Protein AF-0000000075762023 (afdb_homodimer)

Radius of gyration: 26.84 Å; Cα contacts (8 Å, |Δi|>4): 780; chains: 2; bounding box: 70×91×89 Å

InterPro domains:
  IPR003718 OsmC/Ohr conserved domain [PF02566] (85-186)
  IPR015946 K homology domain-like, alpha/beta [G3DSA:3.30.300.20] (29-181)
  IPR036102 OsmC/Ohr superfamily [SSF82784] (44-187)
  IPR052924 OsmC/Ohr hydroperoxide reductase [PTHR35368] (49-187)

pLDDT: mean 82.72, std 25.73, range [24.31, 98.94]

Secondary structure (DSSP, 8-state):
-----------------------TT-S-HHHHHHHHHHHHHHHS----PPPEEEEEEEEE-STT-EEEEETTEEEEE---GGGTS--SS--HHHHHHHHHHHHHHHHHHHHHHHTT--EEEEEEEEEEEE-HHHHHTS-TTS-SSEEEEEEEEEEEES--HHHHHHHHHHHHHH-HHHHHHHH--EEEEEE-/-----------------------TT---HHHHHHHHHHHHHHHS----PPPEEEEEEEEE-STT-EEEEETTEEEEE---GGGTS--SS--HHHHHHHHHHHHHHHHHHHHHHHTT--EEEEEEEEEEEE-HHHHHTS-TTS-SSEEEEEEEEEEEES--HHHHHHHHHHHHHH-HHHHHHHH--EEEEEE-

Foldseek 3Di:
DDDPDDPPPPPPPPPPPPPPPPDLPPPPPVVLVVLLVVLCVVPDDPDPDDDDDFDKDWDDDPWAWIWIDGPPDIAIAWDDVVVRTPPPHHHPVVVLQVLVVVLLVVLLVSVCSVVVWDWSDKDKDKDFDADCCCVVVNDVVGHGDTPDIDIDMDTDTPDDPVVVVVSSVVSLVPRPSNCCVPVNDDDDDDDD/DPDPPPDDPPPPDPPPPPPPPPDPPPPPPVVLVVLLVVLCVVPDDPDPDDDDDFDKDWDDDPWAWIWIDGPPDIAIAWDDVVVRTPPPHHHPVVVLQVLVVVLLVVLLVSVCSVVVWDWSDKDKDKDFDADCCCVVVNDVVGHGDTPDIDIDMDTDTPDDPVVVVVSSVVSLVVRPSNCCVPVNDDDDDDDD

Organism: Stutzerimonas stutzeri (strain A1501) (NCBI:txid379731)

Solvent-accessible surface area (backbone atoms only — not comparable to full-atom values): 20640 Å² total; per-residue (Å²): 131,86,74,80,76,76,80,76,74,76,74,78,77,73,74,76,75,68,74,77,75,75,70,81,71,70,66,58,70,60,60,57,50,47,38,49,52,49,45,50,70,63,62,63,66,91,59,82,54,69,75,39,76,50,60,30,41,31,35,48,52,74,83,43,29,23,40,22,38,30,82,97,30,75,48,55,26,13,27,48,61,90,66,51,18,81,50,77,25,36,35,33,69,44,36,46,45,39,20,43,48,30,29,42,50,41,40,41,51,53,50,24,60,77,66,70,46,62,69,76,40,40,36,37,42,30,38,36,32,30,33,61,29,14,46,70,63,70,33,84,86,42,61,30,20,50,67,34,36,39,38,34,31,38,78,43,46,89,55,55,72,69,52,49,51,52,50,50,53,50,22,51,67,28,15,31,58,52,38,22,35,45,69,22,30,51,71,47,75,45,78,101,134,86,77,80,75,76,81,78,76,75,76,79,78,77,75,79,74,69,76,77,74,76,70,82,73,71,66,58,69,61,61,58,50,47,38,49,52,49,46,49,71,65,62,63,67,88,59,83,52,70,76,40,78,47,61,30,40,31,34,48,54,74,84,44,30,22,41,24,38,30,82,98,31,77,47,54,25,14,26,48,60,88,67,51,18,81,51,78,26,34,34,33,71,44,38,44,45,40,20,43,48,30,28,42,49,40,39,42,52,53,50,24,61,76,68,69,46,62,69,78,39,39,37,36,44,31,38,36,32,29,32,61,30,15,48,70,62,70,34,84,87,41,60,30,19,50,67,35,36,40,38,35,33,35,78,44,47,88,54,55,71,68,52,48,51,51,51,51,53,50,22,52,69,28,14,32,55,52,38,22,36,45,69,22,30,51,70,46,76,44,76,101

Structure (mmCIF, N/CA/C/O backbone):
data_AF-0000000075762023-model_v1
#
loop_
_entity.id
_entity.type
_entity.pdbx_description
1 polymer 'Predicted redox protein, regulator of disulfide bond formation'
#
loop_
_atom_site.group_PDB
_atom_site.id
_atom_site.type_symbol
_atom_site.label_atom_id
_atom_site.label_alt_id
_atom_site.label_comp_id
_atom_site.label_asym_id
_atom_site.label_entity_id
_atom_site.label_seq_id
_atom_site.pdbx_PDB_ins_code
_atom_site.Cartn_x
_atom_site.Cartn_y
_atom_site.Cartn_z
_atom_site.occupancy
_atom_site.B_iso_or_equiv
_atom_site.auth_seq_id
_atom_site.auth_comp_id
_atom_site.auth_asym_id
_atom_site.auth_atom_id
_atom_site.pdbx_PDB_model_num
ATOM 1 N N . MET A 1 1 ? -41.469 50.562 -46.719 1 26.89 1 MET A N 1
ATOM 2 C CA . MET A 1 1 ? -40.531 51.094 -45.719 1 26.89 1 MET A CA 1
ATOM 3 C C . MET A 1 1 ? -40.906 50.594 -44.344 1 26.89 1 MET A C 1
ATOM 5 O O . MET A 1 1 ? -40.406 51.094 -43.344 1 26.89 1 MET A O 1
ATOM 9 N N . ARG A 1 2 ? -42.156 49.906 -44.25 1 25.31 2 ARG A N 1
ATOM 10 C CA . ARG A 1 2 ? -42.75 49.75 -42.938 1 25.31 2 ARG A CA 1
ATOM 11 C C . ARG A 1 2 ? -41.781 49.031 -42 1 25.31 2 ARG A C 1
ATOM 13 O O . ARG A 1 2 ? -41 48.219 -42.438 1 25.31 2 ARG A O 1
ATOM 20 N N . GLY A 1 3 ? -41.688 49.562 -40.781 1 26 3 GLY A N 1
ATOM 21 C CA . GLY A 1 3 ? -41 49.625 -39.531 1 26 3 GLY A CA 1
ATOM 22 C C . GLY A 1 3 ? -41.188 48.406 -38.656 1 26 3 GLY A C 1
ATOM 23 O O . GLY A 1 3 ? -42.281 48.156 -38.156 1 26 3 GLY A O 1
ATOM 24 N N . HIS A 1 4 ? -40.875 47.156 -39.156 1 32.91 4 HIS A N 1
ATOM 25 C CA . HIS A 1 4 ? -41.062 45.906 -38.406 1 32.91 4 HIS A CA 1
ATOM 26 C C . HIS A 1 4 ? -40.656 46.094 -36.969 1 32.91 4 HIS A C 1
ATOM 28 O O . HIS A 1 4 ? -39.562 46.625 -36.688 1 32.91 4 HIS A O 1
ATOM 34 N N . GLU A 1 5 ? -41.688 46.219 -36.156 1 27.72 5 GLU A N 1
ATOM 35 C CA . GLU A 1 5 ? -41.688 46.5 -34.719 1 27.72 5 GLU A CA 1
ATOM 36 C C . GLU A 1 5 ? -40.688 45.625 -34 1 27.72 5 GLU A C 1
ATOM 38 O O . GLU A 1 5 ? -40.219 44.625 -34.562 1 27.72 5 GLU A O 1
ATOM 43 N N . PRO A 1 6 ? -41.031 45.281 -32.75 1 31.05 6 PRO A N 1
ATOM 44 C CA . PRO A 1 6 ? -40.594 45.469 -31.344 1 31.05 6 PRO A CA 1
ATOM 45 C C . PRO A 1 6 ? -39.938 44.219 -30.766 1 31.05 6 PRO A C 1
ATOM 47 O O . PRO A 1 6 ? -40.625 43.312 -30.297 1 31.05 6 PRO A O 1
ATOM 50 N N . ALA A 1 7 ? -39.25 43.25 -31.438 1 32.41 7 ALA A N 1
ATOM 51 C CA . ALA A 1 7 ? -39.062 42 -30.734 1 32.41 7 ALA A CA 1
ATOM 52 C C . ALA A 1 7 ? -38.531 42.219 -29.328 1 32.41 7 ALA A C 1
ATOM 54 O O . ALA A 1 7 ? -37.469 42.781 -29.141 1 32.41 7 ALA A O 1
ATOM 55 N N . SER A 1 8 ? -39.438 42.469 -28.359 1 25.86 8 SER A N 1
ATOM 56 C CA . SER A 1 8 ? -39.062 42.656 -26.953 1 25.86 8 SER A CA 1
ATOM 57 C C . SER A 1 8 ? -38.188 41.531 -26.469 1 25.86 8 SER A C 1
ATOM 59 O O . SER A 1 8 ? -38.562 40.344 -26.578 1 25.86 8 SER A O 1
ATOM 61 N N . ARG A 1 9 ? -36.938 41.625 -26.609 1 30.05 9 ARG A N 1
ATOM 62 C CA . ARG A 1 9 ? -35.875 40.75 -26.141 1 30.05 9 ARG A CA 1
ATOM 63 C C . ARG A 1 9 ? -36.125 40.344 -24.688 1 30.05 9 ARG A C 1
ATOM 65 O O . ARG A 1 9 ? -36.25 41.188 -23.812 1 30.05 9 ARG A O 1
ATOM 72 N N . ILE A 1 10 ? -36.906 39.25 -24.422 1 30.78 10 ILE A N 1
ATOM 73 C CA . ILE A 1 10 ? -37.125 38.719 -23.062 1 30.78 10 ILE A CA 1
ATOM 74 C C . ILE A 1 10 ? -35.781 38.75 -22.297 1 30.78 10 ILE A C 1
ATOM 76 O O . ILE A 1 10 ? -34.75 38.312 -22.828 1 30.78 10 ILE A O 1
ATOM 80 N N . PRO A 1 11 ? -35.688 39.594 -21.219 1 29.28 11 PRO A N 1
ATOM 81 C CA . PRO A 1 11 ? -34.469 39.781 -20.438 1 29.28 11 PRO A CA 1
ATOM 82 C C . PRO A 1 11 ? -33.906 38.469 -19.891 1 29.28 11 PRO A C 1
ATOM 84 O O . PRO A 1 11 ? -34.656 37.531 -19.656 1 29.28 11 PRO A O 1
ATOM 87 N N . PRO A 1 12 ? -32.688 38.062 -20.359 1 27.89 12 PRO A N 1
ATOM 88 C CA . PRO A 1 12 ? -32.094 36.812 -19.875 1 27.89 12 PRO A CA 1
ATOM 89 C C . PRO A 1 12 ? -32.188 36.688 -18.359 1 27.89 12 PRO A C 1
ATOM 91 O O . PRO A 1 12 ? -32.281 37.688 -17.641 1 27.89 12 PRO A O 1
ATOM 94 N N . THR A 1 13 ? -33.031 35.75 -17.875 1 27.86 13 THR A N 1
ATOM 95 C CA . THR A 1 13 ? -33.156 35.344 -16.484 1 27.86 13 THR A CA 1
ATOM 96 C C . THR A 1 13 ? -31.797 35.25 -15.82 1 27.86 13 THR A C 1
ATOM 98 O O . THR A 1 13 ? -30.938 34.469 -16.266 1 27.86 13 THR A O 1
ATOM 101 N N . VAL A 1 14 ? -31.328 36.344 -15.25 1 25.41 14 VAL A N 1
ATOM 102 C CA . VAL A 1 14 ? -30.141 36.375 -14.406 1 25.41 14 VAL A CA 1
ATOM 103 C C . VAL A 1 14 ? -30.234 35.281 -13.336 1 25.41 14 VAL A C 1
ATOM 105 O O . VAL A 1 14 ? -31.172 35.25 -12.555 1 25.41 14 VAL A O 1
ATOM 108 N N . PHE A 1 15 ? -29.938 34.031 -13.742 1 24.66 15 PHE A N 1
ATOM 109 C CA . PHE A 1 15 ? -29.75 33.062 -12.695 1 24.66 15 PHE A CA 1
ATOM 110 C C . PHE A 1 15 ? -28.953 33.625 -11.531 1 24.66 15 PHE A C 1
ATOM 112 O O . PHE A 1 15 ? -27.891 34.219 -11.742 1 24.66 15 PHE A O 1
ATOM 119 N N . ASP A 1 16 ? -29.609 34.156 -10.539 1 24.53 16 ASP A N 1
ATOM 120 C CA . ASP A 1 16 ? -29.078 34.625 -9.258 1 24.53 16 ASP A CA 1
ATOM 121 C C . ASP A 1 16 ? -28.125 33.594 -8.664 1 24.53 16 ASP A C 1
ATOM 123 O O . ASP A 1 16 ? -28.516 32.438 -8.406 1 24.53 16 ASP A O 1
ATOM 127 N N . GLN A 1 17 ? -26.891 33.625 -8.992 1 24.34 17 GLN A N 1
ATOM 128 C CA . GLN A 1 17 ? -25.703 32.969 -8.508 1 24.34 17 GLN A CA 1
ATOM 129 C C . GLN A 1 17 ? -25.625 32.969 -6.98 1 24.34 17 GLN A C 1
ATOM 131 O O . GLN A 1 17 ? -24.609 32.625 -6.391 1 24.34 17 GLN A O 1
ATOM 136 N N . ASN A 1 18 ? -26.578 33.625 -6.297 1 27.88 18 ASN A N 1
ATOM 137 C CA . ASN A 1 18 ? -26.297 33.812 -4.879 1 27.88 18 ASN A CA 1
ATOM 138 C C . ASN A 1 18 ? -26.266 32.5 -4.125 1 27.88 18 ASN A C 1
ATOM 140 O O . ASN A 1 18 ? -26.891 32.375 -3.07 1 27.88 18 ASN A O 1
ATOM 144 N N . GLN A 1 19 ? -26.422 31.406 -4.695 1 26.48 19 GLN A N 1
ATOM 145 C CA . GLN A 1 19 ? -26.469 30.375 -3.66 1 26.48 19 GLN A CA 1
ATOM 146 C C . GLN A 1 19 ? -25.297 30.516 -2.693 1 26.48 19 GLN A C 1
ATOM 148 O O . GLN A 1 19 ? -24.141 30.516 -3.113 1 26.48 19 GLN A O 1
ATOM 153 N N . ARG A 1 20 ? -25.516 31.094 -1.488 1 29.86 20 ARG A N 1
ATOM 154 C CA . ARG A 1 20 ? -24.734 31.297 -0.273 1 29.86 20 ARG A CA 1
ATOM 155 C C . ARG A 1 20 ? -23.906 30.062 0.064 1 29.86 20 ARG A C 1
ATOM 157 O O . ARG A 1 20 ? -24.438 28.953 0.181 1 29.86 20 ARG A O 1
ATOM 164 N N . GLY A 1 21 ? -22.641 29.906 -0.375 1 27.83 21 GLY A N 1
ATOM 165 C CA . GLY A 1 21 ? -21.594 28.969 -0.01 1 27.83 21 GLY A CA 1
ATOM 166 C C . GLY A 1 21 ? -21.578 28.625 1.47 1 27.83 21 GLY A C 1
ATOM 167 O O . GLY A 1 21 ? -21.5 29.531 2.312 1 27.83 21 GLY A O 1
ATOM 168 N N . LEU A 1 22 ? -22.422 27.734 1.983 1 33.84 22 LEU A N 1
ATOM 169 C CA . LEU A 1 22 ? -22.359 27.344 3.389 1 33.84 22 LEU A CA 1
ATOM 170 C C . LEU A 1 22 ? -20.922 27.312 3.883 1 33.84 22 LEU A C 1
ATOM 172 O O . LEU A 1 22 ? -20.047 26.719 3.242 1 33.84 22 LEU A O 1
ATOM 176 N N . PRO A 1 23 ? -20.547 28.234 4.727 1 31.52 23 PRO A N 1
ATOM 177 C CA . PRO A 1 23 ? -19.188 28.422 5.254 1 31.52 23 PRO A CA 1
ATOM 178 C C . PRO A 1 23 ? -18.562 27.109 5.719 1 31.52 23 PRO A C 1
ATOM 180 O O . PRO A 1 23 ? -19.266 26.203 6.184 1 31.52 23 PRO A O 1
ATOM 183 N N . ALA A 1 24 ? -17.453 26.719 5.18 1 35.88 24 ALA A N 1
ATOM 184 C CA . ALA A 1 24 ? -16.406 25.781 5.547 1 35.88 24 ALA A CA 1
ATOM 185 C C . ALA A 1 24 ? -16.172 25.766 7.055 1 35.88 24 ALA A C 1
ATOM 187 O O . ALA A 1 24 ? -15.414 24.938 7.566 1 35.88 24 ALA A O 1
ATOM 188 N N . ALA A 1 25 ? -16.609 26.75 7.816 1 36.41 25 ALA A N 1
ATOM 189 C CA . ALA A 1 25 ? -16.281 27.016 9.211 1 36.41 25 ALA A CA 1
ATOM 190 C C . ALA A 1 25 ? -16.891 25.969 10.133 1 36.41 25 ALA A C 1
ATOM 192 O O . ALA A 1 25 ? -16.719 26.016 11.352 1 36.41 25 ALA A O 1
ATOM 193 N N . LEU A 1 26 ? -17.922 25.297 9.641 1 34.25 26 LEU A N 1
ATOM 194 C CA . LEU A 1 26 ? -18.516 24.516 10.719 1 34.25 26 LEU A CA 1
ATOM 195 C C . LEU A 1 26 ? -17.641 23.312 11.07 1 34.25 26 LEU A C 1
ATOM 197 O O . LEU A 1 26 ? -17.984 22.172 10.734 1 34.25 26 LEU A O 1
ATOM 201 N N . LEU A 1 27 ? -16.531 23.203 10.562 1 37.44 27 LEU A N 1
ATOM 202 C CA . LEU A 1 27 ? -15.75 22.125 11.18 1 37.44 27 LEU A CA 1
ATOM 203 C C . LEU A 1 27 ? -15.789 22.25 12.703 1 37.44 27 LEU A C 1
ATOM 205 O O . LEU A 1 27 ? -15.336 23.25 13.266 1 37.44 27 LEU A O 1
ATOM 209 N N . ILE A 1 28 ? -16.719 21.547 13.383 1 41.66 28 ILE A N 1
ATOM 210 C CA . ILE A 1 28 ? -17.156 21.578 14.773 1 41.66 28 ILE A CA 1
ATOM 211 C C . ILE A 1 28 ? -15.938 21.469 15.695 1 41.66 28 ILE A C 1
ATOM 213 O O . ILE A 1 28 ? -15.016 20.688 15.43 1 41.66 28 ILE A O 1
ATOM 217 N N . SER A 1 29 ? -15.656 22.469 16.641 1 46.97 29 SER A N 1
ATOM 218 C CA . SER A 1 29 ? -14.781 22.578 17.812 1 46.97 29 SER A CA 1
ATOM 219 C C . SER A 1 29 ? -14.5 21.203 18.422 1 46.97 29 SER A C 1
ATOM 221 O O . SER A 1 29 ? -13.359 20.906 18.797 1 46.97 29 SER A O 1
ATOM 223 N N . GLY A 1 30 ? -15.414 20.406 18.25 1 46.25 30 GLY A N 1
ATOM 224 C CA . GLY A 1 30 ? -15.305 19.125 18.922 1 46.25 30 GLY A CA 1
ATOM 225 C C . GLY A 1 30 ? -14.289 18.203 18.297 1 46.25 30 GLY A C 1
ATOM 226 O O . GLY A 1 30 ? -13.602 17.453 18.984 1 46.25 30 GLY A O 1
ATOM 227 N N . GLN A 1 31 ? -14.195 18.203 17.016 1 52.5 31 GLN A N 1
ATOM 228 C CA . GLN A 1 31 ? -13.242 17.297 16.359 1 52.5 31 GLN A CA 1
ATOM 229 C C . GLN A 1 31 ? -11.805 17.766 16.609 1 52.5 31 GLN A C 1
ATOM 231 O O . GLN A 1 31 ? -10.906 16.938 16.797 1 52.5 31 GLN A O 1
ATOM 236 N N . ILE A 1 32 ? -11.68 19.078 16.656 1 54.25 32 ILE A N 1
ATOM 237 C CA . ILE A 1 32 ? -10.359 19.641 16.953 1 54.25 32 ILE A CA 1
ATOM 238 C C . ILE A 1 32 ? -9.938 19.25 18.359 1 54.25 32 ILE A C 1
ATOM 240 O O . ILE A 1 32 ? -8.789 18.859 18.578 1 54.25 32 ILE A O 1
ATOM 244 N N . ASP A 1 33 ? -10.938 19.359 19.234 1 56.47 33 ASP A N 1
ATOM 245 C CA . ASP A 1 33 ? -10.641 19.031 20.625 1 56.47 33 ASP A CA 1
ATOM 246 C C . ASP A 1 33 ? -10.305 17.547 20.781 1 56.47 33 ASP A C 1
ATOM 248 O O . ASP A 1 33 ? -9.422 17.188 21.562 1 56.47 33 ASP A O 1
ATOM 252 N N . ALA A 1 34 ? -10.984 16.719 20.078 1 55.34 34 ALA A N 1
ATOM 253 C CA . ALA A 1 34 ? -10.695 15.297 20.141 1 55.34 34 ALA A CA 1
ATOM 254 C C . ALA A 1 34 ? -9.297 14.992 19.609 1 55.34 34 ALA A C 1
ATOM 256 O O . ALA A 1 34 ? -8.57 14.18 20.188 1 55.34 34 ALA A O 1
ATOM 257 N N . ILE A 1 35 ? -8.875 15.641 18.578 1 57.5 35 ILE A N 1
ATOM 258 C CA . ILE A 1 35 ? -7.543 15.453 18.016 1 57.5 35 ILE A CA 1
ATOM 259 C C . ILE A 1 35 ? -6.492 15.945 19 1 57.5 35 ILE A C 1
ATOM 261 O O . ILE A 1 35 ? -5.492 15.273 19.25 1 57.5 35 ILE A O 1
ATOM 265 N N . ARG A 1 36 ? -6.789 17.031 19.609 1 58.5 36 ARG A N 1
ATOM 266 C CA . ARG A 1 36 ? -5.875 17.609 20.594 1 58.5 36 ARG A CA 1
ATOM 267 C C . ARG A 1 36 ? -5.668 16.672 21.781 1 58.5 36 ARG A C 1
ATOM 269 O O . ARG A 1 36 ? -4.539 16.484 22.234 1 58.5 36 ARG A O 1
ATOM 276 N N . ARG A 1 37 ? -6.676 16.109 22.328 1 55.72 37 ARG A N 1
ATOM 277 C CA . ARG A 1 37 ? -6.586 15.203 23.469 1 55.72 37 ARG A CA 1
ATOM 278 C C . ARG A 1 37 ? -5.828 13.93 23.094 1 55.72 37 ARG A C 1
ATOM 280 O O . ARG A 1 37 ? -5.016 13.438 23.875 1 55.72 37 ARG A O 1
ATOM 287 N N . ILE A 1 38 ? -6.078 13.492 22 1 54.34 38 ILE A N 1
ATOM 288 C CA . ILE A 1 38 ? -5.441 12.258 21.578 1 54.34 38 ILE A CA 1
ATOM 289 C C . ILE A 1 38 ? -3.957 12.508 21.312 1 54.34 38 ILE A C 1
ATOM 291 O O . ILE A 1 38 ? -3.109 11.688 21.672 1 54.34 38 ILE A O 1
ATOM 295 N N . VAL A 1 39 ? -3.666 13.625 20.703 1 53.5 39 VAL A N 1
ATOM 296 C CA . VAL A 1 39 ? -2.277 13.992 20.453 1 53.5 39 VAL A CA 1
ATOM 297 C C . VAL A 1 39 ? -1.553 14.219 21.766 1 53.5 39 VAL A C 1
ATOM 299 O O . VAL A 1 39 ? -0.402 13.812 21.938 1 53.5 39 VAL A O 1
ATOM 302 N N . VAL A 1 40 ? -2.156 14.984 22.688 1 50.34 40 VAL A N 1
ATOM 303 C CA . VAL A 1 40 ? -1.568 15.227 23.984 1 50.34 40 VAL A CA 1
ATOM 304 C C . VAL A 1 40 ? -1.33 13.898 24.703 1 50.34 40 VAL A C 1
ATOM 306 O O . VAL A 1 40 ? -0.29 13.711 25.344 1 50.34 40 VAL A O 1
ATOM 309 N N . ARG A 1 41 ? -2.32 13.039 24.625 1 48.59 41 ARG A N 1
ATOM 310 C CA . ARG A 1 41 ? -2.121 11.734 25.25 1 48.59 41 ARG A CA 1
ATOM 311 C C . ARG A 1 41 ? -0.947 10.992 24.609 1 48.59 41 ARG A C 1
ATOM 313 O O . ARG A 1 41 ? -0.188 10.312 25.312 1 48.59 41 ARG A O 1
ATOM 320 N N . ILE A 1 42 ? -0.777 11.258 23.312 1 50.66 42 ILE A N 1
ATOM 321 C CA . ILE A 1 42 ? 0.311 10.602 22.594 1 50.66 42 ILE A CA 1
ATOM 322 C C . ILE A 1 42 ? 1.623 11.328 22.875 1 50.66 42 ILE A C 1
ATOM 324 O O . ILE A 1 42 ? 2.68 10.703 22.969 1 50.66 42 ILE A O 1
ATOM 328 N N . SER A 1 43 ? 1.646 12.719 22.906 1 48.31 43 SER A N 1
ATOM 329 C CA . SER A 1 43 ? 2.84 13.555 22.969 1 48.31 43 SER A CA 1
ATOM 330 C C . SER A 1 43 ? 3.473 13.516 24.359 1 48.31 43 SER A C 1
ATOM 332 O O . SER A 1 43 ? 4.535 14.102 24.578 1 48.31 43 SER A O 1
ATOM 334 N N . LYS A 1 44 ? 2.781 13.445 25.375 1 46.53 44 LYS A N 1
ATOM 335 C CA . LYS A 1 44 ? 3.434 13.789 26.625 1 46.53 44 LYS A CA 1
ATOM 336 C C . LYS A 1 44 ? 4.707 12.977 26.828 1 46.53 44 LYS A C 1
ATOM 338 O O . LYS A 1 44 ? 5.734 13.508 27.25 1 46.53 44 LYS A O 1
ATOM 343 N N . GLY A 1 45 ? 4.898 11.695 27.297 1 45.97 45 GLY A N 1
ATOM 344 C CA . GLY A 1 45 ? 6.086 11.156 27.938 1 45.97 45 GLY A CA 1
ATOM 345 C C . GLY A 1 45 ? 7.086 10.578 26.953 1 45.97 45 GLY A C 1
ATOM 346 O O . GLY A 1 45 ? 6.723 10.242 25.828 1 45.97 45 GLY A O 1
ATOM 347 N N . THR A 1 46 ? 8.477 11.078 26.938 1 50.69 46 THR A N 1
ATOM 348 C CA . THR A 1 46 ? 9.656 10.484 26.312 1 50.69 46 THR A CA 1
ATOM 349 C C . THR A 1 46 ? 9.57 8.961 26.328 1 50.69 46 THR A C 1
ATOM 351 O O . THR A 1 46 ? 10.594 8.273 26.312 1 50.69 46 THR A O 1
ATOM 354 N N . GLN A 1 47 ? 8.523 8.43 26.703 1 55.19 47 GLN A N 1
ATOM 355 C CA . GLN A 1 47 ? 8.523 6.977 26.875 1 55.19 47 GLN A CA 1
ATOM 356 C C . GLN A 1 47 ? 8.305 6.273 25.531 1 55.19 47 GLN A C 1
ATOM 358 O O . GLN A 1 47 ? 7.488 6.719 24.719 1 55.19 47 GLN A O 1
ATOM 363 N N . ARG A 1 48 ? 9.367 5.578 25.031 1 63.44 48 ARG A N 1
ATOM 364 C CA . ARG A 1 48 ? 9.219 4.602 23.953 1 63.44 48 ARG A CA 1
ATOM 365 C C . ARG A 1 48 ? 7.84 3.945 24 1 63.44 48 ARG A C 1
ATOM 367 O O . ARG A 1 48 ? 7.434 3.414 25.031 1 63.44 48 ARG A O 1
ATOM 374 N N . MET A 1 49 ? 7.113 4.352 22.953 1 78.38 49 MET A N 1
ATOM 375 C CA . MET A 1 49 ? 5.812 3.691 22.891 1 78.38 49 MET A CA 1
ATOM 376 C C . MET A 1 49 ? 5.969 2.207 22.578 1 78.38 49 MET A C 1
ATOM 378 O O . MET A 1 49 ? 6.953 1.8 21.969 1 78.38 49 MET A O 1
ATOM 382 N N . ALA A 1 50 ? 5.109 1.427 23.031 1 86.06 50 ALA A N 1
ATOM 383 C CA . ALA A 1 50 ? 5.113 -0.012 22.781 1 86.06 50 ALA A CA 1
ATOM 384 C C . ALA A 1 50 ? 4.918 -0.308 21.297 1 86.06 50 ALA A C 1
ATOM 386 O O . ALA A 1 50 ? 4.172 0.392 20.609 1 86.06 50 ALA A O 1
ATOM 387 N N . MET A 1 51 ? 5.652 -1.298 20.828 1 92.88 51 MET A N 1
ATOM 388 C CA . MET A 1 51 ? 5.492 -1.816 19.469 1 92.88 51 MET A CA 1
ATOM 389 C C . MET A 1 51 ? 4.043 -2.229 19.219 1 92.88 51 MET A C 1
ATOM 391 O O . MET A 1 51 ? 3.404 -2.83 20.078 1 92.88 51 MET A O 1
ATOM 395 N N . LYS A 1 52 ? 3.516 -1.783 18.047 1 96.25 52 LYS A N 1
ATOM 396 C CA . LYS A 1 52 ? 2.164 -2.168 17.641 1 96.25 52 LYS A CA 1
ATOM 397 C C . LYS A 1 52 ? 2.195 -3.18 16.5 1 96.25 52 LYS A C 1
ATOM 399 O O . LYS A 1 52 ? 3.023 -3.074 15.594 1 96.25 52 LYS A O 1
ATOM 404 N N . THR A 1 53 ? 1.274 -4.18 16.641 1 98.12 53 THR A N 1
ATOM 405 C CA . THR A 1 53 ? 1.064 -5.113 15.539 1 98.12 53 THR A CA 1
ATOM 406 C C . THR A 1 53 ? -0.293 -4.879 14.883 1 98.12 53 THR A C 1
ATOM 408 O O . THR A 1 53 ? -1.32 -4.84 15.562 1 98.12 53 THR A O 1
ATOM 411 N N . ILE A 1 54 ? -0.273 -4.68 13.562 1 98.38 54 ILE A N 1
ATOM 412 C CA . ILE A 1 54 ? -1.519 -4.609 12.812 1 98.38 54 ILE A CA 1
ATOM 413 C C . ILE A 1 54 ? -1.644 -5.828 11.898 1 98.38 54 ILE A C 1
ATOM 415 O O . ILE A 1 54 ? -0.644 -6.473 11.57 1 98.38 54 ILE A O 1
ATOM 419 N N . SER A 1 55 ? -2.949 -6.141 11.547 1 98.75 55 SER A N 1
ATOM 420 C CA . SER A 1 55 ? -3.16 -7.367 10.781 1 98.75 55 SER A CA 1
ATOM 421 C C . SER A 1 55 ? -4.289 -7.199 9.766 1 98.75 55 SER A C 1
ATOM 423 O O . SER A 1 55 ? -5.113 -6.293 9.898 1 98.75 55 SER A O 1
ATOM 425 N N . ALA A 1 56 ? -4.246 -7.996 8.734 1 98.88 56 ALA A N 1
ATOM 426 C CA . ALA A 1 56 ? -5.281 -8.148 7.723 1 98.88 56 ALA A CA 1
ATOM 427 C C . ALA A 1 56 ? -5.406 -9.609 7.277 1 98.88 56 ALA A C 1
ATOM 429 O O . ALA A 1 56 ? -4.434 -10.359 7.336 1 98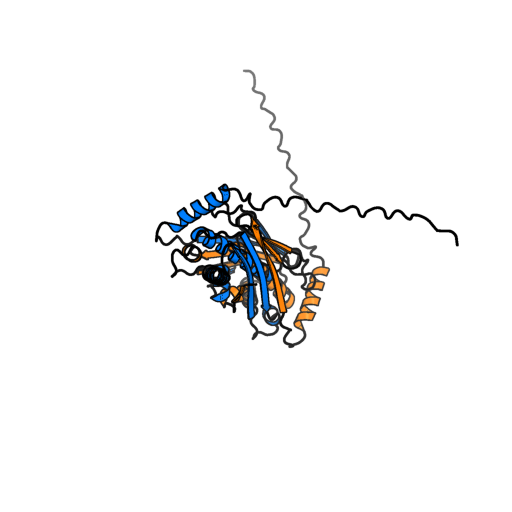.88 56 ALA A O 1
ATOM 430 N N . ARG A 1 57 ? -6.594 -9.977 6.867 1 98.88 57 ARG A N 1
ATOM 431 C CA . ARG A 1 57 ? -6.871 -11.312 6.348 1 98.88 57 ARG A CA 1
ATOM 432 C C . ARG A 1 57 ? -7.57 -11.234 4.992 1 98.88 57 ARG A C 1
ATOM 434 O O . ARG A 1 57 ? -8.477 -10.422 4.801 1 98.88 57 ARG A O 1
ATOM 441 N N . GLY A 1 58 ? -7.105 -12.094 4.113 1 98.81 58 GLY A N 1
ATOM 442 C CA . GLY A 1 58 ? -7.684 -12.031 2.781 1 98.81 58 GLY A CA 1
ATOM 443 C C . GLY A 1 58 ? -7.836 -13.398 2.137 1 98.81 58 GLY A C 1
ATOM 444 O O . GLY A 1 58 ? -7.363 -14.398 2.676 1 98.81 58 GLY A O 1
ATOM 445 N N . GLN A 1 59 ? -8.523 -13.352 1.021 1 98.81 59 GLN A N 1
ATOM 446 C CA . GLN A 1 59 ? -8.703 -14.57 0.239 1 98.81 59 GLN A CA 1
ATOM 447 C C . GLN A 1 59 ? -8.914 -14.258 -1.238 1 98.81 59 GLN A C 1
ATOM 449 O O . GLN A 1 59 ? -9.43 -13.188 -1.581 1 98.81 59 GLN A O 1
ATOM 454 N N . MET A 1 60 ? -8.523 -15.195 -1.936 1 98.25 60 MET A N 1
ATOM 455 C CA . MET A 1 60 ? -8.773 -15.156 -3.373 1 98.25 60 MET A CA 1
ATOM 456 C C . MET A 1 60 ? -10.219 -15.539 -3.682 1 98.25 60 MET A C 1
ATOM 458 O O . MET A 1 60 ? -10.695 -16.594 -3.234 1 98.25 60 MET A O 1
ATOM 462 N N . ASN A 1 61 ? -10.898 -14.68 -4.395 1 95 61 ASN A N 1
ATOM 463 C CA . ASN A 1 61 ? -12.234 -14.977 -4.898 1 95 61 ASN A CA 1
ATOM 464 C C . ASN A 1 61 ? -12.188 -15.484 -6.336 1 95 61 ASN A C 1
ATOM 466 O O . ASN A 1 61 ? -11.203 -16.094 -6.754 1 95 61 ASN A O 1
ATOM 470 N N . ALA A 1 62 ? -13.328 -15.367 -7.008 1 92.56 62 ALA A N 1
ATOM 471 C CA . ALA A 1 62 ? -13.367 -15.805 -8.398 1 92.56 62 ALA A CA 1
ATOM 472 C C . ALA A 1 62 ? -12.484 -14.914 -9.281 1 92.56 62 ALA A C 1
ATOM 474 O O . ALA A 1 62 ? -12.398 -13.711 -9.055 1 92.56 62 ALA A O 1
ATOM 475 N N . GLY A 1 63 ? -11.859 -15.555 -10.242 1 94.56 63 GLY A N 1
ATOM 476 C CA . GLY A 1 63 ? -11.031 -14.797 -11.164 1 94.56 63 GLY A CA 1
ATOM 477 C C . GLY A 1 63 ? -9.797 -14.211 -10.508 1 94.56 63 GLY A C 1
ATOM 478 O O . GLY A 1 63 ? -9.039 -14.922 -9.852 1 94.56 63 GLY A O 1
ATOM 479 N N . MET A 1 64 ? -9.633 -12.875 -10.695 1 96.75 64 MET A N 1
ATOM 480 C CA . MET A 1 64 ? -8.445 -12.195 -10.195 1 96.75 64 MET A CA 1
ATOM 481 C C . MET A 1 64 ? -8.75 -11.43 -8.914 1 96.75 64 MET A C 1
ATOM 483 O O . MET A 1 64 ? -7.863 -10.789 -8.344 1 96.75 64 MET A O 1
ATOM 487 N N . ALA A 1 65 ? -9.961 -11.516 -8.43 1 98.56 65 ALA A N 1
ATOM 488 C CA . ALA A 1 65 ? -10.398 -10.672 -7.312 1 98.56 65 ALA A CA 1
ATOM 489 C C . ALA A 1 65 ? -9.844 -11.203 -5.988 1 98.56 65 ALA A C 1
ATOM 491 O O . ALA A 1 65 ? -9.859 -12.406 -5.738 1 98.56 65 ALA A O 1
ATOM 492 N N . ILE A 1 66 ? -9.328 -10.336 -5.219 1 98.81 66 ILE A N 1
ATOM 493 C CA . ILE A 1 66 ? -8.859 -10.625 -3.863 1 98.81 66 ILE A CA 1
ATOM 494 C C . ILE A 1 66 ? -9.617 -9.742 -2.867 1 98.81 66 ILE A C 1
ATOM 496 O O . ILE A 1 66 ? -9.703 -8.523 -3.051 1 98.81 66 ILE A O 1
ATOM 500 N N . GLU A 1 67 ? -10.164 -10.336 -1.896 1 98.88 67 GLU A N 1
ATOM 501 C CA . GLU A 1 67 ? -10.875 -9.633 -0.834 1 98.88 67 GLU A CA 1
ATOM 502 C C . GLU A 1 67 ? -10.094 -9.68 0.477 1 98.88 67 GLU A C 1
ATOM 504 O O . GLU A 1 67 ? -9.656 -10.742 0.904 1 98.88 67 GLU A O 1
ATOM 509 N N . VAL A 1 68 ? -9.938 -8.516 1.115 1 98.94 68 VAL A N 1
ATOM 510 C CA . VAL A 1 68 ? -9.133 -8.438 2.33 1 98.94 68 VAL A CA 1
ATOM 511 C C . VAL A 1 68 ? -9.914 -7.703 3.42 1 98.94 68 VAL A C 1
ATOM 513 O O . VAL A 1 68 ? -10.477 -6.637 3.176 1 98.94 68 VAL A O 1
ATOM 516 N N . GLU A 1 69 ? -9.93 -8.266 4.508 1 98.81 69 GLU A N 1
ATOM 517 C CA . GLU A 1 69 ? -10.477 -7.629 5.699 1 98.81 69 GLU A CA 1
ATOM 518 C C . GLU A 1 69 ? -9.391 -6.906 6.484 1 98.81 69 GLU A C 1
ATOM 520 O O . GLU A 1 69 ? -8.375 -7.504 6.844 1 98.81 69 GLU A O 1
ATOM 525 N N . CYS A 1 70 ? -9.602 -5.684 6.746 1 96.25 70 CYS A N 1
ATOM 526 C CA . CYS A 1 70 ? -8.742 -4.801 7.523 1 96.25 70 CYS A CA 1
ATOM 527 C C . CYS A 1 70 ? -9.508 -4.176 8.688 1 96.25 70 CYS A C 1
ATOM 529 O O . CYS A 1 70 ? -10.164 -3.146 8.516 1 96.25 70 CYS A O 1
ATOM 531 N N . GLY A 1 71 ? -9.32 -4.727 9.859 1 93.44 71 GLY A N 1
ATOM 532 C CA . GLY A 1 71 ? -10.18 -4.27 10.938 1 93.44 71 GLY A CA 1
ATOM 533 C C . GLY A 1 71 ? -11.656 -4.43 10.625 1 93.44 71 GLY A C 1
ATOM 534 O O . GLY A 1 71 ? -12.109 -5.523 10.281 1 93.44 71 GLY A O 1
ATOM 535 N N . ASN A 1 72 ? -12.375 -3.275 10.664 1 95.25 72 ASN A N 1
ATOM 536 C CA . ASN A 1 72 ? -13.812 -3.281 10.422 1 95.25 72 ASN A CA 1
ATOM 537 C C . ASN A 1 72 ? -14.133 -3.035 8.953 1 95.25 72 ASN A C 1
ATOM 539 O O . ASN A 1 72 ? -15.289 -2.826 8.586 1 95.25 72 ASN A O 1
ATOM 543 N N . HIS A 1 73 ? -13.133 -3.068 8.125 1 98.44 73 HIS A N 1
ATOM 544 C CA . HIS A 1 73 ? -13.32 -2.703 6.723 1 98.44 73 HIS A CA 1
ATOM 545 C C . HIS A 1 73 ? -12.945 -3.857 5.801 1 98.44 73 HIS A C 1
ATOM 547 O O . HIS A 1 73 ? -12.289 -4.812 6.227 1 98.44 73 HIS A O 1
ATOM 553 N N . ARG A 1 74 ? -13.484 -3.719 4.602 1 98.12 74 ARG A N 1
ATOM 554 C CA . ARG A 1 74 ? -13.219 -4.695 3.553 1 98.12 74 ARG A CA 1
ATOM 555 C C . ARG A 1 74 ? -12.742 -4.012 2.273 1 98.12 74 ARG A C 1
ATOM 557 O O . ARG A 1 74 ? -13.367 -3.053 1.811 1 98.12 74 ARG A O 1
ATOM 564 N N . LEU A 1 75 ? -11.664 -4.496 1.769 1 98.44 75 LEU A N 1
ATOM 565 C CA . LEU A 1 75 ? -11.133 -3.996 0.504 1 98.44 75 LEU A CA 1
ATOM 566 C C . LEU A 1 75 ? -11.141 -5.09 -0.559 1 98.44 75 LEU A C 1
ATOM 568 O O . LEU A 1 75 ? -10.617 -6.18 -0.337 1 98.44 75 LEU A O 1
ATOM 572 N N . ILE A 1 76 ? -11.797 -4.785 -1.718 1 98.56 76 ILE A N 1
ATOM 573 C CA . ILE A 1 76 ? -11.758 -5.676 -2.875 1 98.56 76 ILE A CA 1
ATOM 574 C C . ILE A 1 76 ? -10.781 -5.125 -3.912 1 98.56 76 ILE A C 1
ATOM 576 O O . ILE A 1 76 ? -10.867 -3.955 -4.297 1 98.56 76 ILE A O 1
ATOM 580 N N . MET A 1 77 ? -9.859 -5.914 -4.262 1 98.75 77 MET A N 1
ATOM 581 C CA . MET A 1 77 ? -8.914 -5.582 -5.324 1 98.75 77 MET A CA 1
ATOM 582 C C . MET A 1 77 ? -9.094 -6.516 -6.52 1 98.75 77 MET A C 1
ATOM 584 O O . MET A 1 77 ? -9.531 -7.656 -6.363 1 98.75 77 MET A O 1
ATOM 588 N N . ASP A 1 78 ? -8.789 -5.957 -7.695 1 98.62 78 ASP A N 1
ATOM 589 C CA . ASP A 1 78 ? -8.922 -6.746 -8.914 1 98.62 78 ASP A CA 1
ATOM 590 C C . ASP A 1 78 ? -8.039 -6.195 -10.031 1 98.62 78 ASP A C 1
ATOM 592 O O . ASP A 1 78 ? -7.336 -5.203 -9.836 1 98.62 78 ASP A O 1
ATOM 596 N N . GLN A 1 79 ? -8.016 -6.883 -11.07 1 97.75 79 GLN A N 1
ATOM 597 C CA . GLN A 1 79 ? -7.359 -6.41 -12.281 1 97.75 79 GLN A CA 1
ATOM 598 C C . GLN A 1 79 ? -8.383 -5.875 -13.281 1 97.75 79 GLN A C 1
ATOM 600 O O . GLN A 1 79 ? -9.547 -6.262 -13.258 1 97.75 79 GLN A O 1
ATOM 605 N N . PRO A 1 80 ? -7.883 -4.926 -14.109 1 96.94 80 PRO A N 1
ATOM 606 C CA . PRO A 1 80 ? -8.781 -4.48 -15.18 1 96.94 80 PRO A CA 1
ATOM 607 C C . PRO A 1 80 ? -9.125 -5.594 -16.172 1 96.94 80 PRO A C 1
ATOM 609 O O . PRO A 1 80 ? -8.469 -6.645 -16.172 1 96.94 80 PRO A O 1
ATOM 612 N N . ARG A 1 81 ? -10.109 -5.348 -16.984 1 95.12 81 ARG A N 1
ATOM 613 C CA . ARG A 1 81 ? -10.578 -6.375 -17.906 1 95.12 81 ARG A CA 1
ATOM 614 C C . ARG A 1 81 ? -9.484 -6.762 -18.891 1 95.12 81 ARG A C 1
ATOM 616 O O . ARG A 1 81 ? -9.391 -7.922 -19.297 1 95.12 81 ARG A O 1
ATOM 623 N N . ASN A 1 82 ? -8.594 -5.789 -19.219 1 92.5 82 ASN A N 1
ATOM 624 C CA . ASN A 1 82 ? -7.535 -6.059 -20.188 1 92.5 82 ASN A CA 1
ATOM 625 C C . ASN A 1 82 ? -6.367 -6.797 -19.547 1 92.5 82 ASN A C 1
ATOM 627 O O . ASN A 1 82 ? -5.41 -7.176 -20.219 1 92.5 82 ASN A O 1
ATOM 631 N N . ALA A 1 83 ? -6.469 -7.016 -18.281 1 92.69 83 ALA A N 1
ATOM 632 C CA . ALA A 1 83 ? -5.484 -7.812 -17.547 1 92.69 83 ALA A CA 1
ATOM 633 C C . ALA A 1 83 ? -6.145 -9 -16.859 1 92.69 83 ALA A C 1
ATOM 635 O O . ALA A 1 83 ? -5.762 -9.359 -15.742 1 92.69 83 ALA A O 1
ATOM 636 N N . ALA A 1 84 ? -7.227 -9.445 -17.406 1 93 84 ALA A N 1
ATOM 637 C CA . ALA A 1 84 ? -7.891 -10.703 -17.062 1 93 84 ALA A CA 1
ATOM 638 C C . ALA A 1 84 ? -8.742 -10.539 -15.805 1 93 84 ALA A C 1
ATOM 640 O O . ALA A 1 84 ? -9.188 -11.531 -15.219 1 93 84 ALA A O 1
ATOM 641 N N . GLY A 1 85 ? -8.922 -9.359 -15.328 1 96.81 85 GLY A N 1
ATOM 642 C CA . GLY A 1 85 ? -9.805 -9.141 -14.203 1 96.81 85 GLY A CA 1
ATOM 643 C C . GLY A 1 85 ? -11.211 -8.734 -14.609 1 96.81 85 GLY A C 1
ATOM 644 O O . GLY A 1 85 ? -11.555 -8.789 -15.797 1 96.81 85 GLY A O 1
ATOM 645 N N . GLN A 1 86 ? -12.008 -8.43 -13.617 1 97.62 86 GLN A N 1
ATOM 646 C CA . GLN A 1 86 ? -13.375 -7.961 -13.82 1 97.62 86 GLN A CA 1
ATOM 647 C C . GLN A 1 86 ? -13.539 -6.512 -13.367 1 97.62 86 GLN A C 1
ATOM 649 O O . GLN A 1 86 ? -14.648 -5.992 -13.312 1 97.62 86 GLN A O 1
ATOM 654 N N . ASP A 1 87 ? -12.469 -5.879 -12.992 1 97.94 87 ASP A N 1
ATOM 655 C CA . ASP A 1 87 ? -12.445 -4.477 -12.594 1 97.94 87 ASP A CA 1
ATOM 656 C C . ASP A 1 87 ? -13.352 -4.234 -11.391 1 97.94 87 ASP A C 1
ATOM 658 O O . ASP A 1 87 ? -14.078 -3.24 -11.344 1 97.94 87 ASP A O 1
ATOM 662 N N . LEU A 1 88 ? -13.352 -5.086 -10.43 1 98 88 LEU A N 1
ATOM 663 C CA . LEU A 1 88 ? -14.227 -5.016 -9.258 1 98 88 LEU A CA 1
ATOM 664 C C . LEU A 1 88 ? -13.633 -4.094 -8.195 1 98 88 LEU A C 1
ATOM 666 O O . LEU A 1 88 ? -14.312 -3.732 -7.238 1 98 88 LEU A O 1
ATOM 670 N N . GLY A 1 89 ? -12.422 -3.686 -8.328 1 98.44 89 GLY A N 1
ATOM 671 C CA . GLY A 1 89 ? -11.688 -2.809 -7.43 1 98.44 89 GLY A CA 1
ATOM 672 C C . GLY A 1 89 ? -10.352 -2.355 -7.996 1 98.44 89 GLY A C 1
ATOM 673 O O . GLY A 1 89 ? -9.984 -2.734 -9.109 1 98.44 89 GLY A O 1
ATOM 674 N N . PRO A 1 90 ? -9.688 -1.5 -7.258 1 98.69 90 PRO A N 1
ATOM 675 C CA . PRO A 1 90 ? -8.352 -1.102 -7.715 1 98.69 90 PRO A CA 1
ATOM 676 C C . PRO A 1 90 ? -7.375 -2.27 -7.762 1 98.69 90 PRO A C 1
ATOM 678 O O . PRO A 1 90 ? -7.582 -3.283 -7.09 1 98.69 90 PRO A O 1
ATOM 681 N N . THR A 1 91 ? -6.379 -2.129 -8.602 1 98.62 91 THR A N 1
ATOM 682 C CA . THR A 1 91 ? -5.273 -3.078 -8.531 1 98.62 91 THR A CA 1
ATOM 683 C C . THR A 1 91 ? -4.492 -2.9 -7.23 1 98.62 91 THR A C 1
ATOM 685 O O . THR A 1 91 ? -4.562 -1.845 -6.598 1 98.62 91 THR A O 1
ATOM 688 N N . PRO A 1 92 ? -3.723 -3.908 -6.809 1 98.75 92 PRO A N 1
ATOM 689 C CA . PRO A 1 92 ? -2.885 -3.74 -5.621 1 98.75 92 PRO A CA 1
ATOM 690 C C . PRO A 1 92 ? -1.92 -2.564 -5.738 1 98.75 92 PRO A C 1
ATOM 692 O O . PRO A 1 92 ? -1.673 -1.861 -4.754 1 98.75 92 PRO A O 1
ATOM 695 N N . LEU A 1 93 ? -1.377 -2.301 -6.934 1 98.75 93 LEU A N 1
ATOM 696 C CA . LEU A 1 93 ? -0.464 -1.18 -7.129 1 98.75 93 LEU A CA 1
ATOM 697 C C . LEU A 1 93 ? -1.197 0.15 -6.984 1 98.75 93 LEU A C 1
ATOM 699 O O . LEU A 1 93 ? -0.652 1.109 -6.434 1 98.75 93 LEU A O 1
ATOM 703 N N . GLU A 1 94 ? -2.406 0.182 -7.477 1 98.69 94 GLU A N 1
ATOM 704 C CA . GLU A 1 94 ? -3.221 1.377 -7.277 1 98.69 94 GLU A CA 1
ATOM 705 C C . GLU A 1 94 ? -3.531 1.592 -5.801 1 98.69 94 GLU A C 1
ATOM 707 O O . GLU A 1 94 ? -3.566 2.73 -5.324 1 98.69 94 GLU A O 1
ATOM 712 N N . ALA A 1 95 ? -3.764 0.542 -5.102 1 98.81 95 ALA A N 1
ATOM 713 C CA . ALA A 1 95 ? -4.004 0.633 -3.662 1 98.81 95 ALA A CA 1
ATOM 714 C C . ALA A 1 95 ? -2.787 1.202 -2.939 1 98.81 95 ALA A C 1
ATOM 716 O O . ALA A 1 95 ? -2.926 1.949 -1.968 1 98.81 95 ALA A O 1
ATOM 717 N N . ILE A 1 96 ? -1.577 0.888 -3.367 1 98.88 96 ILE A N 1
ATOM 718 C CA . ILE A 1 96 ? -0.357 1.448 -2.797 1 98.88 96 ILE A CA 1
ATOM 719 C C . ILE A 1 96 ? -0.332 2.959 -3.014 1 98.88 96 ILE A C 1
ATOM 721 O O . ILE A 1 96 ? -0.026 3.719 -2.092 1 98.88 96 ILE A O 1
ATOM 725 N N . LEU A 1 97 ? -0.669 3.395 -4.242 1 98.94 97 LEU A N 1
ATOM 726 C CA . LEU A 1 97 ? -0.708 4.828 -4.504 1 98.94 97 LEU A CA 1
ATOM 727 C C . LEU A 1 97 ? -1.706 5.523 -3.584 1 98.94 97 LEU A C 1
ATOM 729 O O . LEU A 1 97 ? -1.421 6.598 -3.051 1 98.94 97 LEU A O 1
ATOM 733 N N . ALA A 1 98 ? -2.855 4.895 -3.426 1 98.94 98 ALA A N 1
ATOM 734 C CA . ALA A 1 98 ? -3.867 5.457 -2.533 1 98.94 98 ALA A CA 1
ATOM 735 C C . ALA A 1 98 ? -3.346 5.547 -1.101 1 98.94 98 ALA A C 1
ATOM 737 O O . ALA A 1 98 ? -3.57 6.547 -0.414 1 98.94 98 ALA A O 1
ATOM 738 N N . ALA A 1 99 ? -2.652 4.508 -0.658 1 98.94 99 ALA A N 1
ATOM 739 C CA . ALA A 1 99 ? -2.109 4.48 0.698 1 98.94 99 ALA A CA 1
ATOM 740 C C . ALA A 1 99 ? -1.092 5.598 0.903 1 98.94 99 ALA A C 1
ATOM 742 O O . ALA A 1 99 ? -1.004 6.176 1.989 1 98.94 99 ALA A O 1
ATOM 743 N N . VAL A 1 100 ? -0.325 5.906 -0.136 1 98.94 100 VAL A N 1
ATOM 744 C CA . VAL A 1 100 ? 0.637 7 -0.066 1 98.94 100 VAL A CA 1
ATOM 745 C C . VAL A 1 100 ? -0.094 8.32 0.196 1 98.94 100 VAL A C 1
ATOM 747 O O . VAL A 1 100 ? 0.242 9.047 1.133 1 98.94 100 VAL A O 1
ATOM 750 N N . ALA A 1 101 ? -1.126 8.547 -0.6 1 98.94 101 ALA A N 1
ATOM 751 C CA . ALA A 1 101 ? -1.912 9.766 -0.41 1 98.94 101 ALA A CA 1
ATOM 752 C C . ALA A 1 101 ? -2.551 9.797 0.976 1 98.94 101 ALA A C 1
ATOM 754 O O . ALA A 1 101 ? -2.52 10.82 1.659 1 98.94 101 ALA A O 1
ATOM 755 N N . GLY A 1 102 ? -3.117 8.68 1.36 1 98.88 102 GLY A N 1
ATOM 756 C CA . GLY A 1 102 ? -3.74 8.57 2.67 1 98.88 102 GLY A CA 1
ATOM 757 C C . GLY A 1 102 ? -2.783 8.859 3.811 1 98.88 102 GLY A C 1
ATOM 758 O O . GLY A 1 102 ? -3.139 9.555 4.766 1 98.88 102 GLY A O 1
ATOM 759 N N . CYS A 1 103 ? -1.613 8.336 3.713 1 98.94 103 CYS A N 1
ATOM 760 C CA . CYS A 1 103 ? -0.616 8.5 4.766 1 98.94 103 CYS A CA 1
ATOM 761 C C . CYS A 1 103 ? -0.119 9.938 4.828 1 98.94 103 CYS A C 1
ATOM 763 O O . CYS A 1 103 ? 0.031 10.5 5.918 1 98.94 103 CYS A O 1
ATOM 765 N N . PHE A 1 104 ? 0.177 10.523 3.656 1 98.88 104 PHE A N 1
ATOM 766 C CA . PHE A 1 104 ? 0.59 11.914 3.617 1 98.88 104 PHE A CA 1
ATOM 767 C C . PHE A 1 104 ? -0.458 12.812 4.27 1 98.88 104 PHE A C 1
ATOM 769 O O . PHE A 1 104 ? -0.124 13.688 5.07 1 98.88 104 PHE A O 1
ATOM 776 N N . GLY A 1 105 ? -1.706 12.578 3.92 1 98.81 105 GLY A N 1
ATOM 777 C CA . GLY A 1 105 ? -2.775 13.359 4.516 1 98.81 105 GLY A CA 1
ATOM 778 C C . GLY A 1 105 ? -2.889 13.18 6.016 1 98.81 105 GLY A C 1
ATOM 779 O O . GLY A 1 105 ? -3.027 14.148 6.758 1 98.81 105 GLY A O 1
ATOM 780 N N . THR A 1 106 ? -2.799 11.93 6.469 1 98.62 106 THR A N 1
ATOM 781 C CA . THR A 1 106 ? -2.906 11.602 7.887 1 98.62 106 THR A CA 1
ATOM 782 C C . THR A 1 106 ? -1.785 12.266 8.68 1 98.62 106 THR A C 1
ATOM 784 O O . THR A 1 106 ? -2.041 12.922 9.688 1 98.62 106 THR A O 1
ATOM 787 N N . ILE A 1 107 ? -0.603 12.102 8.203 1 98.5 107 ILE A N 1
ATOM 788 C CA . ILE A 1 107 ? 0.548 12.672 8.891 1 98.5 107 ILE A CA 1
ATOM 789 C C . ILE A 1 107 ? 0.471 14.195 8.852 1 98.5 107 ILE A C 1
ATOM 791 O O . ILE A 1 107 ? 0.841 14.867 9.82 1 98.5 107 ILE A O 1
ATOM 795 N N . GLY A 1 108 ? -0.02 14.742 7.691 1 98.5 108 GLY A N 1
ATOM 796 C CA . GLY A 1 108 ? -0.245 16.172 7.621 1 98.5 108 GLY A CA 1
ATOM 797 C C . GLY A 1 108 ? -1.147 16.703 8.727 1 98.5 108 GLY A C 1
ATOM 798 O O . GLY A 1 108 ? -0.85 17.719 9.344 1 98.5 108 GLY A O 1
ATOM 799 N N . ARG A 1 109 ? -2.223 15.992 8.961 1 97.88 109 ARG A N 1
ATOM 800 C CA . ARG A 1 109 ? -3.156 16.375 10.016 1 97.88 109 ARG A CA 1
ATOM 801 C C . ARG A 1 109 ? -2.5 16.281 11.391 1 97.88 109 ARG A C 1
ATOM 803 O O . ARG A 1 109 ? -2.664 17.156 12.227 1 97.88 109 ARG A O 1
ATOM 810 N N . PHE A 1 110 ? -1.716 15.211 11.656 1 96.81 110 PHE A N 1
ATOM 811 C CA . PHE A 1 110 ? -1.03 15.039 12.93 1 96.81 110 PHE A CA 1
ATOM 812 C C . PHE A 1 110 ? -0.079 16.203 13.195 1 96.81 110 PHE A C 1
ATOM 814 O O . PHE A 1 110 ? -0.12 16.812 14.266 1 96.81 110 PHE A O 1
ATOM 821 N N . ILE A 1 111 ? 0.725 16.5 12.203 1 97.5 111 ILE A N 1
ATOM 822 C CA . ILE A 1 111 ? 1.725 17.562 12.359 1 97.5 111 ILE A CA 1
ATOM 823 C C . ILE A 1 111 ? 1.033 18.906 12.531 1 97.5 111 ILE A C 1
ATOM 825 O O . ILE A 1 111 ? 1.437 19.719 13.375 1 97.5 111 ILE A O 1
ATOM 829 N N . ALA A 1 112 ? -0.021 19.156 11.711 1 97.44 112 ALA A N 1
ATOM 830 C CA . ALA A 1 112 ? -0.747 20.422 11.805 1 97.44 112 ALA A CA 1
ATOM 831 C C . ALA A 1 112 ? -1.325 20.625 13.203 1 97.44 112 ALA A C 1
ATOM 833 O O . ALA A 1 112 ? -1.264 21.719 13.758 1 97.44 112 ALA A O 1
ATOM 834 N N . HIS A 1 113 ? -1.828 19.578 13.672 1 95.44 113 HIS A N 1
ATOM 835 C CA . HIS A 1 113 ? -2.375 19.641 15.016 1 95.44 113 HIS A CA 1
ATOM 836 C C . HIS A 1 113 ? -1.279 19.906 16.047 1 95.44 113 HIS A C 1
ATOM 838 O O . HIS A 1 113 ? -1.423 20.781 16.906 1 95.44 113 HIS A O 1
ATOM 844 N N . GLN A 1 114 ? -0.201 19.203 16 1 94.56 114 GLN A N 1
ATOM 845 C CA . GLN A 1 114 ? 0.915 19.312 16.938 1 94.56 114 GLN A CA 1
ATOM 846 C C . GLN A 1 114 ? 1.534 20.703 16.891 1 94.56 114 GLN A C 1
ATOM 848 O O . GLN A 1 114 ? 1.979 21.219 17.906 1 94.56 114 GLN A O 1
ATOM 853 N N . GLN A 1 115 ? 1.519 21.281 15.695 1 96.12 115 GLN A N 1
ATOM 854 C CA . GLN A 1 115 ? 2.205 22.547 15.508 1 96.12 115 GLN A CA 1
ATOM 855 C C . GLN A 1 115 ? 1.214 23.703 15.453 1 96.12 115 GLN 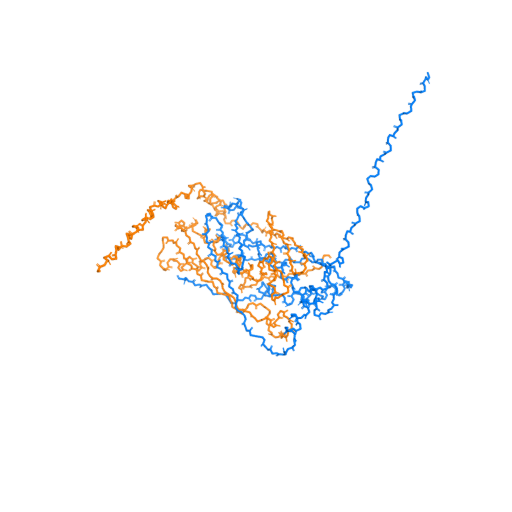A C 1
ATOM 857 O O . GLN A 1 115 ? 1.589 24.844 15.133 1 96.12 115 GLN A O 1
ATOM 862 N N . LYS A 1 116 ? -0.069 23.375 15.648 1 96 116 LYS A N 1
ATOM 863 C CA . LYS A 1 116 ? -1.142 24.375 15.703 1 96 116 LYS A CA 1
ATOM 864 C C . LYS A 1 116 ? -1.237 25.141 14.391 1 96 116 LYS A C 1
ATOM 866 O O . LYS A 1 116 ? -1.366 26.375 14.391 1 96 116 LYS A O 1
ATOM 871 N N . ILE A 1 117 ? -0.997 24.5 13.32 1 96.88 117 ILE A N 1
ATOM 872 C CA . ILE A 1 117 ? -1.177 25.031 11.969 1 96.88 117 ILE A CA 1
ATOM 873 C C . ILE A 1 117 ? -2.625 24.844 11.531 1 96.88 117 ILE A C 1
ATOM 875 O O . ILE A 1 117 ? -3.199 23.766 11.711 1 96.88 117 ILE A O 1
ATOM 879 N N . GLU A 1 118 ? -3.262 25.922 11.039 1 97.25 118 GLU A N 1
ATOM 880 C CA . GLU A 1 118 ? -4.578 25.75 10.43 1 97.25 118 GLU A CA 1
ATOM 881 C C . GLU A 1 118 ? -4.473 25.094 9.055 1 97.25 118 GLU A C 1
ATOM 883 O O . GLU A 1 118 ? -4.191 25.781 8.062 1 97.25 118 GLU A O 1
ATOM 888 N N . LEU A 1 119 ? -4.715 23.859 8.953 1 98.25 119 LEU A N 1
ATOM 889 C CA . LEU A 1 119 ? -4.695 23.094 7.715 1 98.25 119 LEU A CA 1
ATOM 890 C C . LEU A 1 119 ? -6.109 22.875 7.191 1 98.25 119 LEU A C 1
ATOM 892 O O . LEU A 1 119 ? -6.875 22.094 7.758 1 98.25 119 LEU A O 1
ATOM 896 N N . ARG A 1 120 ? -6.395 23.531 6.133 1 98.12 120 ARG A N 1
ATOM 897 C CA . ARG A 1 120 ? -7.754 23.5 5.605 1 98.12 120 ARG A CA 1
ATOM 898 C C . ARG A 1 120 ? -7.934 22.328 4.637 1 98.12 120 ARG A C 1
ATOM 900 O O . ARG A 1 120 ? -9.047 21.828 4.461 1 98.12 120 ARG A O 1
ATOM 907 N N . GLY A 1 121 ? -6.867 21.938 3.971 1 98.44 121 GLY A N 1
ATOM 908 C CA . GLY A 1 121 ? -7.008 20.844 3.02 1 98.44 121 GLY A CA 1
ATOM 909 C C . GLY A 1 121 ? -5.703 20.484 2.34 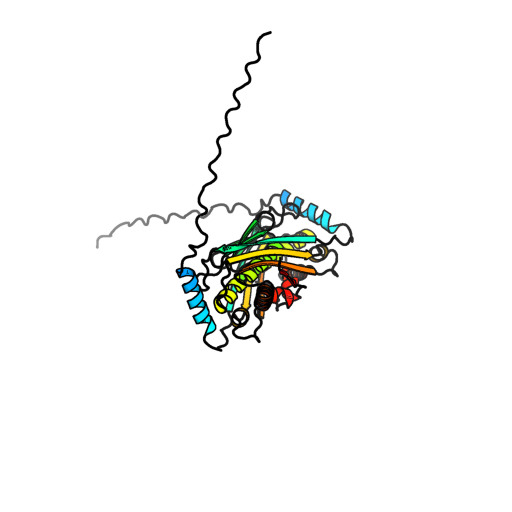1 98.44 121 GLY A C 1
ATOM 910 O O . GLY A 1 121 ? -4.73 21.234 2.4 1 98.44 121 GLY A O 1
ATOM 911 N N . MET A 1 122 ? -5.707 19.359 1.819 1 98.88 122 MET A N 1
ATOM 912 C CA . MET A 1 122 ? -4.637 18.859 0.959 1 98.88 122 MET A CA 1
ATOM 913 C C . MET A 1 122 ? -5.199 18.141 -0.256 1 98.88 122 MET A C 1
ATOM 915 O O . MET A 1 122 ? -6.246 17.5 -0.168 1 98.88 122 MET A O 1
ATOM 919 N N . ARG A 1 123 ? -4.527 18.219 -1.374 1 98.94 123 ARG A N 1
ATOM 920 C CA . ARG A 1 123 ? -4.785 17.422 -2.572 1 98.94 123 ARG A CA 1
ATOM 921 C C . ARG A 1 123 ? -3.52 16.703 -3.035 1 98.94 123 ARG A C 1
ATOM 923 O O . ARG A 1 123 ? -2.408 17.203 -2.82 1 98.94 123 ARG A O 1
ATOM 930 N N . PHE A 1 124 ? -3.736 15.641 -3.703 1 98.94 124 PHE A N 1
ATOM 931 C CA . PHE A 1 124 ? -2.617 14.766 -4.047 1 98.94 124 PHE A CA 1
ATOM 932 C C . PHE A 1 124 ? -2.729 14.289 -5.492 1 98.94 124 PHE A C 1
ATOM 934 O O . PHE A 1 124 ? -3.82 13.969 -5.961 1 98.94 124 PHE A O 1
ATOM 941 N N . GLU A 1 125 ? -1.672 14.266 -6.176 1 98.94 125 GLU A N 1
ATOM 942 C CA . GLU A 1 125 ? -1.433 13.5 -7.391 1 98.94 125 GLU A CA 1
ATOM 943 C C . GLU A 1 125 ? -0.251 12.547 -7.223 1 98.94 125 GLU A C 1
ATOM 945 O O . GLU A 1 125 ? 0.875 12.984 -6.977 1 98.94 125 GLU A O 1
ATOM 950 N N . VAL A 1 126 ? -0.515 11.289 -7.336 1 98.94 126 VAL A N 1
ATOM 951 C CA . VAL A 1 126 ? 0.517 10.273 -7.145 1 98.94 126 VAL A CA 1
ATOM 952 C C . VAL A 1 126 ? 0.708 9.484 -8.438 1 98.94 126 VAL A C 1
ATOM 954 O O . VAL A 1 126 ? -0.264 9.039 -9.047 1 98.94 126 VAL A O 1
ATOM 957 N N . GLU A 1 127 ? 1.962 9.328 -8.852 1 98.81 127 GLU A N 1
ATOM 958 C CA . GLU A 1 127 ? 2.303 8.562 -10.047 1 98.81 127 GLU A CA 1
ATOM 959 C C . GLU A 1 127 ? 3.465 7.609 -9.781 1 98.81 127 GLU A C 1
ATOM 961 O O . GLU A 1 127 ? 4.367 7.926 -9 1 98.81 127 GLU A O 1
ATOM 966 N N . ALA A 1 128 ? 3.406 6.492 -10.477 1 98.81 128 ALA A N 1
ATOM 967 C CA . ALA A 1 128 ? 4.508 5.539 -10.383 1 98.81 128 ALA A CA 1
ATOM 968 C C . ALA A 1 128 ? 4.789 4.879 -11.727 1 98.81 128 ALA A C 1
ATOM 970 O O . ALA A 1 128 ? 3.861 4.605 -12.492 1 98.81 128 ALA A O 1
ATOM 971 N N . ASP A 1 129 ? 6.07 4.656 -11.984 1 98.31 129 ASP A N 1
ATOM 972 C CA . ASP A 1 129 ? 6.516 3.959 -13.18 1 98.31 129 ASP A CA 1
ATOM 973 C C . ASP A 1 129 ? 7.031 2.561 -12.852 1 98.31 129 ASP A C 1
ATOM 975 O O . ASP A 1 129 ? 7.727 2.373 -11.852 1 98.31 129 ASP A O 1
ATOM 979 N N . TYR A 1 130 ? 6.586 1.613 -13.656 1 97 130 TYR A N 1
ATOM 980 C CA . TYR A 1 130 ? 7.133 0.272 -13.492 1 97 130 TYR A CA 1
ATOM 981 C C . TYR A 1 130 ? 7.16 -0.468 -14.828 1 97 130 TYR A C 1
ATOM 983 O O . TYR A 1 130 ? 6.469 -0.085 -15.773 1 97 130 TYR A O 1
ATOM 991 N N . ASP A 1 131 ? 8.062 -1.459 -14.922 1 95.19 131 ASP A N 1
ATOM 992 C CA . ASP A 1 131 ? 8.18 -2.322 -16.094 1 95.19 131 ASP A CA 1
ATOM 993 C C . ASP A 1 131 ? 7.48 -3.66 -15.859 1 95.19 131 ASP A C 1
ATOM 995 O O . ASP A 1 131 ? 7.941 -4.477 -15.062 1 95.19 131 ASP A O 1
ATOM 999 N N . PRO A 1 132 ? 6.379 -3.898 -16.625 1 94.81 132 PRO A N 1
ATOM 1000 C CA . PRO A 1 132 ? 5.602 -5.117 -16.375 1 94.81 132 PRO A CA 1
ATOM 1001 C C . PRO A 1 132 ? 6.383 -6.391 -16.703 1 94.81 132 PRO A C 1
ATOM 1003 O O . PRO A 1 132 ? 5.973 -7.484 -16.312 1 94.81 132 PRO A O 1
ATOM 1006 N N . SER A 1 133 ? 7.523 -6.293 -17.359 1 93.62 133 SER A N 1
ATOM 1007 C CA . SER A 1 133 ? 8.297 -7.48 -17.719 1 93.62 133 SER A CA 1
ATOM 1008 C C . SER A 1 133 ? 8.812 -8.195 -16.469 1 93.62 133 SER A C 1
ATOM 1010 O O . SER A 1 133 ? 8.984 -9.414 -16.469 1 93.62 133 SER A O 1
ATOM 1012 N N . GLY A 1 134 ? 9.062 -7.465 -15.438 1 91.31 134 GLY A N 1
ATOM 1013 C CA . GLY A 1 134 ? 9.523 -8.055 -14.188 1 91.31 134 GLY A CA 1
ATOM 1014 C C . GLY A 1 134 ? 8.508 -8.977 -13.547 1 91.31 134 GLY A C 1
ATOM 1015 O O . GLY A 1 134 ? 8.766 -10.172 -13.375 1 91.31 134 GLY A O 1
ATOM 1016 N N . LEU A 1 135 ? 7.258 -8.461 -13.391 1 92.06 135 LEU A N 1
ATOM 1017 C CA . LEU A 1 135 ? 6.254 -9.258 -12.688 1 92.06 135 LEU A CA 1
ATOM 1018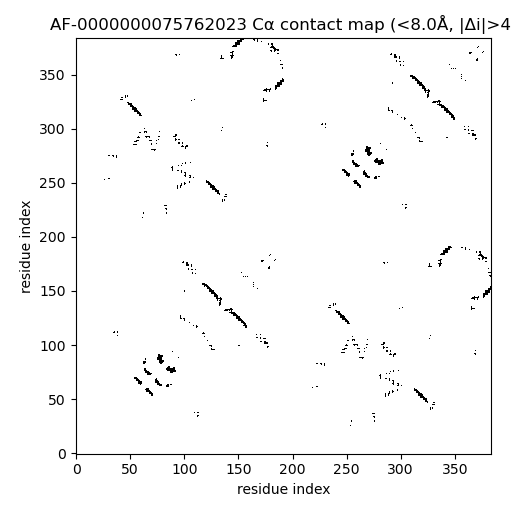 C C . LEU A 1 135 ? 5.723 -10.375 -13.586 1 92.06 135 LEU A C 1
ATOM 1020 O O . LEU A 1 135 ? 5.242 -11.391 -13.086 1 92.06 135 LEU A O 1
ATOM 1024 N N . LEU A 1 136 ? 5.887 -10.234 -14.844 1 92.56 136 LEU A N 1
ATOM 1025 C CA . LEU A 1 136 ? 5.414 -11.266 -15.766 1 92.56 136 LEU A CA 1
ATOM 1026 C C . LEU A 1 136 ? 6.48 -12.336 -15.984 1 92.56 136 LEU A C 1
ATOM 1028 O O . LEU A 1 136 ? 6.227 -13.352 -16.641 1 92.56 136 LEU A O 1
ATOM 1032 N N . GLY A 1 137 ? 7.695 -12.055 -15.477 1 90.69 137 GLY A N 1
ATOM 1033 C CA . GLY A 1 137 ? 8.773 -13.023 -15.578 1 90.69 137 GLY A CA 1
ATOM 1034 C C . GLY A 1 137 ? 9.422 -13.055 -16.953 1 90.69 137 GLY A C 1
ATOM 1035 O O . GLY A 1 137 ? 10.078 -14.031 -17.312 1 90.69 137 GLY A O 1
ATOM 1036 N N . ARG A 1 138 ? 9.25 -12.055 -17.703 1 89.12 138 ARG A N 1
ATOM 1037 C CA . ARG A 1 138 ? 9.773 -12 -19.062 1 89.12 138 ARG A CA 1
ATOM 1038 C C . ARG A 1 138 ? 11.227 -11.539 -19.078 1 89.12 138 ARG A C 1
ATOM 1040 O O . ARG A 1 138 ? 11.992 -11.891 -19.984 1 89.12 138 ARG A O 1
ATOM 1047 N N . ASP A 1 139 ? 11.594 -10.688 -18.125 1 89 139 ASP A N 1
ATOM 1048 C CA . ASP A 1 139 ? 12.961 -10.195 -17.969 1 89 139 ASP A CA 1
ATOM 1049 C C . ASP A 1 139 ? 13.375 -10.211 -16.5 1 89 139 ASP A C 1
ATOM 1051 O O . ASP A 1 139 ? 13.062 -9.281 -15.75 1 89 139 ASP A O 1
ATOM 1055 N N . PRO A 1 140 ? 14.102 -11.172 -16.141 1 84.69 140 PRO A N 1
ATOM 1056 C CA . PRO A 1 140 ? 14.469 -11.32 -14.734 1 84.69 140 PRO A CA 1
ATOM 1057 C C . PRO A 1 140 ? 15.398 -10.203 -14.25 1 84.69 140 PRO A C 1
ATOM 1059 O O . PRO A 1 140 ? 15.609 -10.047 -13.047 1 84.69 140 PRO A O 1
ATOM 1062 N N . SER A 1 141 ? 15.984 -9.492 -15.117 1 89.94 141 SER A N 1
ATOM 1063 C CA . SER A 1 141 ? 16.891 -8.414 -14.719 1 89.94 141 SER A CA 1
ATOM 1064 C C . SER A 1 141 ? 16.109 -7.152 -14.367 1 89.94 141 SER A C 1
ATOM 1066 O O . SER A 1 141 ? 16.656 -6.223 -13.766 1 89.94 141 SER A O 1
ATOM 1068 N N . MET A 1 142 ? 14.852 -7.172 -14.711 1 92.56 142 MET A N 1
ATOM 1069 C CA . MET A 1 142 ? 14.008 -6.02 -14.398 1 92.56 142 MET A CA 1
ATOM 1070 C C . MET A 1 142 ? 13.281 -6.219 -13.07 1 92.56 142 MET A C 1
ATOM 1072 O O . MET A 1 142 ? 12.633 -7.242 -12.859 1 92.56 142 MET A O 1
ATOM 1076 N N . ARG A 1 143 ? 13.453 -5.285 -12.219 1 95.62 143 ARG A N 1
ATOM 1077 C CA . ARG A 1 143 ? 12.719 -5.406 -10.969 1 95.62 143 ARG A CA 1
ATOM 1078 C C . ARG A 1 143 ? 11.211 -5.328 -11.211 1 95.62 143 ARG A C 1
ATOM 1080 O O . ARG A 1 143 ? 10.758 -4.574 -12.078 1 95.62 143 ARG A O 1
ATOM 1087 N N . PRO A 1 144 ? 10.445 -6.027 -10.422 1 97.62 144 PRO A N 1
ATOM 1088 C CA . PRO A 1 144 ? 8.992 -5.922 -10.594 1 97.62 144 PRO A CA 1
ATOM 1089 C C . PRO A 1 144 ? 8.422 -4.633 -10.008 1 97.62 144 PRO A C 1
ATOM 1091 O O . PRO A 1 144 ? 7.383 -4.148 -10.469 1 97.62 144 PRO A O 1
ATOM 1094 N N . GLY A 1 145 ? 9.055 -4.055 -9.031 1 98.25 145 GLY A N 1
ATOM 1095 C CA . GLY A 1 145 ? 8.547 -2.879 -8.328 1 98.25 145 GLY A CA 1
ATOM 1096 C C . GLY A 1 145 ? 8.719 -1.598 -9.125 1 98.25 145 GLY A C 1
ATOM 1097 O O . GLY A 1 145 ? 9.039 -1.635 -10.312 1 98.25 145 GLY A O 1
ATOM 1098 N N . PHE A 1 146 ? 8.43 -0.47 -8.469 1 98.62 146 PHE A N 1
ATOM 1099 C CA . PHE A 1 146 ? 8.477 0.842 -9.102 1 98.62 146 PHE A CA 1
ATOM 1100 C C . PHE A 1 146 ? 9.922 1.259 -9.375 1 98.62 146 PHE A C 1
ATOM 1102 O O . PHE A 1 146 ? 10.82 0.957 -8.594 1 98.62 146 PHE A O 1
ATOM 1109 N N . GLN A 1 147 ? 10.094 1.963 -10.461 1 97.56 147 GLN A N 1
ATOM 1110 C CA . GLN A 1 147 ? 11.359 2.654 -10.703 1 97.56 147 GLN A CA 1
ATOM 1111 C C . GLN A 1 147 ? 11.383 4.016 -10.016 1 97.56 147 GLN A C 1
ATOM 1113 O O . GLN A 1 147 ? 12.422 4.441 -9.508 1 97.56 147 GLN A O 1
ATOM 1118 N N . GLU A 1 148 ? 10.172 4.59 -10.039 1 98.44 148 GLU A N 1
ATOM 1119 C CA . GLU A 1 148 ? 10.023 5.883 -9.375 1 98.44 148 GLU A CA 1
ATOM 1120 C C . GLU A 1 148 ? 8.578 6.113 -8.938 1 98.44 148 GLU A C 1
ATOM 1122 O O . GLU A 1 148 ? 7.641 5.75 -9.648 1 98.44 148 GLU A O 1
ATOM 1127 N N . LEU A 1 149 ? 8.414 6.727 -7.809 1 98.81 149 LEU A N 1
ATOM 1128 C CA . LEU A 1 149 ? 7.152 7.168 -7.227 1 98.81 149 LEU A CA 1
ATOM 1129 C C . LEU A 1 149 ? 7.164 8.672 -6.988 1 98.81 149 LEU A C 1
ATOM 1131 O O . LEU A 1 149 ? 8.031 9.188 -6.285 1 98.81 149 LEU A O 1
ATOM 1135 N N . ARG A 1 150 ? 6.227 9.391 -7.582 1 98.88 150 ARG A N 1
ATOM 1136 C CA . ARG A 1 150 ? 6.133 10.836 -7.465 1 98.88 150 ARG A CA 1
ATOM 1137 C C . ARG A 1 150 ? 4.848 11.25 -6.758 1 98.88 150 ARG A C 1
ATOM 1139 O O . ARG A 1 150 ? 3.762 10.789 -7.117 1 98.88 150 ARG A O 1
ATOM 1146 N N . VAL A 1 151 ? 5.008 12.117 -5.785 1 98.94 151 VAL A N 1
ATOM 1147 C CA . VAL A 1 151 ? 3.877 12.602 -5.004 1 98.94 151 VAL A CA 1
ATOM 1148 C C . VAL A 1 151 ? 3.799 14.125 -5.102 1 98.94 151 VAL A C 1
ATOM 1150 O O . VAL A 1 151 ? 4.625 14.836 -4.523 1 98.94 151 VAL A O 1
ATOM 1153 N N . LYS A 1 152 ? 2.816 14.602 -5.773 1 98.94 152 LYS A N 1
ATOM 1154 C CA . LYS A 1 152 ? 2.553 16.031 -5.84 1 98.94 152 LYS A CA 1
ATOM 1155 C C . LYS A 1 152 ? 1.451 16.438 -4.863 1 98.94 152 LYS A C 1
ATOM 1157 O O . LYS A 1 152 ? 0.396 15.805 -4.812 1 98.94 152 LYS A O 1
ATOM 1162 N N . VAL A 1 153 ? 1.73 17.562 -4.145 1 98.94 153 VAL A N 1
ATOM 1163 C CA . VAL A 1 153 ? 0.824 17.891 -3.053 1 98.94 153 VAL A CA 1
ATOM 1164 C C . VAL A 1 153 ? 0.468 19.375 -3.115 1 98.94 153 VAL A C 1
ATOM 1166 O O . VAL A 1 153 ? 1.347 20.219 -3.281 1 98.94 153 VAL A O 1
ATOM 1169 N N . GLU A 1 154 ? -0.817 19.625 -3.031 1 98.88 154 GLU A N 1
ATOM 1170 C CA . GLU A 1 154 ? -1.308 20.953 -2.721 1 98.88 154 GLU A CA 1
ATOM 1171 C C . GLU A 1 154 ? -1.699 21.078 -1.25 1 98.88 154 GLU A C 1
ATOM 1173 O O . GLU A 1 154 ? -2.422 20.219 -0.725 1 98.88 154 GLU A O 1
ATOM 1178 N N . ILE A 1 155 ? -1.212 22.125 -0.663 1 98.81 155 ILE A N 1
ATOM 1179 C CA . ILE A 1 155 ? -1.49 22.344 0.752 1 98.81 155 ILE A CA 1
ATOM 1180 C C . ILE A 1 155 ? -2.227 23.672 0.93 1 98.81 155 ILE A C 1
ATOM 1182 O O . ILE A 1 155 ? -1.708 24.734 0.565 1 98.81 155 ILE A O 1
ATOM 1186 N N . ASP A 1 156 ? -3.455 23.578 1.472 1 98.62 156 ASP A N 1
ATOM 1187 C CA . ASP A 1 156 ? -4.211 24.75 1.872 1 98.62 156 ASP A CA 1
ATOM 1188 C C . ASP A 1 156 ? -4.094 25 3.375 1 98.62 156 ASP A C 1
ATOM 1190 O O . ASP A 1 156 ? -4.84 24.422 4.164 1 98.62 156 ASP A O 1
ATOM 1194 N N . ALA A 1 157 ? -3.166 25.844 3.693 1 98.19 157 ALA A N 1
ATOM 1195 C CA . ALA A 1 157 ? -2.871 26.172 5.082 1 98.19 157 ALA A CA 1
ATOM 1196 C C . ALA A 1 157 ? -2.438 27.625 5.215 1 98.19 157 ALA A C 1
ATOM 1198 O O . ALA A 1 157 ? -2.127 28.281 4.219 1 98.19 157 ALA A O 1
ATOM 1199 N N . ASP A 1 158 ? -2.572 28.109 6.445 1 96.88 158 ASP A N 1
ATOM 1200 C CA . ASP A 1 158 ? -2.104 29.469 6.73 1 96.88 158 ASP A CA 1
ATOM 1201 C C . ASP A 1 158 ? -0.58 29.516 6.82 1 96.88 158 ASP A C 1
ATOM 1203 O O . ASP A 1 158 ? -0.024 29.812 7.883 1 96.88 158 ASP A O 1
ATOM 1207 N N . LEU A 1 159 ? 0.108 29.156 5.742 1 98.06 159 LEU A N 1
ATOM 1208 C CA . LEU A 1 159 ? 1.56 29.141 5.59 1 98.06 159 LEU A CA 1
ATOM 1209 C C . LEU A 1 159 ? 1.973 29.75 4.258 1 98.06 159 LEU A C 1
ATOM 1211 O O . LEU A 1 159 ? 1.237 29.656 3.271 1 98.06 159 LEU A O 1
ATOM 1215 N N . ASP A 1 160 ? 3.113 30.391 4.23 1 97.38 160 ASP A N 1
ATOM 1216 C CA . ASP A 1 160 ? 3.688 30.766 2.945 1 97.38 160 ASP A CA 1
ATOM 1217 C C . ASP A 1 160 ? 4.316 29.578 2.24 1 97.38 160 ASP A C 1
ATOM 1219 O O . ASP A 1 160 ? 4.246 28.453 2.74 1 97.38 160 ASP A O 1
ATOM 1223 N N . ARG A 1 161 ? 4.816 29.781 1.105 1 97.44 161 ARG A N 1
ATOM 1224 C CA . ARG A 1 161 ? 5.324 28.672 0.294 1 97.44 161 ARG A CA 1
ATOM 1225 C C . ARG A 1 161 ? 6.457 27.953 1.011 1 97.44 161 ARG A C 1
ATOM 1227 O O . ARG A 1 161 ? 6.543 26.719 0.96 1 97.44 161 ARG A O 1
ATOM 1234 N N . ALA A 1 162 ? 7.336 28.672 1.654 1 97.94 162 ALA A N 1
ATOM 1235 C CA . ALA A 1 162 ? 8.438 28.062 2.396 1 97.94 162 ALA A CA 1
ATOM 1236 C C . ALA A 1 162 ? 7.922 27.203 3.537 1 97.94 162 ALA A C 1
ATOM 1238 O O . ALA A 1 162 ? 8.445 26.109 3.781 1 97.94 162 ALA A O 1
ATOM 1239 N N . GLY A 1 163 ? 6.922 27.688 4.254 1 98.44 163 GLY A N 1
ATOM 1240 C CA . GLY A 1 163 ? 6.293 26.906 5.309 1 98.44 163 GLY A CA 1
ATOM 1241 C C . GLY A 1 163 ? 5.637 25.641 4.805 1 98.44 163 GLY A C 1
ATOM 1242 O O . GLY A 1 163 ? 5.742 24.594 5.441 1 98.44 163 GLY A O 1
ATOM 1243 N N . LYS A 1 164 ? 4.984 25.75 3.666 1 98.69 164 LYS A N 1
ATOM 1244 C CA . LYS A 1 164 ? 4.352 24.578 3.066 1 98.69 164 LYS A CA 1
ATOM 1245 C C . LYS A 1 164 ? 5.395 23.547 2.643 1 98.69 164 LYS A C 1
ATOM 1247 O O . LYS A 1 164 ? 5.18 22.328 2.787 1 98.69 164 LYS A O 1
ATOM 1252 N N . GLN A 1 165 ? 6.461 24.047 2.125 1 98.5 165 GLN A N 1
ATOM 1253 C CA . GLN A 1 165 ? 7.539 23.141 1.741 1 98.5 165 GLN A CA 1
ATOM 1254 C C . GLN A 1 165 ? 8.109 22.422 2.957 1 98.5 165 GLN A C 1
ATOM 1256 O O . GLN A 1 165 ? 8.367 21.219 2.906 1 98.5 165 GLN A O 1
ATOM 1261 N N . ALA A 1 166 ? 8.305 23.125 4.031 1 98.38 166 ALA A N 1
ATOM 1262 C CA . ALA A 1 166 ? 8.805 22.516 5.262 1 98.38 166 ALA A CA 1
ATOM 1263 C C . ALA A 1 166 ? 7.832 21.484 5.805 1 98.38 166 ALA A C 1
ATOM 1265 O O . ALA A 1 166 ? 8.242 20.406 6.258 1 98.38 166 ALA A O 1
ATOM 1266 N N . LEU A 1 167 ? 6.562 21.828 5.766 1 98.62 167 LEU A N 1
ATOM 1267 C CA . LEU A 1 167 ? 5.531 20.906 6.207 1 98.62 167 LEU A CA 1
ATOM 1268 C C . LEU A 1 167 ? 5.551 19.625 5.367 1 98.62 167 LEU A C 1
ATOM 1270 O O . LEU A 1 167 ? 5.496 18.516 5.906 1 98.62 167 LEU A O 1
ATOM 1274 N N . LEU A 1 168 ? 5.691 19.75 4.066 1 98.88 168 LEU A N 1
ATOM 1275 C CA . LEU A 1 168 ? 5.715 18.594 3.178 1 98.88 168 LEU A CA 1
ATOM 1276 C C . LEU A 1 168 ? 6.914 17.703 3.48 1 98.88 168 LEU A C 1
ATOM 1278 O O . LEU A 1 168 ? 6.785 16.469 3.5 1 98.88 168 LEU A O 1
ATOM 1282 N N . GLU A 1 169 ? 8.047 18.297 3.723 1 98.38 169 GLU A N 1
ATOM 1283 C CA . GLU A 1 169 ? 9.25 17.531 4.051 1 98.38 169 GLU A CA 1
ATOM 1284 C C . GLU A 1 169 ? 9.07 16.734 5.348 1 98.38 169 GLU A C 1
ATOM 1286 O O . GLU A 1 169 ? 9.492 15.586 5.441 1 98.38 169 GLU A O 1
ATOM 1291 N N . LEU A 1 170 ? 8.469 17.406 6.27 1 98.06 170 LEU A N 1
ATOM 1292 C CA . LEU A 1 170 ? 8.219 16.75 7.547 1 98.06 170 LEU A CA 1
ATOM 1293 C C . LEU A 1 170 ? 7.203 15.625 7.395 1 98.06 170 LEU A C 1
ATOM 1295 O O . LEU A 1 170 ? 7.34 14.57 8.016 1 98.06 170 LEU A O 1
ATOM 1299 N N . ILE A 1 171 ? 6.176 15.836 6.578 1 98.69 171 ILE A N 1
ATOM 1300 C CA . ILE A 1 171 ? 5.18 14.812 6.289 1 98.69 171 ILE A CA 1
ATOM 1301 C C . ILE A 1 171 ? 5.867 13.578 5.703 1 98.69 171 ILE A C 1
ATOM 1303 O O . ILE A 1 171 ? 5.645 12.461 6.168 1 98.69 171 ILE A O 1
ATOM 1307 N N . GLU A 1 172 ? 6.688 13.781 4.715 1 98.5 172 GLU A N 1
ATOM 1308 C CA . GLU A 1 172 ? 7.379 12.664 4.086 1 98.5 172 GLU A CA 1
ATOM 1309 C C . GLU A 1 172 ? 8.266 11.93 5.09 1 98.5 172 GLU A C 1
ATOM 1311 O O . GLU A 1 172 ? 8.266 10.695 5.129 1 98.5 172 GLU A O 1
ATOM 1316 N N . LYS A 1 173 ? 8.93 12.648 5.91 1 97.44 173 LYS A N 1
ATOM 1317 C CA . LYS A 1 173 ? 9.859 12.078 6.875 1 97.44 173 LYS A CA 1
ATOM 1318 C C . LYS A 1 173 ? 9.133 11.211 7.898 1 97.44 173 LYS A C 1
ATOM 1320 O O . LYS A 1 173 ? 9.656 10.18 8.32 1 97.44 173 LYS A O 1
ATOM 1325 N N . ARG A 1 174 ? 7.953 11.602 8.266 1 97.81 174 ARG A N 1
ATOM 1326 C CA . ARG A 1 174 ? 7.254 10.93 9.352 1 97.81 174 ARG A CA 1
ATOM 1327 C C . ARG A 1 174 ? 6.238 9.93 8.812 1 97.81 174 ARG A C 1
ATOM 1329 O O . ARG A 1 174 ? 5.613 9.195 9.586 1 97.81 174 ARG A O 1
ATOM 1336 N N . CYS A 1 175 ? 6.016 9.875 7.551 1 98.62 175 CYS A N 1
ATOM 1337 C CA . CYS A 1 175 ? 5.043 8.992 6.914 1 98.62 175 CYS A CA 1
ATOM 1338 C C . CYS A 1 175 ? 5.551 7.559 6.875 1 98.62 175 CYS A C 1
ATOM 1340 O O . CYS A 1 175 ? 6.516 7.254 6.168 1 98.62 175 CYS A O 1
ATOM 1342 N N . PRO A 1 176 ? 4.844 6.637 7.574 1 98.75 176 PRO A N 1
ATOM 1343 C CA . PRO A 1 176 ? 5.289 5.242 7.555 1 98.75 176 PRO A CA 1
ATOM 1344 C C . PRO A 1 176 ? 5.254 4.629 6.156 1 98.75 176 PRO A C 1
ATOM 1346 O O . PRO A 1 176 ? 6.117 3.818 5.812 1 98.75 176 PRO A O 1
ATOM 1349 N N . VAL A 1 177 ? 4.254 4.938 5.363 1 98.94 177 VAL A N 1
ATOM 1350 C CA . VAL A 1 177 ? 4.141 4.375 4.023 1 98.94 177 VAL A CA 1
ATOM 1351 C C . VAL A 1 177 ? 5.32 4.832 3.168 1 98.94 177 VAL A C 1
ATOM 1353 O O . VAL A 1 177 ? 5.953 4.02 2.488 1 98.94 177 VAL A O 1
ATOM 1356 N N . ALA A 1 178 ? 5.66 6.129 3.234 1 98.81 178 ALA A N 1
ATOM 1357 C CA . ALA A 1 178 ? 6.828 6.625 2.51 1 98.81 178 ALA A CA 1
ATOM 1358 C C . ALA A 1 178 ? 8.102 5.945 2.992 1 98.81 178 ALA A C 1
ATOM 1360 O O . ALA A 1 178 ? 8.945 5.547 2.186 1 98.81 178 ALA A O 1
ATOM 1361 N N . ASP A 1 179 ? 8.266 5.848 4.297 1 98.75 179 ASP A N 1
ATOM 1362 C CA . ASP A 1 179 ? 9.445 5.195 4.867 1 98.75 179 ASP A CA 1
ATOM 1363 C C . ASP A 1 179 ? 9.586 3.766 4.352 1 98.75 179 ASP A C 1
ATOM 1365 O O . ASP A 1 179 ? 10.664 3.355 3.934 1 98.75 179 ASP A O 1
ATOM 1369 N N . ASN A 1 180 ? 8.469 3.029 4.391 1 98.81 180 ASN A N 1
ATOM 1370 C CA . ASN A 1 180 ? 8.477 1.65 3.914 1 98.81 180 ASN A CA 1
ATOM 1371 C C . ASN A 1 180 ? 8.844 1.569 2.438 1 98.81 180 ASN A C 1
ATOM 1373 O O . ASN A 1 180 ? 9.617 0.696 2.033 1 98.81 180 ASN A O 1
ATOM 1377 N N . LEU A 1 181 ? 8.328 2.492 1.604 1 98.81 181 LEU A N 1
ATOM 1378 C CA . LEU A 1 181 ? 8.5 2.422 0.157 1 98.81 181 LEU A CA 1
ATOM 1379 C C . LEU A 1 181 ? 9.867 2.961 -0.254 1 98.81 181 LEU A C 1
ATOM 1381 O O . LEU A 1 181 ? 10.336 2.701 -1.365 1 98.81 181 LEU A O 1
ATOM 1385 N N . THR A 1 182 ? 10.508 3.721 0.623 1 98.62 182 THR A N 1
ATOM 1386 C CA . THR A 1 182 ? 11.805 4.301 0.288 1 98.62 182 THR A CA 1
ATOM 1387 C C . THR A 1 182 ? 12.938 3.449 0.853 1 98.62 182 THR A C 1
ATOM 1389 O O . THR A 1 182 ? 13.945 3.219 0.178 1 98.62 182 THR A O 1
ATOM 1392 N N . HIS A 1 183 ? 12.812 2.916 2.098 1 97.94 183 HIS A N 1
ATOM 1393 C CA . HIS A 1 183 ? 13.938 2.318 2.809 1 97.94 183 HIS A CA 1
ATOM 1394 C C . HIS A 1 183 ? 13.758 0.81 2.945 1 97.94 183 HIS A C 1
ATOM 1396 O O . HIS A 1 183 ? 14.711 0.099 3.277 1 97.94 183 HIS A O 1
ATOM 1402 N N . GLY A 1 184 ? 12.602 0.317 2.633 1 98 184 GLY A N 1
ATOM 1403 C CA . GLY A 1 184 ? 12.336 -1.112 2.693 1 98 184 GLY A CA 1
ATOM 1404 C C . GLY A 1 184 ? 12.117 -1.618 4.105 1 98 184 GLY A C 1
ATOM 1405 O O . GLY A 1 184 ? 12.344 -0.894 5.074 1 98 184 GLY A O 1
ATOM 1406 N N . THR A 1 185 ? 11.562 -2.775 4.246 1 98.38 185 THR A N 1
ATOM 1407 C CA . THR A 1 185 ? 11.367 -3.486 5.504 1 98.38 185 THR A CA 1
ATOM 1408 C C . THR A 1 185 ? 11.617 -4.98 5.328 1 98.38 185 THR A C 1
ATOM 1410 O O . THR A 1 185 ? 11.672 -5.477 4.199 1 98.38 185 THR A O 1
ATOM 1413 N N . ARG A 1 186 ? 11.875 -5.668 6.445 1 98.12 186 ARG A N 1
ATOM 1414 C CA . ARG A 1 186 ? 11.977 -7.121 6.398 1 98.12 186 ARG A CA 1
ATOM 1415 C C . ARG A 1 186 ? 10.625 -7.754 6.098 1 98.12 186 ARG A C 1
ATOM 1417 O O . ARG A 1 186 ? 9.648 -7.512 6.812 1 98.12 186 ARG A O 1
ATOM 1424 N N . LEU A 1 187 ? 10.531 -8.469 5.043 1 98.69 187 LEU A N 1
ATOM 1425 C CA . LEU A 1 187 ? 9.328 -9.211 4.668 1 98.69 187 LEU A CA 1
ATOM 1426 C C . LEU A 1 187 ? 9.586 -10.711 4.691 1 98.69 187 LEU A C 1
ATOM 1428 O O . LEU A 1 187 ? 10.555 -11.195 4.098 1 98.69 187 LEU A O 1
ATOM 1432 N N . VAL A 1 188 ? 8.75 -11.406 5.391 1 98 188 VAL A N 1
ATOM 1433 C CA . VAL A 1 188 ? 8.844 -12.859 5.504 1 98 188 VAL A CA 1
ATOM 1434 C C . VAL A 1 188 ? 7.531 -13.5 5.051 1 98 188 VAL A C 1
ATOM 1436 O O . VAL A 1 188 ? 6.461 -13.164 5.562 1 98 188 VAL A O 1
ATOM 1439 N N . SER A 1 189 ? 7.613 -14.359 4.086 1 98.56 189 SER A N 1
ATOM 1440 C CA . SER A 1 189 ? 6.434 -15.117 3.684 1 98.56 189 SER A CA 1
ATOM 1441 C C . SER A 1 189 ? 6.57 -16.594 4.051 1 98.56 189 SER A C 1
ATOM 1443 O O . SER A 1 189 ? 7.664 -17.156 3.998 1 98.56 189 SER A O 1
ATOM 1445 N N . MET A 1 190 ? 5.453 -17.188 4.438 1 98.5 190 MET A N 1
ATOM 1446 C CA . MET A 1 190 ? 5.473 -18.594 4.809 1 98.5 190 MET A CA 1
ATOM 1447 C C . MET A 1 190 ? 4.145 -19.266 4.48 1 98.5 190 MET A C 1
ATOM 1449 O O . MET A 1 190 ? 3.109 -18.609 4.414 1 98.5 190 MET A O 1
ATOM 1453 N N . LEU A 1 191 ? 4.18 -20.594 4.309 1 98.38 191 LEU A N 1
ATOM 1454 C CA . LEU A 1 191 ? 2.959 -21.375 4.113 1 98.38 191 LEU A CA 1
ATOM 1455 C C . LEU A 1 191 ? 2.24 -21.594 5.441 1 98.38 191 LEU A C 1
ATOM 1457 O O . LEU A 1 191 ? 2.881 -21.859 6.461 1 98.38 191 LEU A O 1
ATOM 1461 N N . LEU A 1 192 ? 0.947 -21.359 5.406 1 93.44 192 LEU A N 1
ATOM 1462 C CA . LEU A 1 192 ? 0.126 -21.766 6.539 1 93.44 192 LEU A CA 1
ATOM 1463 C C . LEU A 1 192 ? -0.094 -23.281 6.531 1 93.44 192 LEU A C 1
ATOM 1465 O O . LEU A 1 192 ? -0.165 -23.891 5.465 1 93.44 192 LEU A O 1
ATOM 1469 N N . MET B 1 1 ? -53.438 -39.344 43.875 1 28.56 1 MET B N 1
ATOM 1470 C CA . MET B 1 1 ? -52.344 -40 43.188 1 28.56 1 MET B CA 1
ATOM 1471 C C . MET B 1 1 ? -52.375 -39.625 41.719 1 28.56 1 MET B C 1
ATOM 1473 O O . MET B 1 1 ? -52.375 -40.5 40.844 1 28.56 1 MET B O 1
ATOM 1477 N N . ARG B 1 2 ? -52.875 -38.375 41.406 1 30.44 2 ARG B N 1
ATOM 1478 C CA . ARG B 1 2 ? -53.219 -37.781 40.125 1 30.44 2 ARG B CA 1
ATOM 1479 C C . ARG B 1 2 ? -51.969 -37.688 39.219 1 30.44 2 ARG B C 1
ATOM 1481 O O . ARG B 1 2 ? -50.938 -37.156 39.625 1 30.44 2 ARG B O 1
ATOM 1488 N N . GLY B 1 3 ? -51.781 -38.719 38.312 1 27.12 3 GLY B N 1
ATOM 1489 C CA . GLY B 1 3 ? -50.75 -39.094 37.375 1 27.12 3 GLY B CA 1
ATOM 1490 C C . GLY B 1 3 ? -50.406 -37.969 36.375 1 27.12 3 GLY B C 1
ATOM 1491 O O . GLY B 1 3 ? -51.281 -37.312 35.844 1 27.12 3 GLY B O 1
ATOM 1492 N N . HIS B 1 4 ? -49.281 -37.219 36.656 1 34.06 4 HIS B N 1
ATOM 1493 C CA . HIS B 1 4 ? -48.656 -36.125 35.938 1 34.06 4 HIS B CA 1
ATOM 1494 C C . HIS B 1 4 ? -48.375 -36.5 34.469 1 34.06 4 HIS B C 1
ATOM 1496 O O . HIS B 1 4 ? -47.719 -37.5 34.188 1 34.06 4 HIS B O 1
ATOM 1502 N N . GLU B 1 5 ? -49.406 -36.344 33.594 1 32.59 5 GLU B N 1
ATOM 1503 C CA . GLU B 1 5 ? -49.312 -36.656 32.156 1 32.59 5 GLU B CA 1
ATOM 1504 C C . GLU B 1 5 ? -48.094 -36 31.531 1 32.59 5 GLU B C 1
ATOM 1506 O O . GLU B 1 5 ? -47.906 -34.781 31.672 1 32.59 5 GLU B O 1
ATOM 1511 N N . PRO B 1 6 ? -47.062 -36.812 31.25 1 31.77 6 PRO B N 1
ATOM 1512 C CA . PRO B 1 6 ? -45.781 -36.312 30.719 1 31.77 6 PRO B CA 1
ATOM 1513 C C . PRO B 1 6 ? -45.938 -35.562 29.406 1 31.77 6 PRO B C 1
ATOM 1515 O O . PRO B 1 6 ? -46.875 -35.812 28.656 1 31.77 6 PRO B O 1
ATOM 1518 N N . ALA B 1 7 ? -45.688 -34.219 29.391 1 32.66 7 ALA B N 1
ATOM 1519 C CA . ALA B 1 7 ? -45.656 -33.281 28.266 1 32.66 7 ALA B CA 1
ATOM 1520 C C . ALA B 1 7 ? -44.938 -33.906 27.062 1 32.66 7 ALA B C 1
ATOM 1522 O O . ALA B 1 7 ? -43.906 -34.562 27.219 1 32.66 7 ALA B O 1
ATOM 1523 N N . SER B 1 8 ? -45.688 -34.25 26.016 1 26.2 8 SER B N 1
ATOM 1524 C CA . SER B 1 8 ? -45.406 -34.75 24.672 1 26.2 8 SER B CA 1
ATOM 1525 C C . SER B 1 8 ? -44.25 -33.969 24.031 1 26.2 8 SER B C 1
ATOM 1527 O O . SER B 1 8 ? -44.344 -32.719 23.906 1 26.2 8 SER B O 1
ATOM 1529 N N . ARG B 1 9 ? -43.031 -34.344 24.25 1 29.5 9 ARG B N 1
ATOM 1530 C CA . ARG B 1 9 ? -41.812 -33.781 23.641 1 29.5 9 ARG B CA 1
ATOM 1531 C C . ARG B 1 9 ? -42 -33.656 22.125 1 29.5 9 ARG B C 1
ATOM 1533 O O . ARG B 1 9 ? -42.281 -34.625 21.438 1 29.5 9 ARG B O 1
ATOM 1540 N N . ILE B 1 10 ? -42.5 -32.469 21.641 1 31.11 10 ILE B N 1
ATOM 1541 C CA . ILE B 1 10 ? -42.594 -32.156 20.219 1 31.11 10 ILE B CA 1
ATOM 1542 C C . ILE B 1 10 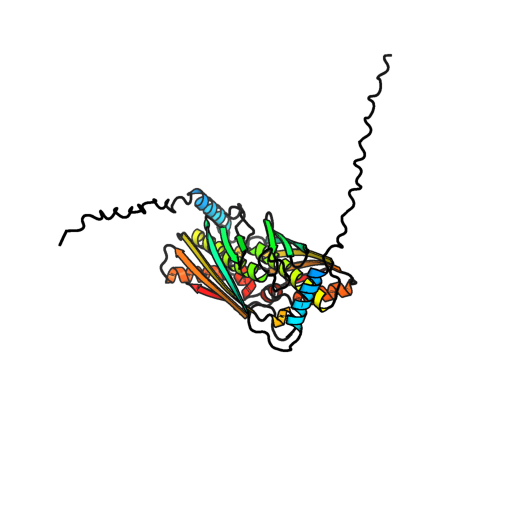? -41.312 -32.562 19.516 1 31.11 10 ILE B C 1
ATOM 1544 O O . ILE B 1 10 ? -40.219 -32.219 19.984 1 31.11 10 ILE B O 1
ATOM 1548 N N . PRO B 1 11 ? -41.312 -33.594 18.625 1 29.77 11 PRO B N 1
ATOM 1549 C CA . PRO B 1 11 ? -40.094 -34.062 17.969 1 29.77 11 PRO B CA 1
ATOM 1550 C C . PRO B 1 11 ? -39.406 -33 17.156 1 29.77 11 PRO B C 1
ATOM 1552 O O . PRO B 1 11 ? -40.031 -32.094 16.609 1 29.77 11 PRO B O 1
ATOM 1555 N N . PRO B 1 12 ? -38.156 -32.5 17.578 1 28.2 12 PRO B N 1
ATOM 1556 C CA . PRO B 1 12 ? -37.469 -31.438 16.859 1 28.2 12 PRO B CA 1
ATOM 1557 C C . PRO B 1 12 ? -37.438 -31.672 15.359 1 28.2 12 PRO B C 1
ATOM 1559 O O . PRO B 1 12 ? -37.469 -32.812 14.906 1 28.2 12 PRO B O 1
ATOM 1562 N N . THR B 1 13 ? -38.156 -30.859 14.578 1 28.92 13 THR B N 1
ATOM 1563 C CA . THR B 1 13 ? -38.125 -30.797 13.125 1 28.92 13 THR B CA 1
ATOM 1564 C C . THR B 1 13 ? -36.688 -30.859 12.594 1 28.92 13 THR B C 1
ATOM 1566 O O . THR B 1 13 ? -35.844 -30.047 12.977 1 28.92 13 THR B O 1
ATOM 1569 N N . VAL B 1 14 ? -36.219 -32.031 12.188 1 26.12 14 VAL B N 1
ATOM 1570 C CA . VAL B 1 14 ? -34.969 -32.312 11.492 1 26.12 14 VAL B CA 1
ATOM 1571 C C . VAL B 1 14 ? -34.844 -31.406 10.273 1 26.12 14 VAL B C 1
ATOM 1573 O O . VAL B 1 14 ? -35.688 -31.438 9.375 1 26.12 14 VAL B O 1
ATOM 1576 N N . PHE B 1 15 ? -34.406 -30.125 10.492 1 25.58 15 PHE B N 1
ATOM 1577 C CA . PHE B 1 15 ? -34.031 -29.312 9.336 1 25.58 15 PHE B CA 1
ATOM 1578 C C . PHE B 1 15 ? -33.188 -30.109 8.367 1 25.58 15 PHE B C 1
ATOM 1580 O O . PHE B 1 15 ? -32.188 -30.75 8.766 1 25.58 15 PHE B O 1
ATOM 1587 N N . ASP B 1 16 ? -33.781 -30.703 7.352 1 25.08 16 ASP B N 1
ATOM 1588 C CA . ASP B 1 16 ? -33.156 -31.359 6.195 1 25.08 16 ASP B CA 1
ATOM 1589 C C . ASP B 1 16 ? -32.031 -30.5 5.613 1 25.08 16 ASP B C 1
ATOM 1591 O O . ASP B 1 16 ? -32.281 -29.391 5.148 1 25.08 16 ASP B O 1
ATOM 1595 N N . GLN B 1 17 ? -30.844 -30.594 6.105 1 24.31 17 GLN B N 1
ATOM 1596 C CA . GLN B 1 17 ? -29.547 -30.047 5.75 1 24.31 17 GLN B CA 1
ATOM 1597 C C . GLN B 1 17 ? -29.234 -30.281 4.273 1 24.31 17 GLN B C 1
ATOM 1599 O O . GLN B 1 17 ? -28.109 -30.031 3.828 1 24.31 17 GLN B O 1
ATOM 1604 N N . ASN B 1 18 ? -30.078 -30.922 3.49 1 28.08 18 ASN B N 1
ATOM 1605 C CA . ASN B 1 18 ? -29.578 -31.328 2.18 1 28.08 18 ASN B CA 1
ATOM 1606 C C . ASN B 1 18 ? -29.281 -30.125 1.289 1 28.08 18 ASN B C 1
ATOM 1608 O O . ASN B 1 18 ? -29.641 -30.125 0.109 1 28.08 18 ASN B O 1
ATOM 1612 N N . GLN B 1 19 ? -29.406 -28.938 1.674 1 27.08 19 GLN B N 1
ATOM 1613 C CA . GLN B 1 19 ? -29.203 -28.031 0.545 1 27.08 19 GLN B CA 1
ATOM 1614 C C . GLN B 1 19 ? -27.891 -28.344 -0.174 1 27.08 19 GLN B C 1
ATOM 1616 O O . GLN B 1 19 ? -26.812 -28.359 0.443 1 27.08 19 GLN B O 1
ATOM 1621 N N . ARG B 1 20 ? -27.938 -29.016 -1.375 1 30.41 20 ARG B N 1
ATOM 1622 C CA . ARG B 1 20 ? -26.984 -29.406 -2.412 1 30.41 20 ARG B CA 1
ATOM 1623 C C . ARG B 1 20 ? -26.016 -28.281 -2.719 1 30.41 20 ARG B C 1
ATOM 1625 O O . ARG B 1 20 ? -26.438 -27.156 -3.027 1 30.41 20 ARG B O 1
ATOM 1632 N N . GLY B 1 21 ? -24.844 -28.172 -2.102 1 28.34 21 GLY B N 1
ATOM 1633 C CA . GLY B 1 21 ? -23.688 -27.328 -2.344 1 28.34 21 GLY B CA 1
ATOM 1634 C C . GLY B 1 21 ? -23.391 -27.125 -3.818 1 28.34 21 GLY B C 1
ATOM 1635 O O . GLY B 1 21 ? -23.234 -28.094 -4.566 1 28.34 21 GLY B O 1
ATOM 1636 N N . LEU B 1 22 ? -24.016 -26.188 -4.562 1 34.75 22 LEU B N 1
ATOM 1637 C CA . LEU B 1 22 ? -23.703 -25.906 -5.961 1 34.75 22 LEU B CA 1
ATOM 1638 C C . LEU B 1 22 ? -22.203 -26 -6.207 1 34.75 22 LEU B C 1
ATOM 1640 O O . LEU B 1 22 ? -21.406 -25.422 -5.461 1 34.75 22 LEU B O 1
ATOM 1644 N N . PRO B 1 23 ? -21.766 -27 -6.941 1 31.95 23 PRO B N 1
ATOM 1645 C CA . PRO B 1 23 ? -20.359 -27.297 -7.246 1 31.95 23 PRO B CA 1
ATOM 1646 C C . PRO B 1 23 ? -19.578 -26.062 -7.695 1 31.95 23 PRO B C 1
ATOM 1648 O O . PRO B 1 23 ? -20.156 -25.156 -8.289 1 31.95 23 PRO B O 1
ATOM 1651 N N . ALA B 1 24 ? -18.531 -25.719 -7.055 1 36.38 24 ALA B N 1
ATOM 1652 C CA . ALA B 1 24 ? -17.391 -24.844 -7.324 1 36.38 24 ALA B CA 1
ATOM 1653 C C . ALA B 1 24 ? -16.953 -24.938 -8.789 1 36.38 24 ALA B C 1
ATOM 1655 O O . ALA B 1 24 ? -16.094 -24.172 -9.234 1 36.38 24 ALA B O 1
ATOM 1656 N N . ALA B 1 25 ? -17.344 -25.906 -9.586 1 36.78 25 ALA B N 1
ATOM 1657 C CA . ALA B 1 25 ? -16.859 -26.266 -10.922 1 36.78 25 ALA B CA 1
ATOM 1658 C C . ALA B 1 25 ? -17.266 -25.203 -11.953 1 36.78 25 ALA B C 1
ATOM 1660 O O . ALA B 1 25 ? -16.938 -25.328 -13.133 1 36.78 25 ALA B O 1
ATOM 1661 N N . LEU B 1 26 ? -18.297 -24.391 -11.641 1 34.69 26 LEU B N 1
ATOM 1662 C CA . LEU B 1 26 ? -18.688 -23.625 -12.812 1 34.69 26 LEU B CA 1
ATOM 1663 C C . LEU B 1 26 ? -17.703 -22.484 -13.086 1 34.69 26 LEU B C 1
ATOM 1665 O O . LEU B 1 26 ? -17.953 -21.344 -12.727 1 34.69 26 LEU B O 1
ATOM 1669 N N . LEU B 1 27 ? -16.641 -22.438 -12.477 1 38.12 27 LEU B N 1
ATOM 1670 C CA . LEU B 1 27 ? -15.742 -21.438 -13.031 1 38.12 27 LEU B CA 1
ATOM 1671 C C . LEU B 1 27 ? -15.633 -21.578 -14.547 1 38.12 27 LEU B C 1
ATOM 1673 O O . LEU B 1 27 ? -15.195 -22.625 -15.047 1 38.12 27 LEU B O 1
ATOM 1677 N N . ILE B 1 28 ? -16.422 -20.812 -15.344 1 42 28 ILE B N 1
ATOM 1678 C CA . ILE B 1 28 ? -16.703 -20.844 -16.766 1 42 28 ILE B CA 1
ATOM 1679 C C . ILE B 1 28 ? -15.398 -20.812 -17.562 1 42 28 ILE B C 1
ATOM 1681 O O . ILE B 1 28 ? -14.469 -20.078 -17.203 1 42 28 ILE B O 1
ATOM 1685 N N . SER B 1 29 ? -15.062 -21.828 -18.469 1 47.62 29 SER B N 1
ATOM 1686 C CA . SER B 1 29 ? -14.07 -22.016 -19.516 1 47.62 29 SER B CA 1
ATOM 1687 C C . SER B 1 29 ? -13.633 -20.672 -20.109 1 47.62 29 SER B C 1
ATOM 1689 O O . SER B 1 29 ? -12.445 -20.453 -20.344 1 47.62 29 SER B O 1
ATOM 1691 N N . GLY B 1 30 ? -14.508 -19.828 -20.062 1 46.78 30 GLY B N 1
ATOM 1692 C CA . GLY B 1 30 ? -14.25 -18.562 -20.734 1 46.78 30 GLY B CA 1
ATOM 1693 C C . GLY B 1 30 ? -13.258 -17.688 -19.984 1 46.78 30 GLY B C 1
ATOM 1694 O O . GLY B 1 30 ? -12.461 -16.969 -20.609 1 46.78 30 GLY B O 1
ATOM 1695 N N . GLN B 1 31 ? -13.305 -17.656 -18.719 1 52.94 31 GLN B N 1
ATOM 1696 C CA . GLN B 1 31 ? -12.383 -16.812 -17.969 1 52.94 31 GLN B CA 1
ATOM 1697 C C . GLN B 1 31 ? -10.953 -17.328 -18.047 1 52.94 31 GLN B C 1
ATOM 1699 O O . GLN B 1 31 ? -10.008 -16.562 -18.156 1 52.94 31 GLN B O 1
ATOM 1704 N N . ILE B 1 32 ? -10.852 -18.656 -18.078 1 54.53 32 ILE B N 1
ATOM 1705 C CA . ILE B 1 32 ? -9.547 -19.281 -18.219 1 54.53 32 ILE B CA 1
ATOM 1706 C C . ILE B 1 32 ? -8.945 -18.938 -19.578 1 54.53 32 ILE B C 1
ATOM 1708 O O . ILE B 1 32 ? -7.766 -18.609 -19.688 1 54.53 32 ILE B O 1
ATOM 1712 N N . ASP B 1 33 ? -9.852 -19.016 -20.594 1 56.53 33 ASP B N 1
ATOM 1713 C CA . ASP B 1 33 ? -9.383 -18.703 -21.938 1 56.53 33 ASP B CA 1
ATOM 1714 C C . ASP B 1 33 ? -8.953 -17.25 -22.047 1 56.53 33 ASP B C 1
ATOM 1716 O O . ASP B 1 33 ? -7.965 -16.938 -22.719 1 56.53 33 ASP B O 1
ATOM 1720 N N . ALA B 1 34 ? -9.664 -16.438 -21.422 1 56.34 34 ALA B N 1
ATOM 1721 C CA . ALA B 1 34 ? -9.289 -15.031 -21.469 1 56.34 34 ALA B CA 1
ATOM 1722 C C . ALA B 1 34 ? -7.953 -14.797 -20.781 1 56.34 34 ALA B C 1
ATOM 1724 O O . ALA B 1 34 ? -7.113 -14.039 -21.281 1 56.34 34 ALA B O 1
ATOM 1725 N N . ILE B 1 35 ? -7.688 -15.445 -19.719 1 57.34 35 ILE B N 1
ATOM 1726 C CA . ILE B 1 35 ? -6.418 -15.328 -19.016 1 57.34 35 ILE B CA 1
ATOM 1727 C C . ILE B 1 35 ? -5.289 -15.883 -19.875 1 57.34 35 ILE B C 1
ATOM 1729 O O . ILE B 1 35 ? -4.238 -15.25 -20.016 1 57.34 35 ILE B O 1
ATOM 1733 N N . ARG B 1 36 ? -5.574 -16.906 -20.5 1 58.16 36 ARG B N 1
ATOM 1734 C CA . ARG B 1 36 ? -4.586 -17.531 -21.375 1 58.16 36 ARG B CA 1
ATOM 1735 C C . ARG B 1 36 ? -4.207 -16.609 -22.516 1 58.16 36 ARG B C 1
ATOM 1737 O O . ARG B 1 36 ? -3.027 -16.469 -22.844 1 58.16 36 ARG B O 1
ATOM 1744 N N . ARG B 1 37 ? -5.129 -16.031 -23.188 1 55.78 37 ARG B N 1
ATOM 1745 C CA . ARG B 1 37 ? -4.875 -15.133 -24.312 1 55.78 37 ARG B CA 1
ATOM 1746 C C . ARG B 1 37 ? -4.105 -13.898 -23.859 1 55.78 37 ARG B C 1
ATOM 1748 O O . ARG B 1 37 ? -3.189 -13.438 -24.547 1 55.78 37 ARG B O 1
ATOM 1755 N N . ILE B 1 38 ? -4.453 -13.43 -22.812 1 54.22 38 ILE B N 1
ATOM 1756 C CA . ILE B 1 38 ? -3.805 -12.227 -22.312 1 54.22 38 ILE B CA 1
ATOM 1757 C C . ILE B 1 38 ? -2.373 -12.547 -21.891 1 54.22 38 ILE B C 1
ATOM 1759 O O . ILE B 1 38 ? -1.451 -11.773 -22.141 1 54.22 38 ILE B O 1
ATOM 1763 N N . VAL B 1 39 ? -2.217 -13.664 -21.25 1 53.44 39 VAL B N 1
ATOM 1764 C CA . VAL B 1 39 ? -0.883 -14.102 -20.844 1 53.44 39 VAL B CA 1
ATOM 1765 C C . VAL B 1 39 ? -0.033 -14.375 -22.078 1 53.44 39 VAL B C 1
ATOM 1767 O O . VAL B 1 39 ? 1.147 -14.016 -22.125 1 53.44 39 VAL B O 1
ATOM 1770 N N . VAL B 1 40 ? -0.581 -15.109 -23.047 1 50 40 VAL B N 1
ATOM 1771 C CA . VAL B 1 40 ? 0.133 -15.391 -24.281 1 50 40 VAL B CA 1
ATOM 1772 C C . VAL B 1 40 ? 0.513 -14.078 -24.969 1 50 40 VAL B C 1
ATOM 1774 O O . VAL B 1 40 ? 1.622 -13.945 -25.5 1 50 40 VAL B O 1
ATOM 1777 N N . ARG B 1 41 ? -0.422 -13.164 -25 1 48.62 41 ARG B N 1
ATOM 1778 C CA . ARG B 1 41 ? -0.094 -11.875 -25.594 1 48.62 41 ARG B CA 1
ATOM 1779 C C . ARG B 1 41 ? 1.039 -11.188 -24.844 1 48.62 41 ARG B C 1
ATOM 1781 O O . ARG B 1 41 ? 1.898 -10.547 -25.438 1 48.62 41 ARG B O 1
ATOM 1788 N N . ILE B 1 42 ? 1.063 -11.453 -23.516 1 50.31 42 ILE B N 1
ATOM 1789 C CA . ILE B 1 42 ? 2.1 -10.844 -22.688 1 50.31 42 ILE B CA 1
ATOM 1790 C C . ILE B 1 42 ? 3.396 -11.641 -22.812 1 50.31 42 ILE B C 1
ATOM 1792 O O . ILE B 1 42 ? 4.488 -11.062 -22.797 1 50.31 42 ILE B O 1
ATOM 1796 N N . SER B 1 43 ? 3.355 -13.039 -22.875 1 48.19 43 SER B N 1
ATOM 1797 C CA . SER B 1 43 ? 4.508 -13.93 -22.812 1 48.19 43 SER B CA 1
ATOM 1798 C C . SER B 1 43 ? 5.285 -13.93 -24.125 1 48.19 43 SER B C 1
ATOM 1800 O O . SER B 1 43 ? 6.352 -14.539 -24.219 1 48.19 43 SER B O 1
ATOM 1802 N N . LYS B 1 44 ? 4.738 -13.828 -25.203 1 46.66 44 LYS B N 1
ATOM 1803 C CA . LYS B 1 44 ? 5.492 -14.219 -26.391 1 46.66 44 LYS B CA 1
ATOM 1804 C C . LYS B 1 44 ? 6.805 -13.438 -26.5 1 46.66 44 LYS B C 1
ATOM 1806 O O . LYS B 1 44 ? 7.844 -14.008 -26.828 1 46.66 44 LYS B O 1
ATOM 1811 N N . GLY B 1 45 ? 7.066 -12.156 -26.922 1 45.78 45 GLY B N 1
ATOM 1812 C CA . GLY B 1 45 ? 8.32 -11.641 -27.453 1 45.78 45 GLY B CA 1
ATOM 1813 C C . GLY B 1 45 ? 9.258 -11.125 -26.375 1 45.78 45 GLY B C 1
ATOM 1814 O O . GLY B 1 45 ? 8.812 -10.781 -25.266 1 45.78 45 GLY B O 1
ATOM 1815 N N . THR B 1 46 ? 10.617 -11.688 -26.219 1 50.66 46 THR B N 1
ATOM 1816 C CA . THR B 1 46 ? 11.758 -11.148 -25.5 1 50.66 46 THR B CA 1
ATOM 1817 C C . THR B 1 46 ? 11.742 -9.625 -25.5 1 50.66 46 THR B C 1
ATOM 1819 O O . THR B 1 46 ? 12.781 -8.984 -25.344 1 50.66 46 THR B O 1
ATOM 1822 N N . GLN B 1 47 ? 10.773 -9.039 -25.984 1 55.28 47 GLN B N 1
ATOM 18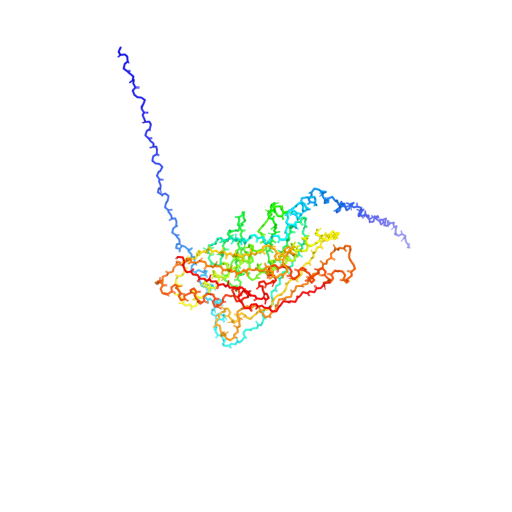23 C CA . GLN B 1 47 ? 10.852 -7.59 -26.141 1 55.28 47 GLN B CA 1
ATOM 1824 C C . GLN B 1 47 ? 10.523 -6.879 -24.828 1 55.28 47 GLN B C 1
ATOM 1826 O O . GLN B 1 47 ? 9.602 -7.273 -24.109 1 55.28 47 GLN B O 1
ATOM 1831 N N . ARG B 1 48 ? 11.555 -6.242 -24.203 1 63.44 48 ARG B N 1
ATOM 1832 C CA . ARG B 1 48 ? 11.328 -5.254 -23.156 1 63.44 48 ARG B CA 1
ATOM 1833 C C . ARG B 1 48 ? 10 -4.535 -23.344 1 63.44 48 ARG B C 1
ATOM 1835 O O . ARG B 1 48 ? 9.734 -3.996 -24.422 1 63.44 48 ARG B O 1
ATOM 1842 N N . MET B 1 49 ? 9.148 -4.895 -22.391 1 78.38 49 MET B N 1
ATOM 1843 C CA . MET B 1 49 ? 7.883 -4.172 -22.469 1 78.38 49 MET B CA 1
ATOM 1844 C C . MET B 1 49 ? 8.078 -2.697 -22.141 1 78.38 49 MET B C 1
ATOM 1846 O O . MET B 1 49 ? 9.008 -2.334 -21.422 1 78.38 49 MET B O 1
ATOM 1850 N N . ALA B 1 50 ? 7.301 -1.877 -22.672 1 86.12 50 ALA B N 1
ATOM 1851 C CA . ALA B 1 50 ? 7.344 -0.44 -22.406 1 86.12 50 ALA B CA 1
ATOM 1852 C C . ALA B 1 50 ? 7.016 -0.135 -20.953 1 86.12 50 ALA B C 1
ATOM 1854 O O . ALA B 1 50 ? 6.168 -0.796 -20.344 1 86.12 50 ALA B O 1
ATOM 1855 N N . MET B 1 51 ? 7.75 0.819 -20.406 1 93 51 MET B N 1
ATOM 1856 C CA . MET B 1 51 ? 7.477 1.344 -19.078 1 93 51 MET B CA 1
ATOM 1857 C C . MET B 1 51 ? 6.035 1.823 -18.969 1 93 51 MET B C 1
ATOM 1859 O O . MET B 1 51 ? 5.512 2.457 -19.891 1 93 51 MET B O 1
ATOM 1863 N N . LYS B 1 52 ? 5.375 1.403 -17.859 1 96.31 52 LYS B N 1
ATOM 1864 C CA . LYS B 1 52 ? 4.008 1.852 -17.609 1 96.31 52 LYS B CA 1
ATOM 1865 C C . LYS B 1 52 ? 3.975 2.865 -16.469 1 96.31 52 LYS B C 1
ATOM 1867 O O . LYS B 1 52 ? 4.699 2.723 -15.477 1 96.31 52 LYS B O 1
ATOM 1872 N N . THR B 1 53 ? 3.123 3.92 -16.688 1 98.19 53 THR B N 1
ATOM 1873 C CA . THR B 1 53 ? 2.848 4.867 -15.609 1 98.19 53 THR B CA 1
ATOM 1874 C C . THR B 1 53 ? 1.425 4.695 -15.094 1 98.19 53 THR B C 1
ATOM 1876 O O . THR B 1 53 ? 0.468 4.703 -15.867 1 98.19 53 THR B O 1
ATOM 1879 N N . ILE B 1 54 ? 1.301 4.5 -13.773 1 98.38 54 ILE B N 1
ATOM 1880 C CA . ILE B 1 54 ? -0.015 4.484 -13.148 1 98.38 54 ILE B CA 1
ATOM 1881 C C . ILE B 1 54 ? -0.176 5.711 -12.25 1 98.38 54 ILE B C 1
ATOM 1883 O O . ILE B 1 54 ? 0.815 6.305 -11.82 1 98.38 54 ILE B O 1
ATOM 1887 N N . SER B 1 55 ? -1.489 6.086 -12.023 1 98.75 55 SER B N 1
ATOM 1888 C CA . SER B 1 55 ? -1.719 7.32 -11.281 1 98.75 55 SER B CA 1
ATOM 1889 C C . SER B 1 55 ? -2.947 7.207 -10.383 1 98.75 55 SER B C 1
ATOM 1891 O O . SER B 1 55 ? -3.797 6.336 -10.594 1 98.75 55 SER B O 1
ATOM 1893 N N . ALA B 1 56 ? -2.977 8 -9.352 1 98.88 56 ALA B N 1
ATOM 1894 C CA . ALA B 1 56 ? -4.102 8.203 -8.445 1 98.88 56 ALA B CA 1
ATOM 1895 C C . ALA B 1 56 ? -4.195 9.664 -8.008 1 98.88 56 ALA B C 1
ATOM 1897 O O . ALA B 1 56 ? -3.188 10.367 -7.957 1 98.88 56 ALA B O 1
ATOM 1898 N N . ARG B 1 57 ? -5.41 10.086 -7.723 1 98.88 57 ARG B N 1
ATOM 1899 C CA . ARG B 1 57 ? -5.676 11.438 -7.227 1 98.88 57 ARG B CA 1
ATOM 1900 C C . ARG B 1 57 ? -6.504 11.391 -5.945 1 98.88 57 ARG B C 1
ATOM 1902 O O . ARG B 1 57 ? -7.449 10.609 -5.84 1 98.88 57 ARG B O 1
ATOM 1909 N N . GLY B 1 58 ? -6.09 12.227 -5.023 1 98.81 58 GLY B N 1
ATOM 1910 C CA . GLY B 1 58 ? -6.801 12.203 -3.754 1 98.81 58 GLY B CA 1
ATOM 1911 C C . GLY B 1 58 ? -6.949 13.57 -3.123 1 98.81 58 GLY B C 1
ATOM 1912 O O . GLY B 1 58 ? -6.379 14.547 -3.607 1 98.81 58 GLY B O 1
ATOM 1913 N N . GLN B 1 59 ? -7.754 13.57 -2.084 1 98.81 59 GLN B N 1
ATOM 1914 C CA . GLN B 1 59 ? -7.953 14.797 -1.317 1 98.81 59 GLN B CA 1
ATOM 1915 C C . GLN B 1 59 ? -8.32 14.484 0.132 1 98.81 59 GLN B C 1
ATOM 1917 O O . GLN B 1 59 ? -8.914 13.445 0.418 1 98.81 59 GLN B O 1
ATOM 1922 N N . MET B 1 60 ? -7.957 15.406 0.874 1 98.25 60 MET B N 1
ATOM 1923 C CA . MET B 1 60 ? -8.352 15.375 2.279 1 98.25 60 MET B CA 1
ATOM 1924 C C . MET B 1 60 ? -9.797 15.836 2.447 1 98.25 60 MET B C 1
ATOM 1926 O O . MET B 1 60 ? -10.172 16.906 1.965 1 98.25 60 MET B O 1
ATOM 1930 N N . ASN B 1 61 ? -10.578 15.016 3.07 1 95.31 61 ASN B N 1
ATOM 1931 C CA . ASN B 1 61 ? -11.945 15.383 3.443 1 95.31 61 ASN B CA 1
ATOM 1932 C C . ASN B 1 61 ? -12.016 15.891 4.879 1 95.31 61 ASN B C 1
ATOM 1934 O O . ASN B 1 61 ? -11.047 16.453 5.391 1 95.31 61 ASN B O 1
ATOM 1938 N N . ALA B 1 62 ? -13.234 15.82 5.445 1 92.62 62 ALA B N 1
ATOM 1939 C CA . ALA B 1 62 ? -13.383 16.266 6.828 1 92.62 62 ALA B CA 1
ATOM 1940 C C . ALA B 1 62 ? -12.641 15.336 7.785 1 92.62 62 ALA B C 1
ATOM 1942 O O . ALA B 1 62 ? -12.586 14.125 7.57 1 92.62 62 ALA B O 1
ATOM 1943 N N . GLY B 1 63 ? -12.078 15.945 8.805 1 94.56 63 GLY B N 1
ATOM 1944 C CA . GLY B 1 63 ? -11.375 15.148 9.805 1 94.56 63 GLY B CA 1
ATOM 1945 C C . GLY B 1 63 ? -10.109 14.508 9.266 1 94.56 63 GLY B C 1
ATOM 1946 O O . GLY B 1 63 ? -9.258 15.188 8.688 1 94.56 63 GLY B O 1
ATOM 1947 N N . MET B 1 64 ? -10.039 13.164 9.453 1 96.69 64 MET B N 1
ATOM 1948 C CA . MET B 1 64 ? -8.836 12.43 9.07 1 96.69 64 MET B CA 1
ATOM 1949 C C . MET B 1 64 ? -9.047 11.672 7.766 1 96.69 64 MET B C 1
ATOM 1951 O O . MET B 1 64 ? -8.141 10.992 7.281 1 96.69 64 MET B O 1
ATOM 1955 N N . ALA B 1 65 ? -10.203 11.82 7.168 1 98.56 65 ALA B N 1
ATOM 1956 C CA . ALA B 1 65 ? -10.562 11 6.016 1 98.56 65 ALA B CA 1
ATOM 1957 C C . ALA B 1 65 ? -9.859 11.484 4.75 1 98.56 65 ALA B C 1
ATOM 1959 O O . ALA B 1 65 ? -9.805 12.695 4.496 1 98.56 65 ALA B O 1
ATOM 1960 N N . ILE B 1 66 ? -9.297 10.594 4.035 1 98.81 66 ILE B N 1
ATOM 1961 C CA . ILE B 1 66 ? -8.695 10.852 2.734 1 98.81 66 ILE B CA 1
ATOM 1962 C C . ILE B 1 66 ? -9.383 10.008 1.668 1 98.81 66 ILE B C 1
ATOM 1964 O O . ILE B 1 66 ? -9.547 8.797 1.838 1 98.81 66 ILE B O 1
ATOM 1968 N N . GLU B 1 67 ? -9.812 10.633 0.653 1 98.88 67 GLU B N 1
ATOM 1969 C CA . GLU B 1 67 ? -10.445 9.961 -0.476 1 98.88 67 GLU B CA 1
ATOM 1970 C C . GLU B 1 67 ? -9.539 9.969 -1.704 1 98.88 67 GLU B C 1
ATOM 1972 O O . GLU B 1 67 ? -9.008 11.008 -2.084 1 98.88 67 GLU B O 1
ATOM 1977 N N . VAL B 1 68 ? -9.375 8.789 -2.328 1 98.94 68 VAL B N 1
ATOM 1978 C CA . VAL B 1 68 ? -8.461 8.672 -3.457 1 98.94 68 VAL B CA 1
ATOM 1979 C C . VAL B 1 68 ? -9.164 7.969 -4.621 1 98.94 68 VAL B C 1
ATOM 1981 O O . VAL B 1 68 ? -9.797 6.93 -4.434 1 98.94 68 VAL B O 1
ATOM 1984 N N . GLU B 1 69 ? -9.047 8.547 -5.703 1 98.81 69 GLU B N 1
ATOM 1985 C CA . GLU B 1 69 ? -9.5 7.934 -6.949 1 98.81 69 GLU B CA 1
ATOM 1986 C C . GLU B 1 69 ? -8.375 7.16 -7.625 1 98.81 69 GLU B C 1
ATOM 1988 O O . GLU B 1 69 ? -7.301 7.715 -7.883 1 98.81 69 GLU B O 1
ATOM 1993 N N . CYS B 1 70 ? -8.609 5.945 -7.906 1 96.31 70 CYS B N 1
ATOM 1994 C CA . CYS B 1 70 ? -7.723 5.023 -8.602 1 96.31 70 CYS B CA 1
ATOM 1995 C C . CYS B 1 70 ? -8.398 4.434 -9.828 1 96.31 70 CYS B C 1
ATOM 1997 O O . CYS B 1 70 ? -9.109 3.434 -9.734 1 96.31 70 CYS B O 1
ATOM 1999 N N . GLY B 1 71 ? -8.062 4.969 -10.984 1 93.5 71 GLY B N 1
ATOM 2000 C CA . GLY B 1 71 ? -8.828 4.547 -12.141 1 93.5 71 GLY B CA 1
ATOM 2001 C C . GLY B 1 71 ? -10.32 4.773 -11.984 1 93.5 71 GLY B C 1
ATOM 2002 O O . GLY B 1 71 ? -10.758 5.887 -11.688 1 93.5 71 GLY B O 1
ATOM 2003 N N . ASN B 1 72 ? -11.086 3.658 -12.094 1 95.31 72 ASN B N 1
ATOM 2004 C CA . ASN B 1 72 ? -12.547 3.73 -11.992 1 95.31 72 ASN B CA 1
ATOM 2005 C C . ASN B 1 72 ? -13.016 3.498 -10.562 1 95.31 72 ASN B C 1
ATOM 2007 O O . ASN B 1 72 ? -14.219 3.344 -10.312 1 95.31 72 ASN B O 1
ATOM 2011 N N . HIS B 1 73 ? -12.109 3.484 -9.641 1 98.44 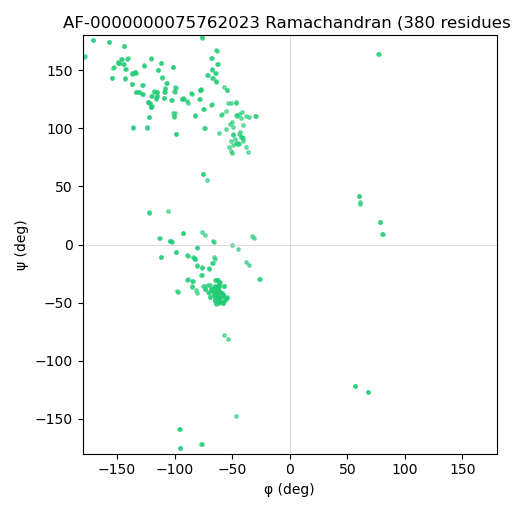73 HIS B N 1
ATOM 2012 C CA . HIS B 1 73 ? -12.445 3.127 -8.266 1 98.44 73 HIS B CA 1
ATOM 2013 C C . HIS B 1 73 ? -12.109 4.262 -7.305 1 98.44 73 HIS B C 1
ATOM 2015 O O . HIS B 1 73 ? -11.375 5.188 -7.66 1 98.44 73 HIS B O 1
ATOM 2021 N N . ARG B 1 74 ? -12.781 4.148 -6.172 1 98.12 74 ARG B N 1
ATOM 2022 C CA . ARG B 1 74 ? -12.57 5.113 -5.098 1 98.12 74 ARG B CA 1
ATOM 2023 C C . ARG B 1 74 ? -12.258 4.41 -3.781 1 98.12 74 ARG B C 1
ATOM 2025 O O . ARG B 1 74 ? -12.961 3.477 -3.389 1 98.12 74 ARG B O 1
ATOM 2032 N N . LEU B 1 75 ? -11.211 4.848 -3.172 1 98.5 75 LEU B N 1
ATOM 2033 C CA . LEU B 1 75 ? -10.836 4.328 -1.862 1 98.5 75 LEU B CA 1
ATOM 2034 C C . LEU B 1 75 ? -10.898 5.426 -0.803 1 98.5 75 LEU B C 1
ATOM 2036 O O . LEU B 1 75 ? -10.305 6.492 -0.972 1 98.5 75 LEU B O 1
ATOM 2040 N N . ILE B 1 76 ? -11.672 5.156 0.3 1 98.56 76 ILE B N 1
ATOM 2041 C CA . ILE B 1 76 ? -11.703 6.047 1.455 1 98.56 76 ILE B CA 1
ATOM 2042 C C . ILE B 1 76 ? -10.867 5.453 2.586 1 98.56 76 ILE B C 1
ATOM 2044 O O . ILE B 1 76 ? -11.055 4.297 2.963 1 98.56 76 ILE B O 1
ATOM 2048 N N . MET B 1 77 ? -9.945 6.207 3.021 1 98.75 77 MET B N 1
ATOM 2049 C CA . MET B 1 77 ? -9.125 5.832 4.172 1 98.75 77 MET B CA 1
ATOM 2050 C C . MET B 1 77 ? -9.375 6.773 5.348 1 98.75 77 MET B C 1
ATOM 2052 O O . MET B 1 77 ? -9.742 7.934 5.148 1 98.75 77 MET B O 1
ATOM 2056 N N . ASP B 1 78 ? -9.211 6.207 6.551 1 98.62 78 ASP B N 1
ATOM 2057 C CA . ASP B 1 78 ? -9.43 7.004 7.754 1 98.62 78 ASP B CA 1
ATOM 2058 C C . ASP B 1 78 ? -8.688 6.41 8.945 1 98.62 78 ASP B C 1
ATOM 2060 O O . ASP B 1 78 ? -8.016 5.383 8.82 1 98.62 78 ASP B O 1
ATOM 2064 N N . GLN B 1 79 ? -8.742 7.102 9.992 1 97.81 79 GLN B N 1
ATOM 2065 C CA . GLN B 1 79 ? -8.227 6.602 11.258 1 97.81 79 GLN B CA 1
ATOM 2066 C C . GLN B 1 79 ? -9.367 6.113 12.156 1 97.81 79 GLN B C 1
ATOM 2068 O O . GLN B 1 79 ? -10.508 6.566 12.023 1 97.81 79 GLN B O 1
ATOM 2073 N N . PRO B 1 80 ? -9 5.145 13.023 1 96.94 80 PRO B N 1
ATOM 2074 C CA . PRO B 1 80 ? -10.016 4.75 14.008 1 96.94 80 PRO B CA 1
ATOM 2075 C C . PRO B 1 80 ? -10.391 5.883 14.953 1 96.94 80 PRO B C 1
ATOM 2077 O O . PRO B 1 80 ? -9.688 6.895 15.023 1 96.94 80 PRO B O 1
ATOM 2080 N N . ARG B 1 81 ? -11.469 5.684 15.664 1 95 81 ARG B N 1
ATOM 2081 C CA . ARG B 1 81 ? -11.969 6.738 16.547 1 95 81 ARG B CA 1
ATOM 2082 C C . ARG B 1 81 ? -10.961 7.07 17.641 1 95 81 ARG B C 1
ATOM 2084 O O . ARG B 1 81 ? -10.836 8.227 18.047 1 95 81 ARG B O 1
ATOM 2091 N N . ASN B 1 82 ? -10.164 6.062 18.047 1 92.5 82 ASN B N 1
ATOM 2092 C CA . ASN B 1 82 ? -9.188 6.281 19.109 1 92.5 82 ASN B CA 1
ATOM 2093 C C . ASN B 1 82 ? -7.926 6.957 18.594 1 92.5 82 ASN B C 1
ATOM 2095 O O . ASN B 1 82 ? -7.023 7.289 19.359 1 92.5 82 ASN B O 1
ATOM 2099 N N . ALA B 1 83 ? -7.891 7.164 17.328 1 92.62 83 ALA B N 1
ATOM 2100 C CA . ALA B 1 83 ? -6.801 7.906 16.703 1 92.62 83 ALA B CA 1
ATOM 2101 C C . ALA B 1 83 ? -7.336 9.117 15.938 1 92.62 83 ALA B C 1
ATOM 2103 O O . ALA B 1 83 ? -6.824 9.469 14.875 1 92.62 83 ALA B O 1
ATOM 2104 N N . ALA B 1 84 ? -8.445 9.625 16.375 1 93.06 84 ALA B N 1
ATOM 2105 C CA . ALA B 1 84 ? -9.016 10.906 15.969 1 93.06 84 ALA B CA 1
ATOM 2106 C C . ALA B 1 84 ? -9.75 10.789 14.633 1 93.06 84 ALA B C 1
ATOM 2108 O O . ALA B 1 84 ? -10.094 11.797 14.023 1 93.06 84 ALA B O 1
ATOM 2109 N N . GLY B 1 85 ? -9.938 9.617 14.141 1 96.81 85 GLY B N 1
ATOM 2110 C CA . GLY B 1 85 ? -10.719 9.445 12.93 1 96.81 85 GLY B CA 1
ATOM 2111 C C . GLY B 1 85 ? -12.172 9.102 13.203 1 96.81 85 GLY B C 1
ATOM 2112 O O . GLY B 1 85 ? -12.633 9.18 14.344 1 96.81 85 GLY B O 1
ATOM 2113 N N . GLN B 1 86 ? -12.883 8.844 12.141 1 97.62 86 GLN B N 1
ATOM 2114 C CA . GLN B 1 86 ? -14.281 8.438 12.211 1 97.62 86 GLN B CA 1
ATOM 2115 C C . GLN B 1 86 ? -14.461 6.992 11.742 1 97.62 86 GLN B C 1
ATOM 2117 O O . GLN B 1 86 ? -15.586 6.52 11.586 1 97.62 86 GLN B O 1
ATOM 2122 N N . ASP B 1 87 ? -13.398 6.312 11.469 1 97.88 87 ASP B N 1
ATOM 2123 C CA . ASP B 1 87 ? -13.398 4.906 11.07 1 97.88 87 ASP B CA 1
ATOM 2124 C C . ASP B 1 87 ? -14.188 4.699 9.781 1 97.88 87 ASP B C 1
ATOM 2126 O O . ASP B 1 87 ? -14.953 3.738 9.664 1 97.88 87 ASP B O 1
ATOM 2130 N N . LEU B 1 88 ? -14.062 5.555 8.82 1 98 88 LEU B N 1
ATOM 2131 C CA . LEU B 1 88 ? -14.82 5.52 7.57 1 98 88 LEU B CA 1
ATOM 2132 C C . LEU B 1 88 ? -14.172 4.562 6.57 1 98 88 LEU B C 1
ATOM 2134 O O . LEU B 1 88 ? -14.773 4.23 5.547 1 98 88 LEU B O 1
ATOM 2138 N N . GLY B 1 89 ? -12.992 4.105 6.812 1 98.44 89 GLY B N 1
ATOM 2139 C CA . GLY B 1 89 ? -12.211 3.195 5.992 1 98.44 89 GLY B CA 1
ATOM 2140 C C . GLY B 1 89 ? -10.961 2.686 6.684 1 98.44 89 GLY B C 1
ATOM 2141 O O . GLY B 1 89 ? -10.688 3.059 7.824 1 98.44 89 GLY B O 1
ATOM 2142 N N . PRO B 1 90 ? -10.273 1.795 6.02 1 98.69 90 PRO B N 1
ATOM 2143 C CA . PRO B 1 90 ? -9.008 1.336 6.602 1 98.69 90 PRO B CA 1
ATOM 2144 C C . PRO B 1 90 ? -7.98 2.457 6.75 1 98.69 90 PRO B C 1
ATOM 2146 O O . PRO B 1 90 ? -8.078 3.479 6.062 1 98.69 90 PRO B O 1
ATOM 2149 N N . THR B 1 91 ? -7.082 2.27 7.672 1 98.62 91 THR B N 1
ATOM 2150 C CA . THR B 1 91 ? -5.934 3.168 7.711 1 98.62 91 THR B CA 1
ATOM 2151 C C . THR B 1 91 ? -5.039 2.951 6.496 1 98.62 91 THR B C 1
ATOM 2153 O O . THR B 1 91 ? -5.094 1.897 5.855 1 98.62 91 THR B O 1
ATOM 2156 N N . PRO B 1 92 ? -4.188 3.922 6.16 1 98.75 92 PRO B N 1
ATOM 2157 C CA . PRO B 1 92 ? -3.248 3.711 5.059 1 98.75 92 PRO B CA 1
ATOM 2158 C C . PRO B 1 92 ? -2.354 2.49 5.27 1 98.75 92 PRO B C 1
ATOM 2160 O O . PRO B 1 92 ? -2.043 1.775 4.312 1 98.75 92 PRO B O 1
ATOM 2163 N N . LEU B 1 93 ? -1.944 2.207 6.516 1 98.75 93 LEU B N 1
ATOM 2164 C CA . LEU B 1 93 ? -1.107 1.046 6.797 1 98.75 93 LEU B CA 1
ATOM 2165 C C . LEU B 1 93 ? -1.883 -0.249 6.578 1 98.75 93 LEU B C 1
ATOM 2167 O O . LEU B 1 93 ? -1.331 -1.232 6.082 1 98.75 93 LEU B O 1
ATOM 2171 N N . GLU B 1 94 ? -3.127 -0.22 6.949 1 98.69 94 GLU B N 1
ATOM 2172 C CA . GLU B 1 94 ? -3.969 -1.379 6.668 1 98.69 94 GLU B CA 1
ATOM 2173 C C . GLU B 1 94 ? -4.145 -1.582 5.164 1 98.69 94 GLU B C 1
ATOM 2175 O O . GLU B 1 94 ? -4.184 -2.717 4.688 1 98.69 94 GLU B O 1
ATOM 2180 N N . ALA B 1 95 ? -4.27 -0.529 4.449 1 98.81 95 ALA B N 1
ATOM 2181 C CA . ALA B 1 95 ? -4.367 -0.613 2.992 1 98.81 95 ALA B CA 1
ATOM 2182 C C . ALA B 1 95 ? -3.115 -1.242 2.393 1 98.81 95 ALA B C 1
ATOM 2184 O O . ALA B 1 95 ? -3.193 -1.985 1.412 1 98.81 95 ALA B O 1
ATOM 2185 N N . ILE B 1 96 ? -1.936 -0.973 2.939 1 98.88 96 ILE B N 1
ATOM 2186 C CA . ILE B 1 96 ? -0.693 -1.591 2.49 1 98.88 96 ILE B CA 1
ATOM 2187 C C . ILE B 1 96 ? -0.76 -3.102 2.707 1 98.88 96 ILE B C 1
ATOM 2189 O O . ILE B 1 96 ? -0.402 -3.879 1.818 1 98.88 96 ILE B O 1
ATOM 2193 N N . LEU B 1 97 ? -1.234 -3.521 3.893 1 98.94 97 LEU B N 1
ATOM 2194 C CA . LEU B 1 97 ? -1.365 -4.953 4.145 1 98.94 97 LEU B CA 1
ATOM 2195 C C . LEU B 1 97 ? -2.297 -5.602 3.127 1 98.94 97 LEU B C 1
ATOM 2197 O O . LEU B 1 97 ? -2.01 -6.688 2.617 1 98.94 97 LEU B O 1
ATOM 2201 N N . ALA B 1 98 ? -3.393 -4.93 2.861 1 98.94 98 ALA B N 1
ATOM 2202 C CA . ALA B 1 98 ? -4.336 -5.445 1.872 1 98.94 98 ALA B CA 1
ATOM 2203 C C . ALA B 1 98 ? -3.68 -5.559 0.499 1 98.94 98 ALA B C 1
ATOM 2205 O O . ALA B 1 98 ? -3.881 -6.547 -0.211 1 98.94 98 ALA B O 1
ATOM 2206 N N . ALA B 1 99 ? -2.898 -4.555 0.116 1 98.94 99 ALA B N 1
ATOM 2207 C CA . ALA B 1 99 ? -2.225 -4.555 -1.179 1 98.94 99 ALA B CA 1
ATOM 2208 C C . ALA B 1 99 ? -1.243 -5.719 -1.285 1 98.94 99 ALA B C 1
ATOM 2210 O O . ALA B 1 99 ? -1.074 -6.301 -2.359 1 98.94 99 ALA B O 1
ATOM 2211 N N . VAL B 1 100 ? -0.596 -6.059 -0.171 1 98.94 100 VAL B N 1
ATOM 2212 C CA . VAL B 1 100 ? 0.317 -7.199 -0.151 1 98.94 100 VAL B CA 1
ATOM 2213 C C . VAL B 1 100 ? -0.446 -8.477 -0.489 1 98.94 100 VAL B C 1
ATOM 2215 O O . VAL B 1 100 ? -0.054 -9.219 -1.392 1 98.94 100 VAL B O 1
ATOM 2218 N N . ALA B 1 101 ? -1.558 -8.664 0.208 1 98.94 101 ALA B N 1
ATOM 2219 C CA . ALA B 1 101 ? -2.375 -9.844 -0.063 1 98.94 101 ALA B CA 1
ATOM 2220 C C . ALA B 1 101 ? -2.873 -9.852 -1.506 1 98.94 101 ALA B C 1
ATOM 2222 O O . ALA B 1 101 ? -2.818 -10.875 -2.186 1 98.94 101 ALA B O 1
ATOM 2223 N N . GLY B 1 102 ? -3.357 -8.703 -1.942 1 98.88 102 GLY B N 1
ATOM 2224 C CA . GLY B 1 102 ? -3.84 -8.57 -3.307 1 98.88 102 GLY B CA 1
ATOM 2225 C C . GLY B 1 102 ? -2.789 -8.898 -4.348 1 98.88 102 GLY B C 1
ATOM 2226 O O . GLY B 1 102 ? -3.078 -9.586 -5.332 1 98.88 102 GLY B O 1
ATOM 2227 N N . CYS B 1 103 ? -1.611 -8.43 -4.141 1 98.94 103 CYS B N 1
ATOM 2228 C CA . CYS B 1 103 ? -0.524 -8.641 -5.09 1 98.94 103 CYS B CA 1
ATOM 2229 C C . CYS B 1 103 ? -0.094 -10.102 -5.109 1 98.94 103 CYS B C 1
ATOM 2231 O O . CYS B 1 103 ? 0.129 -10.672 -6.176 1 98.94 103 CYS B O 1
ATOM 2233 N N . PHE B 1 104 ? 0.068 -10.703 -3.902 1 98.88 104 PHE B N 1
ATOM 2234 C CA . PHE B 1 104 ? 0.412 -12.117 -3.828 1 98.88 104 PHE B CA 1
ATOM 2235 C C . PHE B 1 104 ? -0.608 -12.969 -4.582 1 98.88 104 PHE B C 1
ATOM 2237 O O . PHE B 1 104 ? -0.238 -13.859 -5.348 1 98.88 104 PHE B O 1
ATOM 2244 N N . GLY B 1 105 ? -1.87 -12.672 -4.352 1 98.81 105 GLY B N 1
ATOM 2245 C CA . GLY B 1 105 ? -2.91 -13.414 -5.051 1 98.81 105 GLY B CA 1
ATOM 2246 C C . GLY B 1 105 ? -2.867 -13.227 -6.555 1 98.81 105 GLY B C 1
ATOM 2247 O O . GLY B 1 105 ? -2.98 -14.195 -7.309 1 98.81 105 GLY B O 1
ATOM 2248 N N . THR B 1 106 ? -2.689 -11.984 -7 1 98.62 106 THR B N 1
ATOM 2249 C CA . THR B 1 106 ? -2.643 -11.656 -8.422 1 98.62 106 THR B CA 1
ATOM 2250 C C . THR B 1 106 ? -1.479 -12.367 -9.102 1 98.62 106 THR B C 1
ATOM 2252 O O . THR B 1 106 ? -1.663 -13.016 -10.133 1 98.62 106 THR B O 1
ATOM 2255 N N . ILE B 1 107 ? -0.341 -12.258 -8.5 1 98.5 107 ILE B N 1
ATOM 2256 C CA . ILE B 1 107 ? 0.845 -12.883 -9.078 1 98.5 107 ILE B CA 1
ATOM 2257 C C . ILE B 1 107 ? 0.691 -14.398 -9.047 1 98.5 107 ILE B C 1
ATOM 2259 O O . ILE B 1 107 ? 1.123 -15.094 -9.977 1 98.5 107 ILE B O 1
ATOM 2263 N N . GLY B 1 108 ? 0.071 -14.922 -7.945 1 98.5 108 GLY B N 1
ATOM 2264 C CA . GLY B 1 108 ? -0.228 -16.344 -7.902 1 98.5 108 GLY B CA 1
ATOM 2265 C C . GLY B 1 108 ? -1.039 -16.828 -9.094 1 98.5 108 GLY B C 1
ATOM 2266 O O . GLY B 1 108 ? -0.729 -17.859 -9.688 1 98.5 108 GLY B O 1
ATOM 2267 N N . ARG B 1 109 ? -2.061 -16.078 -9.422 1 97.81 109 ARG B N 1
ATOM 2268 C CA . ARG B 1 109 ? -2.902 -16.406 -10.57 1 97.81 109 ARG B CA 1
ATOM 2269 C C . ARG B 1 109 ? -2.109 -16.344 -11.867 1 97.81 109 ARG B C 1
ATOM 2271 O O . ARG B 1 109 ? -2.23 -17.234 -12.719 1 97.81 109 ARG B O 1
ATOM 2278 N N . PHE B 1 110 ? -1.249 -15.32 -12.062 1 96.81 110 PHE B N 1
ATOM 2279 C CA . PHE B 1 110 ? -0.435 -15.188 -13.266 1 96.81 110 PHE B CA 1
ATOM 2280 C C . PHE B 1 110 ? 0.481 -16.391 -13.438 1 96.81 110 PHE B C 1
ATOM 2282 O O . PHE B 1 110 ? 0.517 -17 -14.508 1 96.81 110 PHE B O 1
ATOM 2289 N N . ILE B 1 111 ? 1.172 -16.734 -12.367 1 97.56 111 ILE B N 1
ATOM 2290 C CA . ILE B 1 111 ? 2.133 -17.828 -12.422 1 97.56 111 ILE B CA 1
ATOM 2291 C C . ILE B 1 111 ? 1.399 -19.141 -12.672 1 97.56 111 ILE B C 1
ATOM 2293 O O . ILE B 1 111 ? 1.848 -19.969 -13.469 1 97.56 111 ILE B O 1
ATOM 2297 N N . ALA B 1 112 ? 0.259 -19.359 -11.953 1 97.38 112 ALA B N 1
ATOM 2298 C CA . ALA B 1 112 ? -0.511 -20.578 -12.117 1 97.38 112 ALA B CA 1
ATOM 2299 C C . ALA B 1 112 ? -0.956 -20.766 -13.57 1 97.38 112 ALA B C 1
ATOM 2301 O O . ALA B 1 112 ? -0.891 -21.859 -14.117 1 97.38 112 ALA B O 1
ATOM 2302 N N . HIS B 1 113 ? -1.364 -19.703 -14.094 1 95.44 113 HIS B N 1
ATOM 2303 C CA . HIS B 1 113 ? -1.777 -19.734 -15.492 1 95.44 113 HIS B CA 1
ATOM 2304 C C . HIS B 1 113 ? -0.598 -20.047 -16.406 1 95.44 113 HIS B C 1
ATOM 2306 O O . HIS B 1 113 ? -0.695 -20.906 -17.281 1 95.44 113 HIS B O 1
ATOM 2312 N N . GLN B 1 114 ? 0.505 -19.391 -16.25 1 94.62 114 GLN B N 1
ATOM 2313 C CA . GLN B 1 114 ? 1.701 -19.547 -17.062 1 94.62 114 GLN B CA 1
ATOM 2314 C C . GLN B 1 114 ? 2.252 -20.969 -16.953 1 94.62 114 GLN B C 1
ATOM 2316 O O . GLN B 1 114 ? 2.768 -21.516 -17.938 1 94.62 114 GLN B O 1
ATOM 2321 N N . GLN B 1 115 ? 2.094 -21.547 -15.773 1 96.19 115 GLN B N 1
ATOM 2322 C CA . GLN B 1 115 ? 2.701 -22.844 -15.523 1 96.19 115 GLN B CA 1
ATOM 2323 C C . GLN B 1 115 ? 1.655 -23.953 -15.562 1 96.19 115 GLN B C 1
ATOM 2325 O O . GLN B 1 115 ? 1.946 -25.109 -15.219 1 96.19 115 GLN B O 1
ATOM 2330 N N . LYS B 1 116 ? 0.416 -23.578 -15.875 1 96.12 116 LYS B N 1
ATOM 2331 C CA . LYS B 1 116 ? -0.691 -24.516 -16.031 1 96.12 116 LYS B CA 1
ATOM 2332 C C . LYS B 1 116 ? -0.95 -25.281 -14.742 1 96.12 116 LYS B C 1
ATOM 2334 O O . LYS B 1 116 ? -1.137 -26.5 -14.758 1 96.12 116 LYS B O 1
ATOM 2339 N N . ILE B 1 117 ? -0.796 -24.641 -13.656 1 96.94 117 ILE B N 1
ATOM 2340 C CA . ILE B 1 117 ? -1.133 -25.156 -12.336 1 96.94 117 ILE B CA 1
ATOM 2341 C C . ILE B 1 117 ? -2.607 -24.891 -12.039 1 96.94 117 ILE B C 1
ATOM 2343 O O . ILE B 1 117 ? -3.109 -23.797 -12.273 1 96.94 117 ILE B O 1
ATOM 2347 N N . GLU B 1 118 ? -3.33 -25.922 -11.609 1 97.38 118 GLU B N 1
ATOM 2348 C CA . GLU B 1 118 ? -4.691 -25.703 -11.141 1 97.38 118 GLU B CA 1
ATOM 2349 C C . GLU B 1 118 ? -4.691 -25.047 -9.758 1 97.38 118 GLU B C 1
ATOM 2351 O O . GLU B 1 118 ? -4.547 -25.75 -8.742 1 97.38 118 GLU B O 1
ATOM 2356 N N . LEU B 1 119 ? -4.883 -23.812 -9.688 1 98.25 119 LEU B N 1
ATOM 2357 C CA . LEU B 1 119 ? -4.957 -23.047 -8.445 1 98.25 119 LEU B CA 1
ATOM 2358 C C . LEU B 1 119 ? -6.406 -22.766 -8.062 1 98.25 119 LEU B C 1
ATOM 2360 O O . LEU B 1 119 ? -7.074 -21.953 -8.711 1 98.25 119 LEU B O 1
ATOM 2364 N N . ARG B 1 120 ? -6.816 -23.391 -7.043 1 98.12 120 ARG B N 1
ATOM 2365 C CA . ARG B 1 120 ? -8.219 -23.297 -6.648 1 98.12 120 ARG B CA 1
ATOM 2366 C C . ARG B 1 120 ? -8.445 -22.125 -5.703 1 98.12 120 ARG B C 1
ATOM 2368 O O . ARG B 1 120 ? -9.539 -21.562 -5.637 1 98.12 120 ARG B O 1
ATOM 2375 N N . GLY B 1 121 ? -7.434 -21.797 -4.93 1 98.44 121 GLY B N 1
ATOM 2376 C CA . GLY B 1 121 ? -7.617 -20.688 -3.996 1 98.44 121 GLY B CA 1
ATOM 2377 C C . GLY B 1 121 ? -6.371 -20.375 -3.191 1 98.44 121 GLY B C 1
ATOM 2378 O O . GLY B 1 121 ? -5.434 -21.172 -3.152 1 98.44 121 GLY B O 1
ATOM 2379 N N . MET B 1 122 ? -6.371 -19.266 -2.666 1 98.88 122 MET B N 1
ATOM 2380 C CA . MET B 1 122 ? -5.367 -18.812 -1.702 1 98.88 122 MET B CA 1
ATOM 2381 C C . MET B 1 122 ? -6.016 -18.062 -0.547 1 98.88 122 MET B C 1
ATOM 2383 O O . MET B 1 122 ? -7.02 -17.375 -0.737 1 98.88 122 MET B O 1
ATOM 2387 N N . ARG B 1 123 ? -5.461 -18.156 0.625 1 98.94 123 ARG B N 1
ATOM 2388 C CA . ARG B 1 123 ? -5.801 -17.359 1.794 1 98.94 123 ARG B CA 1
ATOM 2389 C C . ARG B 1 123 ? -4.559 -16.688 2.383 1 98.94 123 ARG B C 1
ATOM 2391 O O . ARG B 1 123 ? -3.453 -17.234 2.279 1 98.94 123 ARG B O 1
ATOM 2398 N N . PHE B 1 124 ? -4.789 -15.609 3.018 1 98.94 124 PHE B N 1
ATOM 2399 C CA . PHE B 1 124 ? -3.672 -14.797 3.471 1 98.94 124 PHE B CA 1
ATOM 2400 C C . PHE B 1 124 ? -3.902 -14.305 4.898 1 98.94 124 PHE B C 1
ATOM 2402 O O . PHE B 1 124 ? -5.02 -13.93 5.258 1 98.94 124 PHE B O 1
ATOM 2409 N N . GLU B 1 125 ? -2.926 -14.328 5.688 1 98.94 125 GLU B N 1
ATOM 2410 C CA . GLU B 1 125 ? -2.773 -13.57 6.926 1 98.94 125 GLU B CA 1
ATOM 2411 C C . GLU B 1 125 ? -1.538 -12.68 6.875 1 98.94 125 GLU B C 1
ATOM 2413 O O . GLU B 1 125 ? -0.415 -13.164 6.742 1 98.94 125 GLU B O 1
ATOM 2418 N N . VAL B 1 126 ? -1.747 -11.422 6.969 1 98.94 126 VAL B N 1
ATOM 2419 C CA . VAL B 1 126 ? -0.657 -10.453 6.883 1 98.94 126 VAL B CA 1
ATOM 2420 C C . VAL B 1 126 ? -0.558 -9.672 8.188 1 98.94 126 VAL B C 1
ATOM 2422 O O . VAL B 1 126 ? -1.564 -9.18 8.703 1 98.94 126 VAL B O 1
ATOM 2425 N N . GLU B 1 127 ? 0.646 -9.555 8.727 1 98.81 127 GLU B N 1
ATOM 2426 C CA . GLU B 1 127 ? 0.902 -8.805 9.953 1 98.81 127 GLU B CA 1
ATOM 2427 C C . GLU B 1 127 ? 2.127 -7.906 9.805 1 98.81 127 GLU B C 1
ATOM 2429 O O . GLU B 1 127 ? 3.088 -8.266 9.117 1 98.81 127 GLU B O 1
ATOM 2434 N N . ALA B 1 128 ? 2.057 -6.797 10.5 1 98.81 128 ALA B N 1
ATOM 2435 C CA . ALA B 1 128 ? 3.207 -5.898 10.508 1 98.81 128 ALA B CA 1
ATOM 2436 C C . ALA B 1 128 ? 3.383 -5.25 11.875 1 98.81 128 ALA B C 1
ATOM 2438 O O . ALA B 1 128 ? 2.4 -4.93 12.547 1 98.81 128 ALA B O 1
ATOM 2439 N N . ASP B 1 129 ? 4.637 -5.074 12.258 1 98.31 129 ASP B N 1
ATOM 2440 C CA . ASP B 1 129 ? 4.992 -4.398 13.492 1 98.31 129 ASP B CA 1
ATOM 2441 C C . ASP B 1 129 ? 5.602 -3.025 13.219 1 98.31 129 ASP B C 1
ATOM 2443 O O . ASP B 1 129 ? 6.402 -2.873 12.289 1 98.31 129 ASP B O 1
ATOM 2447 N N . TYR B 1 130 ? 5.133 -2.064 13.984 1 97.06 130 TYR B N 1
ATOM 2448 C CA . TYR B 1 130 ? 5.754 -0.749 13.883 1 97.06 130 TYR B CA 1
ATOM 2449 C C . TYR B 1 130 ? 5.688 -0.009 15.211 1 97.06 130 TYR B C 1
ATOM 2451 O O . TYR B 1 130 ? 4.891 -0.362 16.078 1 97.06 130 TYR B O 1
ATOM 2459 N N . ASP B 1 131 ? 6.598 0.948 15.391 1 95.31 131 ASP B N 1
ATOM 2460 C CA . ASP B 1 131 ? 6.641 1.806 16.578 1 95.31 131 ASP B CA 1
ATOM 2461 C C . ASP B 1 131 ? 6.035 3.176 16.281 1 95.31 131 ASP B C 1
ATOM 2463 O O . ASP B 1 131 ? 6.613 3.967 15.531 1 95.31 131 ASP B O 1
ATOM 2467 N N . PRO B 1 132 ? 4.887 3.471 16.922 1 94.94 132 PRO B N 1
ATOM 2468 C CA . PRO B 1 132 ? 4.195 4.723 16.609 1 94.94 132 PRO B CA 1
ATOM 2469 C C . PRO B 1 132 ? 5 5.957 17 1 94.94 132 PRO B C 1
ATOM 2471 O O . PRO B 1 132 ? 4.68 7.07 16.578 1 94.94 132 PRO B O 1
ATOM 2474 N N . SER B 1 133 ? 6.059 5.812 17.781 1 93.88 133 SER B N 1
ATOM 2475 C CA . SER B 1 133 ? 6.844 6.965 18.203 1 93.88 133 SER B CA 1
ATOM 2476 C C . SER B 1 133 ? 7.512 7.652 17.016 1 93.88 133 SER B C 1
ATOM 2478 O O . SER B 1 133 ? 7.734 8.867 17.047 1 93.88 133 SER B O 1
ATOM 2480 N N . GLY B 1 134 ? 7.836 6.914 16 1 91.56 134 GLY B N 1
ATOM 2481 C CA . GLY B 1 134 ? 8.445 7.473 14.812 1 91.56 134 GLY B CA 1
ATOM 2482 C C . GLY B 1 134 ? 7.539 8.438 14.07 1 91.56 134 GLY B C 1
ATOM 2483 O O . GLY B 1 134 ? 7.863 9.617 13.93 1 91.56 134 GLY B O 1
ATOM 2484 N N . LEU B 1 135 ? 6.285 7.98 13.797 1 92.38 135 LEU B N 1
ATOM 2485 C CA . LEU B 1 135 ? 5.387 8.812 13 1 92.38 135 LEU B CA 1
ATOM 2486 C C . LEU B 1 135 ? 4.82 9.953 13.836 1 92.38 135 LEU B C 1
ATOM 2488 O O . LEU B 1 135 ? 4.434 10.992 13.297 1 92.38 135 LEU B O 1
ATOM 2492 N N . LEU B 1 136 ? 4.863 9.82 15.117 1 92.88 136 LEU B N 1
ATOM 2493 C CA . LEU B 1 136 ? 4.348 10.875 15.984 1 92.88 136 LEU B CA 1
ATOM 2494 C C . LEU B 1 136 ? 5.434 11.891 16.312 1 92.88 136 LEU B C 1
ATOM 2496 O O . LEU B 1 136 ? 5.16 12.922 16.938 1 92.88 136 LEU B O 1
ATOM 2500 N N . GLY B 1 137 ? 6.672 11.555 15.922 1 91 137 GLY B N 1
ATOM 2501 C CA . GLY B 1 137 ? 7.781 12.477 16.125 1 91 137 GLY B CA 1
ATOM 2502 C C . GLY B 1 137 ? 8.289 12.477 17.562 1 91 137 GLY B C 1
ATOM 2503 O O . GLY B 1 137 ? 8.953 13.43 17.984 1 91 137 GLY B O 1
ATOM 2504 N N . ARG B 1 138 ? 8.008 11.492 18.297 1 89.56 138 ARG B N 1
ATOM 2505 C CA . ARG B 1 138 ? 8.391 11.422 19.703 1 89.56 138 ARG B CA 1
ATOM 2506 C C . ARG B 1 138 ? 9.812 10.891 19.859 1 89.56 138 ARG B C 1
ATOM 2508 O O . ARG B 1 138 ? 10.5 11.211 20.828 1 89.56 138 ARG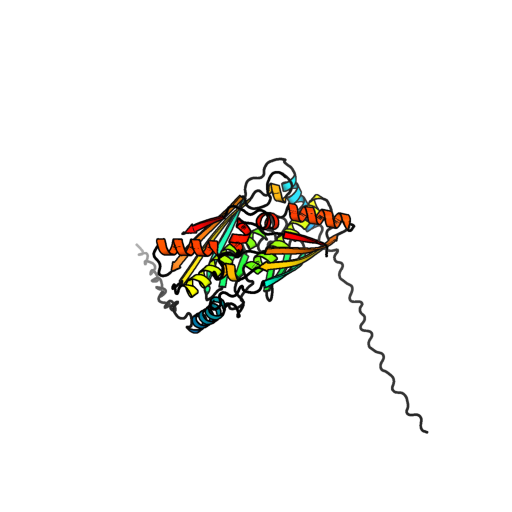 B O 1
ATOM 2515 N N . ASP B 1 139 ? 10.234 10.016 18.938 1 89.38 139 ASP B N 1
ATOM 2516 C CA . ASP B 1 139 ? 11.578 9.461 18.906 1 89.38 139 ASP B CA 1
ATOM 2517 C C . ASP B 1 139 ? 12.141 9.453 17.5 1 89.38 139 ASP B C 1
ATOM 2519 O O . ASP B 1 139 ? 11.867 8.539 16.719 1 89.38 139 ASP B O 1
ATOM 2523 N N . PRO B 1 140 ? 12.945 10.391 17.219 1 85 140 PRO B N 1
ATOM 2524 C CA . PRO B 1 140 ? 13.461 10.516 15.859 1 85 140 PRO B CA 1
ATOM 2525 C C . PRO B 1 140 ? 14.383 9.359 15.461 1 85 140 PRO B C 1
ATOM 2527 O O . PRO B 1 140 ? 14.703 9.188 14.281 1 85 140 PRO B O 1
ATOM 2530 N N . SER B 1 141 ? 14.836 8.617 16.391 1 90.25 141 SER B N 1
ATOM 2531 C CA . SER B 1 141 ? 15.719 7.496 16.078 1 90.25 141 SER B CA 1
ATOM 2532 C C . SER B 1 141 ? 14.922 6.27 15.641 1 90.25 141 SER B C 1
ATOM 2534 O O . SER B 1 141 ? 15.484 5.316 15.102 1 90.25 141 SER B O 1
ATOM 2536 N N . MET B 1 142 ? 13.648 6.348 15.867 1 92.88 142 MET B N 1
ATOM 2537 C CA . MET B 1 142 ? 12.789 5.238 15.477 1 92.88 142 MET B CA 1
ATOM 2538 C C . MET B 1 142 ? 12.203 5.465 14.086 1 92.88 142 MET B C 1
ATOM 2540 O O . MET B 1 142 ? 11.625 6.516 13.812 1 92.88 142 MET B O 1
ATOM 2544 N N . ARG B 1 143 ? 12.422 4.523 13.242 1 95.75 143 ARG B N 1
ATOM 2545 C CA . ARG B 1 143 ? 11.812 4.676 11.922 1 95.75 143 ARG B CA 1
ATOM 2546 C C . ARG B 1 143 ? 10.289 4.664 12.016 1 95.75 143 ARG B C 1
ATOM 2548 O O . ARG B 1 143 ? 9.719 3.93 12.82 1 95.75 143 ARG B O 1
ATOM 2555 N N . PRO B 1 144 ? 9.641 5.395 11.156 1 97.62 144 PRO B N 1
ATOM 2556 C CA . PRO B 1 144 ? 8.18 5.359 11.18 1 97.62 144 PRO B CA 1
ATOM 2557 C C . PRO B 1 144 ? 7.605 4.094 10.547 1 97.62 144 PRO B C 1
ATOM 2559 O O . PRO B 1 144 ? 6.508 3.66 10.898 1 97.62 144 PRO B O 1
ATOM 2562 N N . GLY B 1 145 ? 8.305 3.479 9.633 1 98.31 145 GLY B N 1
ATOM 2563 C CA . GLY B 1 145 ? 7.824 2.326 8.891 1 98.31 145 GLY B CA 1
ATOM 2564 C C . GLY B 1 145 ? 7.855 1.04 9.695 1 98.31 145 GLY B C 1
ATOM 2565 O O . GLY B 1 145 ? 8.047 1.068 10.906 1 98.31 145 GLY B O 1
ATOM 2566 N N . PHE B 1 146 ? 7.586 -0.072 9 1 98.62 146 PHE B N 1
ATOM 2567 C CA . PHE B 1 146 ? 7.504 -1.382 9.633 1 98.62 146 PHE B CA 1
ATOM 2568 C C . PHE B 1 146 ? 8.891 -1.868 10.055 1 98.62 146 PHE B C 1
ATOM 2570 O O . PHE B 1 146 ? 9.875 -1.615 9.359 1 98.62 146 PHE B O 1
ATOM 2577 N N . GLN B 1 147 ? 8.922 -2.578 11.148 1 97.56 147 GLN B N 1
ATOM 2578 C CA . GLN B 1 147 ? 10.117 -3.326 11.516 1 97.56 147 GLN B CA 1
ATOM 2579 C C . GLN B 1 147 ? 10.148 -4.691 10.828 1 97.56 147 GLN B C 1
ATOM 2581 O O . GLN B 1 147 ? 11.211 -5.172 10.438 1 97.56 147 GLN B O 1
ATOM 2586 N N . GLU B 1 148 ? 8.914 -5.199 10.742 1 98.44 148 GLU B N 1
ATOM 2587 C CA . GLU B 1 148 ? 8.766 -6.488 10.07 1 98.44 148 GLU B CA 1
ATOM 2588 C C . GLU B 1 148 ? 7.371 -6.648 9.484 1 98.44 148 GLU B C 1
ATOM 2590 O O . GLU B 1 148 ? 6.383 -6.227 10.094 1 98.44 148 GLU B O 1
ATOM 2595 N N . LEU B 1 149 ? 7.285 -7.266 8.344 1 98.81 149 LEU B N 1
ATOM 2596 C CA . LEU B 1 149 ? 6.066 -7.648 7.637 1 98.81 149 LEU B CA 1
ATOM 2597 C C . LEU B 1 149 ? 6.031 -9.156 7.395 1 98.81 149 LEU B C 1
ATOM 2599 O O . LEU B 1 149 ? 6.941 -9.711 6.781 1 98.81 149 LEU B O 1
ATOM 2603 N N . ARG B 1 150 ? 5.016 -9.828 7.887 1 98.88 150 ARG B N 1
ATOM 2604 C CA . ARG B 1 150 ? 4.863 -11.273 7.758 1 98.88 150 ARG B CA 1
ATOM 2605 C C . ARG B 1 150 ? 3.637 -11.617 6.926 1 98.88 150 ARG B C 1
ATOM 2607 O O . ARG B 1 150 ? 2.545 -11.102 7.172 1 98.88 150 ARG B O 1
ATOM 2614 N N . VAL B 1 151 ? 3.852 -12.492 5.977 1 98.94 151 VAL B N 1
ATOM 2615 C CA . VAL B 1 151 ? 2.783 -12.93 5.082 1 98.94 151 VAL B CA 1
ATOM 2616 C C . VAL B 1 151 ? 2.623 -14.445 5.172 1 98.94 151 VAL B C 1
ATOM 2618 O O . VAL B 1 151 ? 3.469 -15.195 4.676 1 98.94 151 VAL B O 1
ATOM 2621 N N . LYS B 1 152 ? 1.558 -14.875 5.734 1 98.94 152 LYS B N 1
ATOM 2622 C CA . LYS B 1 152 ? 1.224 -16.297 5.773 1 98.94 152 LYS B CA 1
ATOM 2623 C C . LYS B 1 152 ? 0.207 -16.641 4.691 1 98.94 152 LYS B C 1
ATOM 2625 O O . LYS B 1 152 ? -0.807 -15.961 4.539 1 98.94 152 LYS B O 1
ATOM 2630 N N . VAL B 1 153 ? 0.504 -17.781 4.008 1 98.94 153 VAL B N 1
ATOM 2631 C CA . VAL B 1 153 ? -0.303 -18.078 2.83 1 98.94 153 VAL B CA 1
ATOM 2632 C C . VAL B 1 153 ? -0.733 -19.547 2.854 1 98.94 153 VAL B C 1
ATOM 2634 O O . VAL B 1 153 ? 0.083 -20.438 3.107 1 98.94 153 VAL B O 1
ATOM 2637 N N . GLU B 1 154 ? -2.006 -19.719 2.633 1 98.88 154 GLU B N 1
ATOM 2638 C CA . GLU B 1 154 ? -2.523 -21.031 2.273 1 98.88 154 GLU B CA 1
ATOM 2639 C C . GLU B 1 154 ? -2.77 -21.141 0.771 1 98.88 154 GLU B C 1
ATOM 2641 O O . GLU B 1 154 ? -3.393 -20.266 0.176 1 98.88 154 GLU B O 1
ATOM 2646 N N . ILE B 1 155 ? -2.287 -22.219 0.231 1 98.75 155 ILE B N 1
ATOM 2647 C CA . ILE B 1 155 ? -2.434 -22.438 -1.204 1 98.75 155 ILE B CA 1
ATOM 2648 C C . ILE B 1 155 ? -3.209 -23.719 -1.456 1 98.75 155 ILE B C 1
ATOM 2650 O O . ILE B 1 155 ? -2.779 -24.797 -1.048 1 98.75 155 ILE B O 1
ATOM 2654 N N . ASP B 1 156 ? -4.367 -23.562 -2.104 1 98.62 156 ASP B N 1
ATOM 2655 C CA . ASP B 1 156 ? -5.133 -24.719 -2.578 1 98.62 156 ASP B CA 1
ATOM 2656 C C . ASP B 1 156 ? -4.879 -24.969 -4.062 1 98.62 156 ASP B C 1
ATOM 2658 O O . ASP B 1 156 ? -5.516 -24.359 -4.922 1 98.62 156 ASP B O 1
ATOM 2662 N N . ALA B 1 157 ? -3.963 -25.844 -4.293 1 98.19 157 ALA B N 1
ATOM 2663 C CA . ALA B 1 157 ? -3.549 -26.203 -5.648 1 98.19 157 ALA B CA 1
ATOM 2664 C C . ALA B 1 157 ? -3.17 -27.672 -5.738 1 98.19 157 ALA B C 1
ATOM 2666 O O . ALA B 1 157 ? -2.99 -28.344 -4.715 1 98.19 157 ALA B O 1
ATOM 2667 N N . ASP B 1 158 ? -3.207 -28.156 -6.969 1 97 158 ASP B N 1
ATOM 2668 C CA . ASP B 1 158 ? -2.777 -29.531 -7.207 1 97 158 ASP B CA 1
ATOM 2669 C C . ASP B 1 158 ? -1.256 -29.641 -7.152 1 97 158 ASP B C 1
ATOM 2671 O O . ASP B 1 158 ? -0.617 -29.969 -8.156 1 97 158 ASP B O 1
ATOM 2675 N N . LEU B 1 159 ? -0.653 -29.312 -6.02 1 98.06 159 LEU B N 1
ATOM 2676 C CA . LEU B 1 159 ? 0.776 -29.375 -5.73 1 98.06 159 LEU B CA 1
ATOM 2677 C C . LEU B 1 159 ? 1.029 -30 -4.363 1 98.06 159 LEU B C 1
ATOM 2679 O O . LEU B 1 159 ? 0.21 -29.859 -3.451 1 98.06 159 LEU B O 1
ATOM 2683 N N . ASP B 1 160 ? 2.131 -30.688 -4.215 1 97.44 160 ASP B N 1
ATOM 2684 C CA . ASP B 1 160 ? 2.561 -31.094 -2.883 1 97.44 160 ASP B CA 1
ATOM 2685 C C . ASP B 1 160 ? 3.17 -29.922 -2.117 1 97.44 160 ASP B C 1
ATOM 2687 O O . ASP B 1 160 ? 3.205 -28.797 -2.619 1 97.44 160 ASP B O 1
ATOM 2691 N N . ARG B 1 161 ? 3.537 -30.156 -0.944 1 97.44 161 ARG B N 1
ATOM 2692 C CA . ARG B 1 161 ? 4.016 -29.078 -0.085 1 97.44 161 ARG B CA 1
ATOM 2693 C C . ARG B 1 161 ? 5.246 -28.391 -0.685 1 97.44 161 ARG B C 1
ATOM 2695 O O . ARG B 1 161 ? 5.379 -27.172 -0.625 1 97.44 161 ARG B O 1
ATOM 2702 N N . ALA B 1 162 ? 6.152 -29.156 -1.234 1 97.94 162 ALA B N 1
ATOM 2703 C CA . ALA B 1 162 ? 7.352 -28.609 -1.863 1 97.94 162 ALA B CA 1
ATOM 2704 C C . ALA B 1 162 ? 6.988 -27.719 -3.049 1 97.94 162 ALA B C 1
ATOM 2706 O O . ALA B 1 162 ? 7.586 -26.656 -3.238 1 97.94 162 ALA B O 1
ATOM 2707 N N . GLY B 1 163 ? 6.043 -28.172 -3.861 1 98.38 163 GLY B N 1
ATOM 2708 C CA . GLY B 1 163 ? 5.559 -27.375 -4.973 1 98.38 163 GLY B CA 1
ATOM 2709 C C . GLY B 1 163 ? 4.914 -26.078 -4.539 1 98.38 163 GLY B C 1
ATOM 2710 O O . GLY B 1 163 ? 5.129 -25.031 -5.156 1 98.38 163 GLY B O 1
ATOM 2711 N N . LYS B 1 164 ? 4.141 -26.141 -3.465 1 98.69 164 LYS B N 1
ATOM 2712 C CA . LYS B 1 164 ? 3.504 -24.938 -2.934 1 98.69 164 LYS B CA 1
ATOM 2713 C C . LYS B 1 164 ? 4.543 -23.953 -2.404 1 98.69 164 LYS B C 1
ATOM 2715 O O . LYS B 1 164 ? 4.398 -22.734 -2.568 1 98.69 164 LYS B O 1
ATOM 2720 N N . GLN B 1 165 ? 5.531 -24.5 -1.785 1 98.5 165 GLN B N 1
ATOM 2721 C CA . GLN B 1 165 ? 6.605 -23.656 -1.293 1 98.5 165 GLN B CA 1
ATOM 2722 C C . GLN B 1 165 ? 7.328 -22.953 -2.445 1 98.5 165 GLN B C 1
ATOM 2724 O O . GLN B 1 165 ? 7.633 -21.766 -2.365 1 98.5 165 GLN B O 1
ATOM 2729 N N . ALA B 1 166 ? 7.602 -23.672 -3.498 1 98.38 166 ALA B N 1
ATOM 2730 C CA . ALA B 1 166 ? 8.25 -23.094 -4.672 1 98.38 166 ALA B CA 1
ATOM 2731 C C . ALA B 1 166 ? 7.383 -22.016 -5.309 1 98.38 166 ALA B C 1
ATOM 2733 O O . ALA B 1 166 ? 7.883 -20.969 -5.719 1 98.38 166 ALA B O 1
ATOM 2734 N N . LEU B 1 167 ? 6.098 -22.297 -5.391 1 98.62 167 LEU B N 1
ATOM 2735 C CA . LEU B 1 167 ? 5.16 -21.328 -5.934 1 98.62 167 LEU B CA 1
ATOM 2736 C C . LEU B 1 167 ? 5.156 -20.062 -5.094 1 98.62 167 LEU B C 1
ATOM 2738 O O . LEU B 1 167 ? 5.203 -18.953 -5.633 1 98.62 167 LEU B O 1
ATOM 2742 N N . LEU B 1 168 ? 5.16 -20.188 -3.783 1 98.88 168 LEU B N 1
ATOM 2743 C CA . LEU B 1 168 ? 5.152 -19.031 -2.891 1 98.88 168 LEU B CA 1
ATOM 2744 C C . LEU B 1 168 ? 6.414 -18.188 -3.07 1 98.88 168 LEU B C 1
ATOM 2746 O O . LEU B 1 168 ? 6.348 -16.969 -3.1 1 98.88 168 LEU B O 1
ATOM 2750 N N . GLU B 1 169 ? 7.535 -18.828 -3.207 1 98.38 169 GLU B N 1
ATOM 2751 C CA . GLU B 1 169 ? 8.797 -18.125 -3.414 1 98.38 169 GLU B CA 1
ATOM 2752 C C . GLU B 1 169 ? 8.781 -17.344 -4.719 1 98.38 169 GLU B C 1
ATOM 2754 O O . GLU B 1 169 ? 9.266 -16.203 -4.77 1 98.38 169 GLU B O 1
ATOM 2759 N N . LEU B 1 170 ? 8.25 -17.969 -5.691 1 98 170 LEU B N 1
ATOM 2760 C CA . LEU B 1 170 ? 8.164 -17.312 -6.988 1 98 170 LEU B CA 1
ATOM 2761 C C . LEU B 1 170 ? 7.188 -16.141 -6.934 1 98 170 LEU B C 1
ATOM 2763 O O . LEU B 1 170 ? 7.438 -15.094 -7.543 1 98 170 LEU B O 1
ATOM 2767 N N . ILE B 1 171 ? 6.074 -16.297 -6.223 1 98.69 171 ILE B N 1
ATOM 2768 C CA . ILE B 1 171 ? 5.102 -15.227 -6.027 1 98.69 171 ILE B CA 1
ATOM 2769 C C . ILE B 1 171 ? 5.781 -14.023 -5.375 1 98.69 171 ILE B C 1
ATOM 2771 O O . ILE B 1 171 ? 5.66 -12.898 -5.859 1 98.69 171 ILE B O 1
ATOM 2775 N N . GLU B 1 172 ? 6.488 -14.266 -4.316 1 98.5 172 GLU B N 1
ATOM 2776 C CA . GLU B 1 172 ? 7.168 -13.18 -3.615 1 98.5 172 GLU B CA 1
ATOM 2777 C C . GLU B 1 172 ? 8.18 -12.484 -4.523 1 98.5 172 GLU B C 1
ATOM 2779 O O . GLU B 1 172 ? 8.25 -11.258 -4.555 1 98.5 172 GLU B O 1
ATOM 2784 N N . LYS B 1 173 ? 8.891 -13.242 -5.277 1 97.38 173 LYS B N 1
ATOM 2785 C CA . LYS B 1 173 ? 9.938 -12.711 -6.145 1 97.38 173 LYS B CA 1
ATOM 2786 C C . LYS B 1 173 ? 9.359 -11.812 -7.23 1 97.38 173 LYS B C 1
ATOM 2788 O O . LYS B 1 173 ? 9.969 -10.805 -7.598 1 97.38 173 LYS B O 1
ATOM 2793 N N . ARG B 1 174 ? 8.203 -12.148 -7.715 1 97.75 174 ARG B N 1
ATOM 2794 C CA . ARG B 1 174 ? 7.648 -11.445 -8.867 1 97.75 174 ARG B CA 1
ATOM 2795 C C . ARG B 1 174 ? 6.629 -10.398 -8.438 1 97.75 174 ARG B C 1
ATOM 2797 O O . ARG B 1 174 ? 6.121 -9.641 -9.258 1 97.75 174 ARG B O 1
ATOM 2804 N N . CYS B 1 175 ? 6.285 -10.336 -7.191 1 98.62 175 CYS B N 1
ATOM 2805 C CA . CYS B 1 175 ? 5.297 -9.414 -6.648 1 98.62 175 CYS B CA 1
ATOM 2806 C C . CYS B 1 175 ? 5.867 -8 -6.559 1 98.62 175 CYS B C 1
ATOM 2808 O O . CYS B 1 175 ? 6.766 -7.742 -5.758 1 98.62 175 CYS B O 1
ATOM 2810 N N . PRO B 1 176 ? 5.27 -7.043 -7.332 1 98.75 176 PRO B N 1
ATOM 2811 C CA . PRO B 1 176 ? 5.777 -5.668 -7.266 1 98.75 176 PRO B CA 1
ATOM 2812 C C . PRO B 1 176 ? 5.633 -5.051 -5.879 1 98.75 176 PRO B C 1
ATOM 2814 O O . PRO B 1 176 ? 6.492 -4.281 -5.449 1 98.75 176 PRO B O 1
ATOM 2817 N N . VAL B 1 177 ? 4.543 -5.328 -5.188 1 98.94 177 VAL B N 1
ATOM 2818 C CA . VAL B 1 177 ? 4.324 -4.758 -3.863 1 98.94 177 VAL B CA 1
ATOM 2819 C C . VAL B 1 177 ? 5.391 -5.266 -2.898 1 98.94 177 VAL B C 1
ATOM 2821 O O . VAL B 1 177 ? 5.988 -4.484 -2.154 1 98.94 177 VAL B O 1
ATOM 2824 N N . ALA B 1 178 ? 5.68 -6.559 -2.934 1 98.81 178 ALA B N 1
ATOM 2825 C CA . ALA B 1 178 ? 6.742 -7.109 -2.096 1 98.81 178 ALA B CA 1
ATOM 2826 C C . ALA B 1 178 ? 8.094 -6.492 -2.447 1 98.81 178 ALA B C 1
ATOM 2828 O O . ALA B 1 178 ? 8.867 -6.137 -1.559 1 98.81 178 ALA B O 1
ATOM 2829 N N . ASP B 1 179 ? 8.391 -6.41 -3.723 1 98.75 179 ASP B N 1
ATOM 2830 C CA . ASP B 1 179 ? 9.641 -5.816 -4.168 1 98.75 179 ASP B CA 1
ATOM 2831 C C . ASP B 1 179 ? 9.797 -4.395 -3.635 1 98.75 179 ASP B C 1
ATOM 2833 O O . ASP B 1 179 ? 10.852 -4.035 -3.109 1 98.75 179 ASP B O 1
ATOM 2837 N N . ASN B 1 180 ? 8.734 -3.605 -3.793 1 98.81 180 ASN B N 1
ATOM 2838 C CA . ASN B 1 180 ? 8.75 -2.229 -3.312 1 98.81 180 ASN B CA 1
ATOM 2839 C C . ASN B 1 180 ? 8.977 -2.164 -1.805 1 98.81 180 ASN B C 1
ATOM 2841 O O . ASN B 1 180 ? 9.75 -1.335 -1.323 1 98.81 180 ASN B O 1
ATOM 2845 N N . LEU B 1 181 ? 8.336 -3.057 -1.031 1 98.81 181 LEU B N 1
ATOM 2846 C CA . LEU B 1 181 ? 8.367 -2.992 0.426 1 98.81 181 LEU B CA 1
ATOM 2847 C C . LEU B 1 181 ? 9.656 -3.594 0.97 1 98.81 181 LEU B C 1
ATOM 2849 O O . LEU B 1 181 ? 10.023 -3.348 2.121 1 98.81 181 LEU B O 1
ATOM 2853 N N . THR B 1 182 ? 10.352 -4.379 0.159 1 98.62 182 THR B N 1
ATOM 2854 C CA . THR B 1 182 ? 11.578 -5.016 0.619 1 98.62 182 THR B CA 1
ATOM 2855 C C . THR B 1 182 ? 12.805 -4.219 0.17 1 98.62 182 THR B C 1
ATOM 2857 O O . THR B 1 182 ? 13.75 -4.043 0.939 1 98.62 182 THR B O 1
ATOM 2860 N N . HIS B 1 183 ? 12.82 -3.686 -1.074 1 97.94 183 HIS B N 1
ATOM 2861 C CA . HIS B 1 183 ? 14.031 -3.143 -1.67 1 97.94 183 HIS B CA 1
ATOM 2862 C C . HIS B 1 183 ? 13.938 -1.627 -1.822 1 97.94 183 HIS B C 1
ATOM 2864 O O . HIS B 1 183 ? 14.953 -0.96 -2.059 1 97.94 183 HIS B O 1
ATOM 2870 N N . GLY B 1 184 ? 12.773 -1.077 -1.619 1 98.06 184 GLY B N 1
ATOM 2871 C CA . GLY B 1 184 ? 12.586 0.361 -1.705 1 98.06 184 GLY B CA 1
ATOM 2872 C C . GLY B 1 184 ? 12.523 0.871 -3.133 1 98.06 184 GLY B C 1
ATOM 2873 O O . GLY B 1 184 ? 12.805 0.129 -4.074 1 98.06 184 GLY B O 1
ATOM 2874 N N . THR B 1 185 ? 12.055 2.047 -3.338 1 98.38 185 THR B N 1
ATOM 2875 C CA . THR B 1 185 ? 12.023 2.764 -4.609 1 98.38 185 THR B CA 1
ATOM 2876 C C . THR B 1 185 ? 12.32 4.246 -4.402 1 98.38 185 THR B C 1
ATOM 2878 O O . THR B 1 185 ? 12.273 4.742 -3.275 1 98.38 185 THR B O 1
ATOM 2881 N N . ARG B 1 186 ? 12.719 4.91 -5.469 1 98.12 186 ARG B N 1
ATOM 2882 C CA . ARG B 1 186 ? 12.883 6.359 -5.406 1 98.12 186 ARG B CA 1
ATOM 2883 C C . ARG B 1 186 ? 11.539 7.059 -5.238 1 98.12 186 ARG B C 1
ATOM 2885 O O . ARG B 1 186 ? 10.625 6.855 -6.043 1 98.12 186 ARG B O 1
ATOM 2892 N N . LEU B 1 187 ? 11.375 7.789 -4.207 1 98.69 187 LEU B N 1
ATOM 2893 C CA . LEU B 1 187 ? 10.18 8.586 -3.951 1 98.69 187 LEU B CA 1
ATOM 2894 C C . LEU B 1 187 ? 10.5 10.07 -3.949 1 98.69 187 LEU B C 1
ATOM 2896 O O . LEU B 1 187 ? 11.43 10.508 -3.264 1 98.69 187 LEU B O 1
ATOM 2900 N N . VAL B 1 188 ? 9.766 10.805 -4.727 1 98.06 188 VAL B N 1
ATOM 2901 C CA . VAL B 1 188 ? 9.938 12.25 -4.832 1 98.06 188 VAL B CA 1
ATOM 2902 C C . VAL B 1 188 ? 8.625 12.945 -4.504 1 98.06 188 VAL B C 1
ATOM 2904 O O . VAL B 1 188 ? 7.594 12.664 -5.125 1 98.06 188 VAL B O 1
ATOM 2907 N N . SER B 1 189 ? 8.641 13.805 -3.533 1 98.56 189 SER B N 1
ATOM 2908 C CA . SER B 1 189 ? 7.465 14.609 -3.242 1 98.56 189 SER B CA 1
ATOM 2909 C C . SER B 1 189 ? 7.703 16.078 -3.586 1 98.56 189 SER B C 1
ATOM 2911 O O . SER B 1 189 ? 8.812 16.594 -3.41 1 98.56 189 SER B O 1
ATOM 2913 N N . MET B 1 190 ? 6.664 16.734 -4.086 1 98.56 190 MET B N 1
ATOM 2914 C CA . MET B 1 190 ? 6.785 18.141 -4.449 1 98.56 190 MET B CA 1
ATOM 2915 C C . MET B 1 190 ? 5.461 18.875 -4.258 1 98.56 190 MET B C 1
ATOM 2917 O O . MET B 1 190 ? 4.398 18.266 -4.297 1 98.56 190 MET B O 1
ATOM 2921 N N . LEU B 1 191 ? 5.547 20.203 -4.07 1 98.38 191 LEU B N 1
ATOM 2922 C CA . LEU B 1 191 ? 4.348 21.031 -3.998 1 98.38 191 LEU B CA 1
ATOM 2923 C C . LEU B 1 191 ? 3.775 21.297 -5.391 1 98.38 191 LEU B C 1
ATOM 2925 O O . LEU B 1 191 ? 4.523 21.516 -6.34 1 98.38 191 LEU B O 1
ATOM 2929 N N . LEU B 1 192 ? 2.475 21.109 -5.492 1 93.62 192 LEU B N 1
ATOM 2930 C CA . LEU B 1 192 ? 1.79 21.547 -6.703 1 93.62 192 LEU B CA 1
ATOM 2931 C C . LEU B 1 192 ? 1.644 23.078 -6.727 1 93.62 192 LEU B C 1
ATOM 2933 O O . LEU B 1 192 ? 1.493 23.703 -5.676 1 93.62 192 LEU B O 1
#

Nearest PDB structures (foldseek):
  2opl-assembly1_A  TM=8.848E-01  e=3.029E-12  Geobacter sulfurreducens
  2onf-assembly1_B  TM=8.582E-01  e=1.155E-07  Thermoplasma acidophilum
  2pn2-assembly1_A-2  TM=8.129E-01  e=5.669E-07  Psychrobacter arcticus 273-4
  6mjn-assembly2_C  TM=7.466E-01  e=6.379E-07  Legionella pneumophila
  3lus-assembly1_A  TM=7.396E-01  e=8.040E-06  Vibrio cholerae O1 biovar El Tor str. N16961

Sequence (384 aa):
MRGHEPASRIPPTVFDQNQRGLPAALLISGQIDAIRRIVVRISKGTQRMAMKTISARGQMNAGMAIEVECGNHRLIMDQPRNAAGQDLGPTPLEAILAAVAGCFGTIGRFIAHQQKIELRGMRFEVEADYDPSGLLGRDPSMRPGFQELRVKVEIDADLDRAGKQALLELIEKRCPVADNLTHGTRLVSMLLMRGHEPASRIPPTVFDQNQRGLPAALLISGQIDAIRRIVVRISKGTQRMAMKTISARGQMNAGMAIEVECGNHRLIMDQPRNAAGQDLGPTPLEAILAAVAGCFGTIGRFIAHQQKIELRGMRFEVEADYDPSGLLGRDPSMRPGFQELRVKVEIDADLDRAGKQALLELIEKRCPVADNLTHGTRLVSMLL